Protein AF-A0A3Q7F5J8-F1 (afdb_monomer)

Sequence (667 aa):
MEEAEELNLKSFLKWAAELGISDSPSTCTTQSDSCLGKTLCVANFPKAGGRGLAAVRDIKKGELILRVPKGALMTSQNLMMNDVAFSIAVKNHPSLSSAQILAVGLLNEVNKGKSSRWWPYLKQFPRSYETLADFGKFEIQALQIDDAIWAAQKASRKAEQEWNEVTQLMHELKLKPQFLALKAWLWASGSISSRTMHIPWDEAGCLCPVGDFFNYAAPEEETSIYEDQGAGKPYFMQENSTLKSETELDSTTRLIDAGYEKDVSSYHFYARRNYRKGDQVLLSYGTYTNLELLQHYGFLLTENPNDKAFIPLEPDMYSLCSWDNESLYIHPDGKPSFALLSTLRFWAVPKTSRKSVVHLVYSGNRLSTESEVVAMRWLIMKCRTTLEVLQTTAPEDCRLLNILYKFQDIHKFPEVKEIPPPLASELCAFIEKNKNVASEGICSLSSVARRSTERWKLAILWSIGSLGCQFRRAYSLLSLNDLQDNKGARKQKTRKGRGIGSGKGKTAGRGHKGQKARGTYKFGFEGGQTPLRRRVPKRGFKNPFSLTFQDSGAIGKQIEDGARLMGRGAELIQWPIHLEVSRVTARAKAAVEAAGGSVRRVHYNKLGLRALLKPEWFEKKGRLLPRPARPPPKLKDKVDSIGRLPAPTKPLPFVVEEAESVSAAPA

InterPro domains:
  IPR001214 SET domain [PS50280] (38-286)
  IPR005749 Large ribosomal subunit protein uL15, bacteria [PTHR12934] (549-660)
  IPR005749 Large ribosomal subunit protein uL15, bacteria [TIGR01071] (480-546)
  IPR021131 Large ribosomal subunit protein uL15/eL18 [PF00828] (550-599)
  IPR030878 Large ribosomal subunit protein uL15 [MF_01341] (480-602)
  IPR036227 Large ribosomal subunit protein uL15/eL18 superfamily [SSF52080] (481-600)
  IPR046341 SET domain superfamily [SSF82199] (9-304)

Radius of gyration: 35.82 Å; Cα contacts (8 Å, |Δi|>4): 795; chains: 1; bounding box: 80×73×107 Å

Structure (mmCIF, N/CA/C/O backbone):
data_AF-A0A3Q7F5J8-F1
#
_entry.id   AF-A0A3Q7F5J8-F1
#
loop_
_atom_site.group_PDB
_atom_site.id
_atom_site.type_symbol
_atom_site.label_atom_id
_atom_site.label_alt_id
_atom_site.label_comp_id
_atom_site.label_asym_id
_atom_site.label_entity_id
_atom_site.label_seq_id
_atom_site.pdbx_PDB_ins_code
_atom_site.Cartn_x
_atom_site.Cartn_y
_atom_site.Cartn_z
_atom_site.occupancy
_atom_site.B_iso_or_equiv
_atom_site.auth_seq_id
_atom_site.auth_comp_id
_atom_site.auth_asym_id
_atom_site.auth_atom_id
_atom_site.pdbx_PDB_model_num
ATOM 1 N N . MET A 1 1 ? 1.951 -18.385 29.946 1.00 56.12 1 MET A N 1
ATOM 2 C CA . MET A 1 1 ? 1.741 -17.210 29.063 1.00 56.12 1 MET A CA 1
ATOM 3 C C . MET A 1 1 ? 0.693 -17.540 28.007 1.00 56.12 1 MET A C 1
ATOM 5 O O . MET A 1 1 ? -0.251 -16.775 27.880 1.00 56.12 1 MET A O 1
ATOM 9 N N . GLU A 1 2 ? 0.795 -18.706 27.360 1.00 59.97 2 GLU A N 1
ATOM 10 C CA . GLU A 1 2 ? -0.166 -19.203 26.357 1.00 59.97 2 GLU A CA 1
ATOM 11 C C . GLU A 1 2 ? -1.609 -19.335 26.875 1.00 59.97 2 GLU A C 1
ATOM 13 O O . GLU A 1 2 ? -2.517 -18.808 26.244 1.00 59.97 2 GLU A O 1
ATOM 18 N N . GLU A 1 3 ? -1.838 -19.904 28.066 1.00 66.56 3 GLU A N 1
ATOM 19 C CA . GLU A 1 3 ? -3.202 -20.025 28.628 1.00 66.56 3 GLU A CA 1
ATOM 20 C C . GLU A 1 3 ? -3.904 -18.667 28.810 1.00 66.56 3 GLU A C 1
ATOM 22 O O . GLU A 1 3 ? -5.096 -18.517 28.539 1.00 66.56 3 GLU A O 1
ATOM 27 N N . ALA A 1 4 ? -3.156 -17.640 29.228 1.00 74.38 4 ALA A N 1
ATOM 28 C CA . ALA A 1 4 ? -3.685 -16.289 29.389 1.00 74.38 4 ALA A CA 1
ATOM 29 C C . ALA A 1 4 ? -3.998 -15.631 28.033 1.00 74.38 4 ALA A C 1
ATOM 31 O O . ALA A 1 4 ? -4.960 -14.869 27.925 1.00 74.38 4 ALA A O 1
ATOM 32 N N . GLU A 1 5 ? -3.208 -15.911 26.994 1.00 77.19 5 GLU A N 1
ATOM 33 C CA . GLU A 1 5 ? -3.485 -15.454 25.628 1.00 77.19 5 GLU A CA 1
ATOM 34 C C . GLU A 1 5 ? -4.708 -16.155 25.033 1.00 77.19 5 GLU A C 1
ATOM 36 O O . GLU A 1 5 ? -5.541 -15.497 24.409 1.00 77.19 5 GLU A O 1
ATOM 41 N N . GLU A 1 6 ? -4.882 -17.447 25.301 1.00 80.12 6 GLU A N 1
ATOM 42 C CA . GLU A 1 6 ? -6.038 -18.213 24.841 1.00 80.12 6 GLU A CA 1
ATOM 43 C C . GLU A 1 6 ? -7.341 -17.743 25.512 1.00 80.12 6 GLU A C 1
ATOM 45 O O . GLU A 1 6 ? -8.350 -17.521 24.839 1.00 80.12 6 GLU A O 1
ATOM 50 N N . LEU A 1 7 ? -7.318 -17.485 26.825 1.00 83.56 7 LEU A N 1
ATOM 51 C CA . LEU A 1 7 ? -8.429 -16.859 27.558 1.00 83.56 7 LEU A CA 1
ATOM 52 C C . LEU A 1 7 ? -8.753 -15.452 27.020 1.00 83.56 7 LEU A C 1
ATOM 54 O O . LEU A 1 7 ? -9.921 -15.077 26.857 1.00 83.56 7 LEU A O 1
ATOM 58 N N . ASN A 1 8 ? -7.722 -14.666 26.700 1.00 88.06 8 ASN A N 1
ATOM 59 C CA . ASN A 1 8 ? -7.891 -13.349 26.087 1.00 88.06 8 ASN A CA 1
ATOM 60 C C . ASN A 1 8 ? -8.504 -13.431 24.683 1.00 88.06 8 ASN A C 1
ATOM 62 O O . ASN A 1 8 ? -9.304 -12.567 24.326 1.00 88.06 8 ASN A O 1
ATOM 66 N N . LEU A 1 9 ? -8.162 -14.451 23.898 1.00 90.44 9 LEU A N 1
ATOM 67 C CA . LEU A 1 9 ? -8.732 -14.660 22.573 1.00 90.44 9 LEU A CA 1
ATOM 68 C C . LEU A 1 9 ? -10.194 -15.113 22.655 1.00 90.44 9 LEU A C 1
ATOM 70 O O . LEU A 1 9 ? -11.043 -14.542 21.978 1.00 90.44 9 LEU A O 1
ATOM 74 N N . LYS A 1 10 ? -10.513 -16.072 23.533 1.00 91.31 10 LYS A N 1
ATOM 75 C CA . LYS A 1 10 ? -11.894 -16.543 23.750 1.00 91.31 10 LYS A CA 1
ATOM 76 C C . LYS A 1 10 ? -12.821 -15.400 24.167 1.00 91.31 10 LYS A C 1
ATOM 78 O O . LYS A 1 10 ? -13.893 -15.235 23.591 1.00 91.31 10 LYS A O 1
ATOM 83 N N . SER A 1 11 ? -12.386 -14.560 25.111 1.00 92.38 11 SER A N 1
ATOM 84 C CA . SER A 1 11 ? -13.163 -13.379 25.525 1.00 92.38 11 SER A CA 1
ATOM 85 C C . SER A 1 11 ? -13.356 -12.357 24.397 1.00 92.38 11 SER A C 1
ATOM 87 O O . SER A 1 11 ? -14.431 -11.772 24.287 1.00 92.38 11 SER A O 1
ATOM 89 N N . PHE A 1 12 ? -12.358 -12.171 23.528 1.00 95.19 12 PHE A N 1
ATOM 90 C CA . PHE A 1 12 ? -12.477 -11.318 22.344 1.00 95.19 12 PHE A CA 1
ATOM 91 C C . PHE A 1 12 ? -13.473 -11.866 21.312 1.00 95.19 12 PHE A C 1
ATOM 93 O O . PHE A 1 12 ? -14.309 -11.108 20.828 1.00 95.19 12 PHE A O 1
ATOM 100 N N . LEU A 1 13 ? -13.426 -13.165 20.998 1.00 95.12 13 LEU A N 1
ATOM 101 C CA . LEU A 1 13 ? -14.341 -13.780 20.027 1.00 95.12 13 LEU A CA 1
ATOM 102 C C . LEU A 1 13 ? -15.795 -13.766 20.513 1.00 95.12 13 LEU A C 1
ATOM 104 O O . LEU A 1 13 ? -16.704 -13.559 19.709 1.00 95.12 13 LEU A O 1
ATOM 108 N N . LYS A 1 14 ? -16.010 -13.915 21.825 1.00 94.56 14 LYS A N 1
ATOM 109 C CA . LYS A 1 14 ? -17.329 -13.747 22.442 1.00 94.56 14 LYS A CA 1
ATOM 110 C C . LYS A 1 14 ? -17.838 -12.308 22.313 1.00 94.56 14 LYS A C 1
ATOM 112 O O . LYS A 1 14 ? -18.939 -12.091 21.820 1.00 94.56 14 LYS A O 1
ATOM 117 N N . TRP A 1 15 ? -17.011 -11.320 22.666 1.00 95.62 15 TRP A N 1
ATOM 118 C CA . TRP A 1 15 ? -17.340 -9.898 22.492 1.00 95.62 15 TRP A CA 1
ATOM 119 C C . TRP A 1 15 ? -17.645 -9.544 21.026 1.00 95.62 15 TRP A C 1
ATOM 121 O O . TRP A 1 15 ? -18.583 -8.806 20.737 1.00 95.62 15 TRP A O 1
ATOM 131 N N . ALA A 1 16 ? -16.889 -10.102 20.078 1.00 95.56 16 ALA A N 1
ATOM 132 C CA . ALA A 1 16 ? -17.132 -9.905 18.653 1.00 95.56 16 ALA A CA 1
ATOM 133 C C . ALA A 1 16 ? -18.481 -10.507 18.209 1.00 95.56 16 ALA A C 1
ATOM 135 O O . ALA A 1 16 ? -19.195 -9.885 17.421 1.00 95.56 16 ALA A O 1
ATOM 136 N N . ALA A 1 17 ? -18.862 -11.674 18.742 1.00 94.25 17 ALA A N 1
ATOM 137 C CA . ALA A 1 17 ? -20.162 -12.295 18.481 1.00 94.25 17 ALA A CA 1
ATOM 138 C C . ALA A 1 17 ? -21.326 -11.446 19.017 1.00 94.25 17 ALA A C 1
ATOM 140 O O . ALA A 1 17 ? -22.322 -11.260 18.321 1.00 94.25 17 ALA A O 1
ATOM 141 N N . GLU A 1 18 ? -21.175 -10.863 20.212 1.00 94.25 18 GLU A N 1
ATOM 142 C CA . GLU A 1 18 ? -22.154 -9.943 20.817 1.00 94.25 18 GLU A CA 1
ATOM 143 C C . GLU A 1 18 ? -22.363 -8.672 19.973 1.00 94.25 18 GLU A C 1
ATOM 145 O O . GLU A 1 18 ? -23.456 -8.108 19.952 1.00 94.25 18 GLU A O 1
ATOM 150 N N . LEU A 1 19 ? -21.342 -8.243 19.221 1.00 93.12 19 LEU A N 1
ATOM 151 C CA . LEU A 1 19 ? -21.438 -7.151 18.245 1.00 93.12 19 LEU A CA 1
ATOM 152 C C . LEU A 1 19 ? -22.033 -7.569 16.888 1.00 93.12 19 LEU A C 1
ATOM 154 O O . LEU A 1 19 ? -22.167 -6.726 15.999 1.00 93.12 19 LEU A O 1
ATOM 158 N N . GLY A 1 20 ? -22.391 -8.844 16.719 1.00 92.50 20 GLY A N 1
ATOM 159 C CA . GLY A 1 20 ? -22.993 -9.389 15.502 1.00 92.50 20 GLY A CA 1
ATOM 160 C C . GLY A 1 20 ? -21.994 -9.784 14.411 1.00 92.50 20 GLY A C 1
ATOM 161 O O . GLY A 1 20 ? -22.399 -9.963 13.262 1.00 92.50 20 GLY A O 1
ATOM 162 N N . ILE A 1 21 ? -20.700 -9.904 14.732 1.00 95.19 21 ILE A N 1
ATOM 163 C CA . ILE A 1 21 ? -19.688 -10.426 13.800 1.00 95.19 21 ILE A CA 1
ATOM 164 C C . ILE A 1 21 ? -19.899 -11.933 13.632 1.00 95.19 21 ILE A C 1
ATOM 166 O O . ILE A 1 21 ? -20.097 -12.642 14.618 1.00 95.19 21 ILE A O 1
ATOM 170 N N . SER A 1 22 ? -19.844 -12.438 12.396 1.00 94.19 22 SER A N 1
ATOM 171 C CA . SER A 1 22 ? -20.038 -13.869 12.136 1.00 94.19 22 SER A CA 1
ATOM 172 C C . SER A 1 22 ? -19.332 -14.363 10.874 1.00 94.19 22 SER A C 1
ATOM 174 O O . SER A 1 22 ? -19.339 -13.683 9.849 1.00 94.19 22 SER A O 1
ATOM 176 N N . ASP A 1 23 ? -18.784 -15.579 10.940 1.00 93.50 23 ASP A N 1
ATOM 177 C CA . ASP A 1 23 ? -18.278 -16.367 9.804 1.00 93.50 23 ASP A CA 1
ATOM 178 C C . ASP A 1 23 ? -19.323 -17.342 9.218 1.00 93.50 23 ASP A C 1
ATOM 180 O O . ASP A 1 23 ? -19.005 -18.230 8.421 1.00 93.50 23 ASP A O 1
ATOM 184 N N . SER A 1 24 ? -20.584 -17.217 9.644 1.00 85.62 24 SER A N 1
ATOM 185 C CA . SER A 1 24 ? -21.681 -18.071 9.199 1.00 85.62 24 SER A CA 1
ATOM 186 C C . SER A 1 24 ? -22.076 -17.751 7.751 1.00 85.62 24 SER A C 1
ATOM 188 O O . SER A 1 24 ? -22.391 -16.597 7.461 1.00 85.62 24 SER A O 1
ATOM 190 N N . PRO A 1 25 ? -22.171 -18.752 6.853 1.00 70.75 25 PRO A N 1
ATOM 191 C CA . PRO A 1 25 ? -22.623 -18.531 5.475 1.00 70.75 25 PRO A CA 1
ATOM 192 C C . PRO A 1 25 ? -24.126 -18.202 5.394 1.00 70.75 25 PRO A C 1
ATOM 194 O O . PRO A 1 25 ? -24.595 -17.644 4.407 1.00 70.75 25 PRO A O 1
ATOM 197 N N . SER A 1 26 ? -24.899 -18.534 6.436 1.00 67.50 26 SER A N 1
ATOM 198 C CA . SER A 1 26 ? -26.320 -18.197 6.559 1.00 67.50 26 SER A CA 1
ATOM 199 C C . SER A 1 26 ? -26.531 -16.890 7.325 1.00 67.50 26 SER A C 1
ATOM 201 O O . SER A 1 26 ? -25.935 -16.693 8.383 1.00 67.50 26 SER A O 1
ATOM 203 N N . THR A 1 27 ? -27.476 -16.062 6.874 1.00 58.72 27 THR A N 1
ATOM 204 C CA . THR A 1 27 ? -27.884 -14.801 7.529 1.00 58.72 27 THR A CA 1
ATOM 205 C C . THR A 1 27 ? -28.616 -14.985 8.865 1.00 58.72 27 THR A C 1
ATOM 207 O O . THR A 1 27 ? -28.904 -14.000 9.539 1.00 58.72 27 THR A O 1
ATOM 210 N N . CYS A 1 28 ? -28.919 -16.225 9.261 1.00 50.88 28 CYS A N 1
ATOM 211 C CA . CYS A 1 28 ? -29.648 -1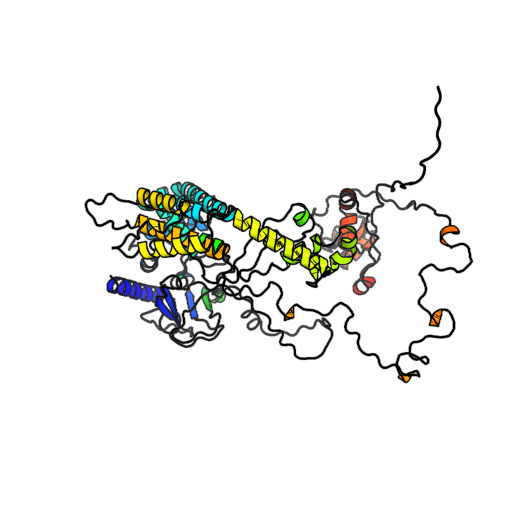6.530 10.487 1.00 50.88 28 CYS A CA 1
ATOM 212 C C . CYS A 1 28 ? -28.740 -16.376 11.721 1.00 50.88 28 CYS A C 1
ATOM 214 O O . CYS A 1 28 ? -27.828 -17.174 11.949 1.00 50.88 28 CYS A O 1
ATOM 216 N N . THR A 1 29 ? -29.000 -15.341 12.519 1.00 53.44 29 THR A N 1
ATOM 217 C CA . THR A 1 29 ? -28.308 -15.016 13.772 1.00 53.44 29 THR A CA 1
ATOM 218 C C . THR A 1 29 ? -28.809 -15.889 14.922 1.00 53.44 29 THR A C 1
ATOM 220 O O . THR A 1 29 ? -29.625 -15.469 15.736 1.00 53.44 29 THR A O 1
ATOM 223 N N . THR A 1 30 ? -28.318 -17.122 15.019 1.00 55.09 30 THR A N 1
ATOM 224 C CA . THR A 1 30 ? -28.337 -17.843 16.302 1.00 55.09 30 THR A CA 1
ATOM 225 C C . THR A 1 30 ? -27.236 -17.265 17.189 1.00 55.09 30 THR A C 1
ATOM 227 O O . THR A 1 30 ? -26.090 -17.215 16.740 1.00 55.09 30 THR A O 1
ATOM 230 N N . GLN A 1 31 ? -27.554 -16.846 18.419 1.00 58.28 31 GLN A N 1
ATOM 231 C CA . GLN A 1 31 ? -26.543 -16.449 19.407 1.00 58.28 31 GLN A CA 1
ATOM 232 C C . GLN A 1 31 ? -25.555 -17.607 19.608 1.00 58.28 31 GLN A C 1
ATOM 234 O O . GLN A 1 31 ? -25.939 -18.676 20.076 1.00 58.28 31 GLN A O 1
ATOM 239 N N . SER A 1 32 ? -24.301 -17.408 19.201 1.00 68.56 32 SER A N 1
ATOM 240 C CA . SER A 1 32 ? -23.200 -18.342 19.435 1.00 68.56 32 SER A CA 1
ATOM 241 C C . SER A 1 32 ? -22.194 -17.727 20.399 1.00 68.56 32 SER A C 1
ATOM 243 O O . SER A 1 32 ? -21.979 -16.517 20.397 1.00 68.56 32 SER A O 1
ATOM 245 N N . ASP A 1 33 ? -21.529 -18.570 21.188 1.00 81.38 33 ASP A N 1
ATOM 246 C CA . ASP A 1 33 ? -20.505 -18.136 22.150 1.00 81.38 33 ASP A CA 1
ATOM 247 C C . ASP A 1 33 ? -19.215 -17.600 21.488 1.00 81.38 33 ASP A C 1
ATOM 249 O O . ASP A 1 33 ? -18.338 -17.067 22.166 1.00 81.38 33 ASP A O 1
ATOM 253 N N . SER A 1 34 ? -19.084 -17.737 20.164 1.00 90.12 34 SER A N 1
ATOM 254 C CA . SER A 1 34 ? -17.943 -17.285 19.358 1.00 90.12 34 SER A CA 1
ATOM 255 C C . SER A 1 34 ? -18.408 -16.821 17.976 1.00 90.12 34 SER A C 1
ATOM 257 O O . SER A 1 34 ? -19.298 -17.437 17.384 1.00 90.12 34 SER A O 1
ATOM 259 N N . CYS A 1 35 ? -17.793 -15.756 17.448 1.00 90.94 35 CYS A N 1
ATOM 260 C CA . CYS A 1 35 ? -18.052 -15.237 16.099 1.00 90.94 35 CYS A CA 1
ATOM 261 C C . CYS A 1 35 ? -17.393 -16.067 14.985 1.00 90.94 35 CYS A C 1
ATOM 263 O O . CYS A 1 35 ? -17.748 -15.912 13.817 1.00 90.94 35 CYS A O 1
ATOM 265 N N . LEU A 1 36 ? -16.435 -16.920 15.361 1.00 93.00 36 LEU A N 1
ATOM 266 C CA . LEU A 1 36 ? -15.686 -17.827 14.496 1.00 93.00 36 LEU A CA 1
ATOM 267 C C . LEU A 1 36 ? -15.942 -19.288 14.884 1.00 93.00 36 LEU A C 1
ATOM 269 O O . LEU A 1 36 ? -16.237 -19.582 16.047 1.00 93.00 36 LEU A O 1
ATOM 273 N N . GLY A 1 37 ? -15.748 -20.201 13.933 1.00 89.94 37 GLY A N 1
ATOM 274 C CA . GLY A 1 37 ? -15.766 -21.652 14.140 1.00 89.94 37 GLY A CA 1
ATOM 275 C C . GLY A 1 37 ? -16.630 -22.420 13.140 1.00 89.94 37 GLY A C 1
ATOM 276 O O . GLY A 1 37 ? -16.578 -23.648 13.121 1.00 89.94 37 GLY A O 1
ATOM 277 N N . LYS A 1 38 ? -17.406 -21.727 12.296 1.00 90.88 38 LYS A N 1
ATOM 278 C CA . LYS A 1 38 ? -18.222 -22.351 11.240 1.00 90.88 38 LYS A CA 1
ATOM 279 C C . LYS A 1 38 ? -17.466 -22.453 9.916 1.00 90.88 38 LYS A C 1
ATOM 281 O O . LYS A 1 38 ? -17.567 -23.457 9.213 1.00 90.88 38 LYS A O 1
ATOM 286 N N . THR A 1 39 ? -16.715 -21.413 9.579 1.00 93.38 39 THR A N 1
ATOM 287 C CA . THR A 1 39 ? -15.956 -21.287 8.331 1.00 93.38 39 THR A CA 1
ATOM 288 C C . THR A 1 39 ? -14.482 -21.016 8.613 1.00 93.38 39 THR A C 1
ATOM 290 O O . THR A 1 39 ? -13.625 -21.603 7.954 1.00 93.38 39 THR A O 1
ATOM 293 N N . LEU A 1 40 ? -14.177 -20.187 9.614 1.00 96.12 40 LEU A N 1
ATOM 294 C CA . LEU A 1 40 ? -12.827 -19.725 9.927 1.00 96.12 40 LEU A CA 1
ATOM 295 C C . LEU A 1 40 ? -12.477 -19.991 11.395 1.00 96.12 40 LEU A C 1
ATOM 297 O O . LEU A 1 40 ? -13.345 -20.004 12.265 1.00 96.12 40 LEU A O 1
ATOM 301 N N . CYS A 1 41 ? -11.192 -20.164 11.691 1.00 95.19 41 CYS A N 1
ATOM 302 C CA . CYS A 1 41 ? -10.663 -20.163 13.052 1.00 95.19 41 CYS A CA 1
ATOM 303 C C . CYS A 1 41 ? -9.330 -19.413 13.116 1.00 95.19 41 CYS A C 1
ATOM 305 O O . CYS A 1 41 ? -8.641 -19.259 12.110 1.00 95.19 41 CYS A O 1
ATOM 307 N N . VAL A 1 42 ? -8.963 -18.928 14.302 1.00 94.81 42 VAL A N 1
ATOM 308 C CA . VAL A 1 42 ? -7.664 -18.275 14.511 1.00 94.81 42 VAL A CA 1
ATOM 309 C C . VAL A 1 42 ? -6.583 -19.343 14.648 1.00 94.81 42 VAL A C 1
ATOM 311 O O . VAL A 1 42 ? -6.723 -20.264 15.451 1.00 94.81 42 VAL A O 1
ATOM 314 N N . ALA A 1 43 ? -5.498 -19.199 13.893 1.00 93.62 43 ALA A N 1
ATOM 315 C CA . ALA A 1 43 ? -4.338 -20.085 13.926 1.00 93.62 43 ALA A CA 1
ATOM 316 C C . ALA A 1 43 ? -3.030 -19.279 13.869 1.00 93.62 43 ALA A C 1
ATOM 318 O O . ALA A 1 43 ? -3.042 -18.068 13.643 1.00 93.62 43 ALA A O 1
ATOM 319 N N . ASN A 1 44 ? -1.892 -19.941 14.094 1.00 91.31 44 ASN A N 1
ATOM 320 C CA . ASN A 1 44 ? -0.570 -19.321 14.014 1.00 91.31 44 ASN A CA 1
ATOM 321 C C . ASN A 1 44 ? 0.208 -19.846 12.797 1.00 91.31 44 ASN A C 1
ATOM 323 O O . ASN A 1 44 ? 0.393 -21.050 12.638 1.00 91.31 44 ASN A O 1
ATOM 327 N N . PHE A 1 45 ? 0.701 -18.926 11.975 1.00 89.38 45 PHE A N 1
ATOM 328 C CA . PHE A 1 45 ? 1.445 -19.145 10.740 1.00 89.38 45 PHE A CA 1
ATOM 329 C C . PHE A 1 45 ? 2.797 -18.414 10.807 1.00 89.38 45 PHE A C 1
ATOM 331 O O . PHE A 1 45 ? 2.935 -17.300 10.299 1.00 89.38 45 PHE A O 1
ATOM 338 N N . PRO A 1 46 ? 3.841 -19.033 11.390 1.00 81.19 46 PRO A N 1
ATOM 339 C CA . PRO A 1 46 ? 5.135 -18.377 11.611 1.00 81.19 46 PRO A CA 1
ATOM 340 C C . PRO A 1 46 ? 5.775 -17.810 10.338 1.00 81.19 46 PRO A C 1
ATOM 342 O O . PRO A 1 46 ? 6.427 -16.774 10.374 1.00 81.19 46 PRO A O 1
ATOM 345 N N . LYS A 1 47 ? 5.556 -18.469 9.193 1.00 73.06 47 LYS A N 1
ATOM 346 C CA . LYS A 1 47 ? 6.087 -18.050 7.887 1.00 73.06 47 LYS A CA 1
ATOM 347 C C . LYS A 1 47 ? 5.307 -16.903 7.227 1.00 73.06 47 LYS A C 1
ATOM 349 O O . LYS A 1 47 ? 5.760 -16.395 6.213 1.00 73.06 47 LYS A O 1
ATOM 354 N N . ALA A 1 48 ? 4.145 -16.530 7.765 1.00 73.81 48 ALA A N 1
ATOM 355 C CA . ALA A 1 48 ? 3.229 -15.543 7.186 1.00 73.81 48 ALA A CA 1
ATOM 356 C C . ALA A 1 48 ? 2.902 -14.396 8.163 1.00 73.81 48 ALA A C 1
ATOM 358 O O . ALA A 1 48 ? 1.827 -13.816 8.085 1.00 73.81 48 ALA A O 1
ATOM 359 N N . GLY A 1 49 ? 3.805 -14.089 9.101 1.00 69.88 49 GLY A N 1
ATOM 360 C CA . GLY A 1 49 ? 3.621 -12.985 10.055 1.00 69.88 49 GLY A CA 1
ATOM 361 C C . GLY A 1 49 ? 2.981 -13.377 11.393 1.00 69.88 49 GLY A C 1
ATOM 362 O O . GLY A 1 49 ? 2.661 -12.507 12.198 1.00 69.88 49 GLY A O 1
ATOM 363 N N . GLY A 1 50 ? 2.829 -14.676 11.675 1.00 84.31 50 GLY A N 1
ATOM 364 C CA . GLY A 1 50 ? 2.301 -15.171 12.946 1.00 84.31 50 GLY A CA 1
ATOM 365 C C . GLY A 1 50 ? 0.798 -15.421 12.884 1.00 84.31 50 GLY A C 1
ATOM 366 O O . GLY A 1 50 ? 0.341 -16.248 12.101 1.00 84.31 50 GLY A O 1
ATOM 367 N N . ARG A 1 51 ? 0.012 -14.762 13.738 1.00 90.25 51 ARG A N 1
ATOM 368 C CA . ARG A 1 51 ? -1.436 -15.010 13.845 1.00 90.25 51 ARG A CA 1
ATOM 369 C C . ARG A 1 51 ? -2.148 -14.767 12.507 1.00 90.25 51 ARG A C 1
ATOM 371 O O . ARG A 1 51 ? -1.886 -13.771 11.849 1.00 90.25 51 ARG A O 1
ATOM 378 N N . GLY A 1 52 ? -3.074 -15.650 12.145 1.00 93.69 52 GLY A N 1
ATOM 379 C CA . GLY A 1 52 ? -3.915 -15.527 10.956 1.00 93.69 52 GLY A CA 1
ATOM 380 C C . GLY A 1 52 ? -5.225 -16.304 11.083 1.00 93.69 52 GLY A C 1
ATOM 381 O O . GLY A 1 52 ? -5.546 -16.830 12.154 1.00 93.69 52 GLY A O 1
ATOM 382 N N . LEU A 1 53 ? -5.972 -16.409 9.981 1.00 95.19 53 LEU A N 1
ATOM 383 C CA . LEU A 1 53 ? -7.218 -17.176 9.904 1.00 95.19 53 LEU A CA 1
ATOM 384 C C . LEU A 1 53 ? -7.043 -18.431 9.040 1.00 95.19 53 LEU A C 1
ATOM 386 O O . LEU A 1 53 ? -6.502 -18.368 7.937 1.00 95.19 53 LEU A O 1
ATOM 390 N N . ALA A 1 54 ? -7.501 -19.574 9.547 1.00 96.12 54 ALA A N 1
ATOM 391 C CA . ALA A 1 54 ? -7.491 -20.864 8.863 1.00 96.12 54 ALA A CA 1
ATOM 392 C C . ALA A 1 54 ? -8.913 -21.310 8.506 1.00 96.12 54 ALA A C 1
ATOM 394 O O . ALA A 1 54 ? -9.863 -21.029 9.239 1.00 96.12 54 ALA A O 1
ATOM 395 N N . ALA A 1 55 ? -9.056 -22.044 7.407 1.00 96.44 55 ALA A N 1
ATOM 396 C CA . ALA A 1 55 ? -10.324 -22.622 6.988 1.00 96.44 55 ALA A CA 1
ATOM 397 C C . ALA A 1 55 ? -10.697 -23.835 7.864 1.00 96.44 55 ALA A C 1
ATOM 399 O O . ALA A 1 55 ? -9.935 -24.794 7.986 1.00 96.44 55 ALA A O 1
ATOM 400 N N . VAL A 1 56 ? -11.891 -23.833 8.459 1.00 95.31 56 VAL A N 1
ATOM 401 C CA . VAL A 1 56 ? -12.404 -24.949 9.289 1.00 95.31 56 VAL A CA 1
ATOM 402 C C . VAL A 1 56 ? -13.019 -26.063 8.431 1.00 95.31 56 VAL A C 1
ATOM 404 O O . VAL A 1 56 ? -13.104 -27.223 8.845 1.00 95.31 56 VAL A O 1
ATOM 407 N N . ARG A 1 57 ? -13.411 -25.711 7.210 1.00 95.06 57 ARG A N 1
ATOM 408 C CA . ARG A 1 57 ? -14.011 -26.565 6.184 1.00 95.06 57 ARG A CA 1
ATOM 409 C C . ARG A 1 57 ? -13.484 -26.149 4.817 1.00 95.06 57 ARG A C 1
ATOM 411 O O . ARG A 1 57 ? -12.819 -25.124 4.708 1.00 95.06 57 ARG A O 1
ATOM 418 N N . ASP A 1 58 ? -13.832 -26.899 3.785 1.00 95.69 58 ASP A N 1
ATOM 419 C CA . ASP A 1 58 ? -13.558 -26.468 2.419 1.00 95.69 58 ASP A CA 1
ATOM 420 C C . ASP A 1 58 ? -14.410 -25.232 2.074 1.00 95.69 58 ASP A C 1
ATOM 422 O O . ASP A 1 58 ? -15.604 -25.163 2.398 1.00 95.69 58 ASP A O 1
ATOM 426 N N . ILE A 1 59 ? -13.776 -24.246 1.442 1.00 94.81 59 ILE A N 1
ATOM 427 C CA . ILE A 1 59 ? -14.360 -22.952 1.071 1.00 94.81 59 ILE A CA 1
ATOM 428 C C . ILE A 1 59 ? -14.209 -22.782 -0.436 1.00 94.81 59 ILE A C 1
ATOM 430 O O . ILE A 1 59 ? -13.126 -23.006 -0.984 1.00 94.81 59 ILE A O 1
ATOM 434 N N . LYS A 1 60 ? -15.283 -22.379 -1.118 1.00 92.38 60 LYS A N 1
ATOM 435 C CA . LYS A 1 60 ? -15.265 -22.156 -2.571 1.00 92.38 60 LYS A CA 1
ATOM 436 C C . LYS A 1 60 ? -14.894 -20.711 -2.907 1.00 92.38 60 LYS A C 1
ATOM 438 O O . LYS A 1 60 ? -15.258 -19.793 -2.179 1.00 92.38 60 LYS A O 1
ATOM 443 N N . LYS A 1 61 ? -14.226 -20.493 -4.047 1.00 91.38 61 LYS A N 1
ATOM 444 C CA . LYS A 1 61 ? -13.996 -19.145 -4.605 1.00 91.38 61 LYS A CA 1
ATOM 445 C C . LYS A 1 61 ? -15.329 -18.384 -4.705 1.00 91.38 61 LYS A C 1
ATOM 447 O O . LYS A 1 61 ? -16.308 -18.926 -5.210 1.00 91.38 61 LYS A O 1
ATOM 452 N N . GLY A 1 62 ? -15.342 -17.136 -4.243 1.00 88.56 62 GLY A N 1
ATOM 453 C CA . GLY A 1 62 ? -16.494 -16.233 -4.218 1.00 88.56 62 GLY A CA 1
ATOM 454 C C . GLY A 1 62 ? -17.417 -16.388 -3.005 1.00 88.56 62 GLY A C 1
ATOM 455 O O . GLY A 1 62 ? -18.372 -15.629 -2.875 1.00 88.56 62 GLY A O 1
ATOM 456 N N . GLU A 1 63 ? -17.165 -17.343 -2.110 1.00 91.19 63 GLU A N 1
ATOM 457 C CA . GLU A 1 63 ? -18.014 -17.574 -0.940 1.00 91.19 63 GLU A CA 1
ATOM 458 C C . GLU A 1 63 ? -17.850 -16.473 0.122 1.00 91.19 63 GLU A C 1
ATOM 460 O O . GLU A 1 63 ? -16.733 -16.030 0.386 1.00 91.19 63 GLU A O 1
ATOM 465 N N . LEU A 1 64 ? -18.949 -16.051 0.760 1.00 92.19 64 LEU A N 1
ATOM 466 C CA . LEU A 1 64 ? -18.917 -15.150 1.916 1.00 92.19 64 LEU A CA 1
ATOM 467 C C . LEU A 1 64 ? -18.358 -15.888 3.140 1.00 92.19 64 LEU A C 1
ATOM 469 O O . LEU A 1 64 ? -18.954 -16.858 3.605 1.00 92.19 64 LEU A O 1
ATOM 473 N N . ILE A 1 65 ? -17.240 -15.402 3.678 1.00 94.00 65 ILE A N 1
ATOM 474 C CA . ILE A 1 65 ? -16.509 -16.065 4.770 1.00 94.00 65 ILE A CA 1
ATOM 475 C C . ILE A 1 65 ? -16.517 -15.296 6.093 1.00 94.00 65 ILE A C 1
ATOM 477 O O . ILE A 1 65 ? -16.305 -15.904 7.138 1.00 94.00 65 ILE A O 1
ATOM 481 N N . LEU A 1 66 ? -16.756 -13.981 6.075 1.00 95.06 66 LEU A N 1
ATOM 482 C CA . LEU A 1 66 ? -16.871 -13.161 7.284 1.00 95.06 66 LEU A CA 1
ATOM 483 C C . LEU A 1 66 ? -17.750 -11.934 7.023 1.00 95.06 66 LEU A C 1
ATOM 485 O O . LEU A 1 66 ? -17.610 -11.267 5.996 1.00 95.06 66 LEU A O 1
ATOM 489 N N . ARG A 1 67 ? -18.620 -11.609 7.983 1.00 94.81 67 ARG A N 1
ATOM 490 C CA . ARG A 1 67 ? -19.432 -10.389 8.012 1.00 94.81 67 ARG A CA 1
ATOM 491 C C . ARG A 1 67 ? -19.175 -9.604 9.296 1.00 94.81 67 ARG A C 1
ATOM 493 O O . ARG A 1 67 ? -19.247 -10.161 10.390 1.00 94.81 67 ARG A O 1
ATOM 500 N N . VAL A 1 68 ? -18.960 -8.297 9.160 1.00 95.81 68 VAL A N 1
ATOM 501 C CA . VAL A 1 68 ? -18.747 -7.361 10.274 1.00 95.81 68 VAL A CA 1
ATOM 502 C C . VAL A 1 68 ? -19.746 -6.198 10.180 1.00 95.81 68 VAL A C 1
ATOM 504 O O . VAL A 1 68 ? -19.665 -5.396 9.250 1.00 95.81 68 VAL A O 1
ATOM 507 N N . PRO A 1 69 ? -20.710 -6.065 11.108 1.00 95.19 69 PRO A N 1
ATOM 508 C CA . PRO A 1 69 ? -21.685 -4.971 11.087 1.00 95.19 69 PRO A CA 1
ATOM 509 C C . PRO A 1 69 ? -21.047 -3.580 11.200 1.00 95.19 69 PRO A C 1
ATOM 511 O O . PRO A 1 69 ? -20.064 -3.401 11.918 1.00 95.19 69 PRO A O 1
ATOM 514 N N . LYS A 1 70 ? -21.655 -2.555 10.581 1.00 94.31 70 LYS A N 1
ATOM 515 C CA . LYS A 1 70 ? -21.175 -1.155 10.640 1.00 94.31 70 LYS A CA 1
ATOM 516 C C . LYS A 1 70 ? -20.920 -0.662 12.070 1.00 94.31 70 LYS A C 1
ATOM 518 O O . LYS A 1 70 ? -19.952 0.052 12.313 1.00 94.31 70 LYS A O 1
ATOM 523 N N . GLY A 1 71 ? -21.781 -1.045 13.015 1.00 92.75 71 GLY A N 1
ATOM 524 C CA . GLY A 1 71 ? -21.670 -0.651 14.423 1.00 92.75 71 GLY A CA 1
ATOM 525 C C . GLY A 1 71 ? -20.498 -1.292 15.179 1.00 92.75 71 GLY A C 1
ATOM 526 O O . GLY A 1 71 ? -20.155 -0.813 16.258 1.00 92.75 71 GLY A O 1
ATOM 527 N N . ALA A 1 72 ? -19.892 -2.351 14.633 1.00 94.81 72 ALA A N 1
ATOM 528 C CA . ALA A 1 72 ? -18.719 -3.012 15.204 1.00 94.81 72 ALA A CA 1
ATOM 529 C C . ALA A 1 72 ? -17.394 -2.393 14.718 1.00 94.81 72 ALA A C 1
ATOM 531 O O . ALA A 1 72 ? -16.376 -2.511 15.400 1.00 94.81 72 ALA A O 1
ATOM 532 N N . LEU A 1 73 ? -17.405 -1.718 13.563 1.00 95.94 73 LEU A N 1
ATOM 533 C CA . LEU A 1 73 ? -16.230 -1.061 12.990 1.00 95.94 73 LEU A CA 1
ATOM 534 C C . LEU A 1 73 ? -15.774 0.107 13.873 1.00 95.94 73 LEU A C 1
ATOM 536 O O . LEU A 1 73 ? -16.588 0.880 14.383 1.00 95.94 73 LEU A O 1
ATOM 540 N N . MET A 1 74 ? -14.464 0.281 14.020 1.00 96.62 74 MET A N 1
ATOM 541 C CA . MET A 1 74 ? -13.888 1.459 14.663 1.00 96.62 74 MET A CA 1
ATOM 542 C C . MET A 1 74 ? -13.504 2.471 13.580 1.00 96.62 74 MET A C 1
ATOM 544 O O . MET A 1 74 ? -12.599 2.244 12.779 1.00 96.62 74 MET A O 1
ATOM 548 N N . THR A 1 75 ? -14.247 3.576 13.542 1.00 95.88 75 THR A N 1
ATOM 549 C CA . THR A 1 75 ? -14.120 4.679 12.576 1.00 95.88 75 THR A CA 1
ATOM 550 C C . THR A 1 75 ? -13.983 5.999 13.319 1.00 95.88 75 THR A C 1
ATOM 552 O O . THR A 1 75 ? -14.407 6.101 14.475 1.00 95.88 75 THR A O 1
ATOM 555 N N . SER A 1 76 ? -13.459 7.029 12.652 1.00 93.12 76 SER A N 1
ATOM 556 C CA . SER A 1 76 ? -13.395 8.382 13.220 1.00 93.12 76 SER A CA 1
ATOM 557 C C . SER A 1 76 ? -14.790 8.858 13.664 1.00 93.12 76 SER A C 1
ATOM 559 O O . SER A 1 76 ? -14.970 9.323 14.789 1.00 93.12 76 SER A O 1
ATOM 561 N N . GLN A 1 77 ? -15.809 8.604 12.837 1.00 91.81 77 GLN A N 1
ATOM 562 C CA . GLN A 1 77 ? -17.208 8.915 13.121 1.00 91.81 77 GLN A CA 1
ATOM 563 C C . GLN A 1 77 ? -17.734 8.204 14.378 1.00 91.81 77 GLN A C 1
ATOM 565 O O . GLN A 1 77 ? -18.318 8.856 15.244 1.00 91.81 77 GLN A O 1
ATOM 570 N N . ASN A 1 78 ? -17.515 6.890 14.512 1.00 92.44 78 ASN A N 1
ATOM 571 C CA . ASN A 1 78 ? -17.984 6.131 15.677 1.00 92.44 78 ASN A CA 1
ATOM 572 C C . ASN A 1 78 ? -17.289 6.593 16.968 1.00 92.44 78 ASN A C 1
ATOM 574 O O . ASN A 1 78 ? -17.917 6.625 18.026 1.00 92.44 78 ASN A O 1
ATOM 578 N N . LEU A 1 79 ? -16.015 6.987 16.888 1.00 94.31 79 LEU A N 1
ATOM 579 C CA . LEU A 1 79 ? -15.273 7.532 18.026 1.00 94.31 79 LEU A CA 1
ATOM 580 C C . LEU A 1 79 ? -15.821 8.898 18.454 1.00 94.31 79 LEU A C 1
ATOM 582 O O . LEU A 1 79 ? -16.079 9.108 19.635 1.00 94.31 79 LEU A O 1
ATOM 586 N N . MET A 1 80 ? -16.087 9.794 17.501 1.00 92.56 80 MET A N 1
ATOM 587 C CA . MET A 1 80 ? -16.678 11.109 17.780 1.00 92.56 80 MET A CA 1
ATOM 588 C C . MET A 1 80 ? -18.125 11.029 18.288 1.00 92.56 80 MET A C 1
ATOM 590 O O . MET A 1 80 ? -18.550 11.892 19.051 1.00 92.56 80 MET A O 1
ATOM 594 N N . MET A 1 81 ? -18.899 10.022 17.873 1.00 91.38 81 MET A N 1
ATOM 595 C CA . MET A 1 81 ? -20.267 9.815 18.367 1.00 91.38 81 MET A CA 1
ATOM 596 C C . MET A 1 81 ? -20.296 9.300 19.809 1.00 91.38 81 MET A C 1
ATOM 598 O O . MET A 1 81 ? -21.168 9.698 20.578 1.00 91.38 81 MET A O 1
ATOM 602 N N . ASN A 1 82 ? -19.354 8.428 20.177 1.00 89.38 82 ASN A N 1
ATOM 603 C CA . ASN A 1 82 ? -19.325 7.799 21.499 1.00 89.38 82 ASN A CA 1
ATOM 604 C C . ASN A 1 82 ? -18.603 8.646 22.561 1.00 89.38 82 ASN A C 1
ATOM 606 O O . ASN A 1 82 ? -18.798 8.414 23.752 1.00 89.38 82 ASN A O 1
ATOM 610 N N . ASP A 1 83 ? -17.767 9.605 22.154 1.00 93.94 83 ASP A N 1
ATOM 611 C CA . ASP A 1 83 ? -16.987 10.453 23.056 1.00 93.94 83 ASP A CA 1
ATOM 612 C C . ASP A 1 83 ? -17.130 11.937 22.685 1.00 93.94 83 ASP A C 1
ATOM 614 O O . ASP A 1 83 ? -16.531 12.443 21.731 1.00 93.94 83 ASP A O 1
ATOM 618 N N . VAL A 1 84 ? -17.932 12.650 23.480 1.00 93.94 84 VAL A N 1
ATOM 619 C CA . VAL A 1 84 ? -18.212 14.080 23.292 1.00 93.94 84 VAL A CA 1
ATOM 620 C C . VAL A 1 84 ? -16.948 14.926 23.460 1.00 93.94 84 VAL A C 1
ATOM 622 O O . VAL A 1 84 ? -16.756 15.878 22.704 1.00 93.94 84 VAL A O 1
ATOM 625 N N . ALA A 1 85 ? -16.068 14.577 24.404 1.00 93.88 85 ALA A N 1
ATOM 626 C CA . ALA A 1 85 ? -14.823 15.311 24.620 1.00 93.88 85 ALA A CA 1
ATOM 627 C C . ALA A 1 85 ? -13.891 15.158 23.413 1.00 93.88 85 ALA A C 1
ATOM 629 O O . ALA A 1 85 ? -13.338 16.148 22.935 1.00 93.88 85 ALA A O 1
ATOM 630 N N . PHE A 1 86 ? -13.800 13.943 22.863 1.00 95.50 86 PHE A N 1
ATOM 631 C CA . PHE A 1 86 ? -13.069 13.687 21.624 1.00 95.50 86 PHE A CA 1
ATOM 632 C C . PHE A 1 86 ? -13.637 14.477 20.440 1.00 95.50 86 PHE A C 1
ATOM 634 O O . PHE A 1 86 ? -12.891 15.128 19.713 1.00 95.50 86 PHE A O 1
ATOM 641 N N . SER A 1 87 ? -14.963 14.490 20.284 1.00 95.69 87 SER A N 1
ATOM 642 C CA . SER A 1 87 ? -15.650 15.238 19.224 1.00 95.69 87 SER A CA 1
ATOM 643 C C . SER A 1 87 ? -15.377 16.744 19.276 1.00 95.69 87 SER A C 1
ATOM 645 O O . SER A 1 87 ? -15.139 17.364 18.240 1.00 95.69 87 SER A O 1
ATOM 647 N N . ILE A 1 88 ? -15.396 17.340 20.472 1.00 94.81 88 ILE A N 1
ATOM 648 C CA . ILE A 1 88 ? -15.108 18.769 20.662 1.00 94.81 88 ILE A CA 1
ATOM 649 C C . ILE A 1 88 ? -13.637 19.061 20.366 1.00 94.81 88 ILE A C 1
ATOM 651 O O . ILE A 1 88 ? -13.353 19.994 19.620 1.00 94.81 88 ILE A O 1
ATOM 655 N N . ALA A 1 89 ? -12.718 18.252 20.896 1.00 95.25 89 ALA A N 1
ATOM 656 C CA . ALA A 1 89 ? -11.289 18.456 20.693 1.00 95.25 89 ALA A CA 1
ATOM 657 C C . ALA A 1 89 ? -10.921 18.375 19.202 1.00 95.25 89 ALA A C 1
ATOM 659 O O . ALA A 1 89 ? -10.303 19.288 18.673 1.00 95.25 89 ALA A O 1
ATOM 660 N N . VAL A 1 90 ? -11.392 17.355 18.474 1.00 94.75 90 VAL A N 1
ATOM 661 C CA . VAL A 1 90 ? -11.122 17.214 17.030 1.00 94.75 90 VAL A CA 1
ATOM 662 C C . VAL A 1 90 ? -11.638 18.413 16.221 1.00 94.75 90 VAL A C 1
ATOM 664 O O . VAL A 1 90 ? -10.968 18.853 15.291 1.00 94.75 90 VAL A O 1
ATOM 667 N N . LYS A 1 91 ? -12.788 19.001 16.587 1.00 94.62 91 LYS A N 1
ATOM 668 C CA . LYS A 1 91 ? -13.330 20.193 15.903 1.00 94.62 91 LYS A CA 1
ATOM 669 C C . LYS A 1 91 ? -12.436 21.431 16.027 1.00 94.62 91 LYS A C 1
ATOM 671 O O . LYS A 1 91 ? -12.511 22.296 15.158 1.00 94.62 91 LYS A O 1
ATOM 676 N N . ASN A 1 92 ? -11.593 21.509 17.056 1.00 94.62 92 ASN A N 1
ATOM 677 C CA . ASN A 1 92 ? -10.626 22.597 17.219 1.00 94.62 92 ASN A CA 1
ATOM 678 C C . ASN A 1 92 ? -9.411 22.458 16.285 1.00 94.62 92 ASN A C 1
ATOM 680 O O . ASN A 1 92 ? -8.659 23.416 16.125 1.00 94.62 92 ASN A O 1
ATOM 684 N N . HIS A 1 93 ? -9.234 21.296 15.644 1.00 95.12 93 HIS A N 1
ATOM 685 C CA . HIS A 1 93 ? -8.069 20.957 14.822 1.00 95.12 93 HIS A CA 1
ATOM 686 C C . HIS A 1 93 ? -8.469 20.560 13.385 1.00 95.12 93 HIS A C 1
ATOM 688 O O . HIS A 1 93 ? -8.227 19.427 12.965 1.00 95.12 93 HIS A O 1
ATOM 694 N N . PRO A 1 94 ? -9.072 21.471 12.590 1.00 93.50 94 PRO A N 1
ATOM 695 C CA . PRO A 1 94 ? -9.595 21.154 11.255 1.00 93.50 94 PRO A CA 1
ATOM 696 C C . PRO A 1 94 ? -8.515 20.847 10.205 1.00 93.50 94 PRO A C 1
ATOM 698 O O . PRO A 1 94 ? -8.841 20.373 9.121 1.00 93.50 94 PRO A O 1
ATOM 701 N N . SER A 1 95 ? -7.244 21.141 10.491 1.00 94.88 95 SER A N 1
ATOM 702 C CA . SER A 1 95 ? -6.118 20.867 9.591 1.00 94.88 95 SER A CA 1
ATOM 703 C C . SER A 1 95 ? -5.640 19.414 9.625 1.00 94.88 95 SER A C 1
ATOM 705 O O . SER A 1 95 ? -4.853 19.030 8.763 1.00 94.88 95 SER A O 1
ATOM 707 N N . LEU A 1 96 ? -6.068 18.618 10.612 1.00 95.81 96 LEU A N 1
ATOM 708 C CA . LEU A 1 96 ? -5.631 17.231 10.754 1.00 95.81 96 LEU A CA 1
ATOM 709 C C . LEU A 1 96 ? -6.314 16.325 9.728 1.00 95.81 96 LEU A C 1
ATOM 711 O O . LEU A 1 96 ? -7.517 16.416 9.483 1.00 95.81 96 LEU A O 1
ATOM 715 N N . SER A 1 97 ? -5.541 15.401 9.165 1.00 95.75 97 SER A N 1
ATOM 716 C CA . SER A 1 97 ? -6.054 14.371 8.264 1.00 95.75 97 SER A CA 1
ATOM 717 C C . SER A 1 97 ? -6.921 13.346 9.000 1.00 95.75 97 SER A C 1
ATOM 719 O O . SER A 1 97 ? -6.740 13.081 10.193 1.00 95.75 97 SER A O 1
ATOM 721 N N . SER A 1 98 ? -7.818 12.680 8.269 1.00 94.81 98 SER A N 1
ATOM 722 C CA . SER A 1 98 ? -8.662 11.614 8.823 1.00 94.81 98 SER A CA 1
ATOM 723 C C . SER A 1 98 ? -7.835 10.488 9.457 1.00 94.81 98 SER A C 1
ATOM 725 O O . SER A 1 98 ? -8.203 9.965 10.509 1.00 94.81 98 SER A O 1
ATOM 727 N N . ALA A 1 99 ? -6.687 10.138 8.861 1.00 95.50 99 ALA A N 1
ATOM 728 C CA . ALA A 1 99 ? -5.784 9.117 9.395 1.00 95.50 99 ALA A CA 1
ATOM 729 C C . ALA A 1 99 ? -5.149 9.549 10.726 1.00 95.50 99 ALA A C 1
ATOM 731 O O . ALA A 1 99 ? -5.097 8.749 11.663 1.00 95.50 99 ALA A O 1
ATOM 732 N N . GLN A 1 100 ? -4.736 10.818 10.845 1.00 97.12 100 GLN A N 1
ATOM 733 C CA . GLN A 1 100 ? -4.236 11.374 12.105 1.00 97.12 100 GLN A CA 1
ATOM 734 C C . GLN A 1 100 ? -5.317 11.342 13.192 1.00 97.12 100 GLN A C 1
ATOM 736 O O . GLN A 1 100 ? -5.054 10.895 14.309 1.00 97.12 100 GLN A O 1
ATOM 741 N N . ILE A 1 101 ? -6.546 11.746 12.860 1.00 97.06 101 ILE A N 1
ATOM 742 C CA . ILE A 1 101 ? -7.684 11.728 13.791 1.00 97.06 101 ILE A CA 1
ATOM 743 C C . ILE A 1 101 ? -7.973 10.300 14.265 1.00 97.06 101 ILE A C 1
ATOM 745 O O . ILE A 1 101 ? -8.138 10.074 15.465 1.00 97.06 101 ILE A O 1
ATOM 749 N N . LEU A 1 102 ? -8.000 9.322 13.355 1.00 97.44 102 LEU A N 1
ATOM 750 C CA . LEU A 1 102 ? -8.234 7.922 13.707 1.00 97.44 102 LEU A CA 1
ATOM 751 C C . LEU A 1 102 ? -7.101 7.352 14.581 1.00 97.44 102 LEU A C 1
ATOM 753 O O . LEU A 1 102 ? -7.385 6.635 15.540 1.00 97.44 102 LEU A O 1
ATOM 757 N N . ALA A 1 103 ? -5.840 7.709 14.313 1.00 97.75 103 ALA A N 1
ATOM 758 C CA . ALA A 1 103 ? -4.690 7.297 15.122 1.00 97.75 103 ALA A CA 1
ATOM 759 C C . ALA A 1 103 ? -4.724 7.893 16.542 1.00 97.75 103 ALA A C 1
ATOM 761 O O . ALA A 1 103 ? -4.505 7.176 17.521 1.00 97.75 103 ALA A O 1
ATOM 762 N N . VAL A 1 104 ? -5.061 9.179 16.688 1.00 97.88 104 VAL A N 1
ATOM 763 C CA . VAL A 1 104 ? -5.258 9.798 18.012 1.00 97.88 104 VAL A CA 1
ATOM 764 C C . VAL A 1 104 ? -6.462 9.183 18.726 1.00 97.88 104 VAL A C 1
ATOM 766 O O . VAL A 1 104 ? -6.396 8.903 19.922 1.00 97.88 104 VAL A O 1
ATOM 769 N N . GLY A 1 105 ? -7.545 8.912 17.997 1.00 97.25 105 GLY A N 1
ATOM 770 C CA . GLY A 1 105 ? -8.714 8.209 18.518 1.00 97.25 105 GLY A CA 1
ATOM 771 C C . GLY A 1 105 ? -8.373 6.811 19.041 1.00 97.25 105 GLY A C 1
ATOM 772 O O . GLY A 1 105 ? -8.821 6.432 20.122 1.00 97.25 105 GLY A O 1
ATOM 773 N N . LEU A 1 106 ? -7.502 6.079 18.339 1.00 97.69 106 LEU A N 1
ATOM 774 C CA . LEU A 1 106 ? -6.959 4.801 18.798 1.00 97.69 106 LEU A CA 1
ATOM 775 C C . LEU A 1 106 ? -6.176 4.951 20.108 1.00 97.69 106 LEU A C 1
ATOM 777 O O . LEU A 1 106 ? -6.434 4.211 21.058 1.00 97.69 106 LEU A O 1
ATOM 781 N N . LEU A 1 107 ? -5.272 5.930 20.201 1.00 97.69 107 LEU A N 1
ATOM 782 C CA . LEU A 1 107 ? -4.536 6.209 21.440 1.00 97.69 107 LEU A CA 1
ATOM 783 C C . LEU A 1 107 ? -5.466 6.596 22.596 1.00 97.69 107 LEU A C 1
ATOM 785 O O . LEU A 1 107 ? -5.244 6.161 23.726 1.00 97.69 107 LEU A O 1
ATOM 789 N N . ASN A 1 108 ? -6.523 7.363 22.324 1.00 97.12 108 ASN A N 1
ATOM 790 C CA . ASN A 1 108 ? -7.522 7.735 23.322 1.00 97.12 108 ASN A CA 1
ATOM 791 C C . ASN A 1 108 ? -8.267 6.504 23.867 1.00 97.12 108 ASN A C 1
ATOM 793 O O . ASN A 1 108 ? -8.397 6.345 25.081 1.00 97.12 108 ASN A O 1
ATOM 797 N N . GLU A 1 109 ? -8.690 5.581 23.000 1.00 97.12 109 GLU A N 1
ATOM 798 C CA . GLU A 1 109 ? -9.332 4.333 23.433 1.00 97.12 109 GLU A CA 1
ATOM 799 C C . GLU A 1 109 ? -8.381 3.423 24.225 1.00 97.12 109 GLU A C 1
ATOM 801 O O . GLU A 1 109 ? -8.770 2.847 25.243 1.00 97.12 109 GLU A O 1
ATOM 806 N N . VAL A 1 110 ? -7.105 3.353 23.838 1.00 96.06 110 VAL A N 1
ATOM 807 C CA . VAL A 1 110 ? -6.083 2.637 24.620 1.00 96.06 110 VAL A CA 1
ATOM 808 C C . VAL A 1 110 ? -5.855 3.305 25.982 1.00 96.06 110 VAL A C 1
ATOM 810 O O . VAL A 1 110 ? -5.697 2.612 26.990 1.00 96.06 110 VAL A O 1
ATOM 813 N N . ASN A 1 111 ? -5.885 4.639 26.048 1.00 95.94 111 ASN A N 1
ATOM 814 C CA . ASN A 1 111 ? -5.713 5.405 27.283 1.00 95.94 111 ASN A CA 1
ATOM 815 C C . ASN A 1 111 ? -6.836 5.151 28.304 1.00 95.94 111 ASN A C 1
ATOM 817 O O . ASN A 1 111 ? -6.557 5.063 29.506 1.00 95.94 111 ASN A O 1
ATOM 821 N N . LYS A 1 112 ? -8.076 4.966 27.823 1.00 95.12 112 LYS A N 1
ATOM 822 C CA . LYS A 1 112 ? -9.248 4.574 28.628 1.00 95.12 112 LYS A CA 1
ATOM 823 C C . LYS A 1 112 ? -9.077 3.189 29.268 1.00 95.12 112 LYS A C 1
ATOM 825 O O . LYS A 1 112 ? -9.513 2.956 30.395 1.00 95.12 112 LYS A O 1
ATOM 830 N N . GLY A 1 113 ? -8.378 2.269 28.605 1.00 94.19 113 GLY A N 1
ATOM 831 C CA . GLY A 1 113 ? -8.137 0.931 29.138 1.00 94.19 113 GLY A CA 1
ATOM 832 C C . GLY A 1 113 ? -9.421 0.098 29.180 1.00 94.19 113 GLY A C 1
ATOM 833 O O . GLY A 1 113 ? -10.187 0.082 28.223 1.00 94.19 113 GLY A O 1
ATOM 834 N N . LYS A 1 114 ? -9.693 -0.577 30.308 1.00 94.00 114 LYS A N 1
ATOM 835 C CA . LYS A 1 114 ? -10.865 -1.464 30.473 1.00 94.00 114 LYS A CA 1
ATOM 836 C C . LYS A 1 114 ? -12.224 -0.765 30.323 1.00 94.00 114 LYS A C 1
ATOM 838 O O . LYS A 1 114 ? -13.215 -1.460 30.135 1.00 94.00 114 LYS A O 1
ATOM 843 N N . SER A 1 115 ? -12.285 0.563 30.431 1.00 94.06 115 SER A N 1
ATOM 844 C CA . SER A 1 115 ? -13.519 1.326 30.202 1.00 94.06 115 SER A CA 1
ATOM 845 C C . SER A 1 115 ? -13.823 1.546 28.717 1.00 94.06 115 SER A C 1
ATOM 847 O O . SER A 1 115 ? -14.941 1.930 28.382 1.00 94.06 115 SER A O 1
ATOM 849 N N . SER A 1 116 ? -12.864 1.290 27.820 1.00 94.94 116 SER A N 1
ATOM 850 C CA . SER A 1 116 ? -13.106 1.330 26.380 1.00 94.94 116 SER A CA 1
ATOM 851 C C . SER A 1 116 ? -13.986 0.161 25.948 1.00 94.94 116 SER A C 1
ATOM 853 O O . SER A 1 116 ? -13.701 -1.001 26.250 1.00 94.94 116 SER A O 1
ATOM 855 N N . ARG A 1 117 ? -14.999 0.457 25.128 1.00 93.56 117 ARG A N 1
ATOM 856 C CA . ARG A 1 117 ? -15.815 -0.557 24.445 1.00 93.56 117 ARG A CA 1
ATOM 857 C C . ARG A 1 117 ? -14.967 -1.502 23.590 1.00 93.56 117 ARG A C 1
ATOM 859 O O . ARG A 1 117 ? -15.319 -2.671 23.450 1.00 93.56 117 ARG A O 1
ATOM 866 N N . TRP A 1 118 ? -13.869 -1.004 23.024 1.00 95.44 118 TRP A N 1
ATOM 867 C CA . TRP A 1 118 ? -12.983 -1.757 22.137 1.00 95.44 118 TRP A CA 1
ATOM 868 C C . TRP A 1 118 ? -11.836 -2.442 22.880 1.00 95.44 118 TRP A C 1
ATOM 870 O O . TRP A 1 118 ? -11.006 -3.083 22.243 1.00 95.44 118 TRP A O 1
ATOM 880 N N . TRP A 1 119 ? -11.780 -2.380 24.214 1.00 95.56 119 TRP A N 1
ATOM 881 C CA . TRP A 1 119 ? -10.694 -2.987 24.987 1.00 95.56 119 TRP A CA 1
ATOM 882 C C . TRP A 1 119 ? -10.413 -4.468 24.650 1.00 95.56 119 TRP A C 1
ATOM 884 O O . TRP A 1 119 ? -9.237 -4.822 24.518 1.00 95.56 119 TRP A O 1
ATOM 894 N N . PRO A 1 120 ? -11.420 -5.350 24.446 1.00 95.50 120 PRO A N 1
ATOM 895 C CA . PRO A 1 120 ? -11.166 -6.731 24.026 1.00 95.50 120 PRO A CA 1
ATOM 896 C C . PRO A 1 120 ? -10.435 -6.840 22.684 1.00 95.50 120 PRO A C 1
ATOM 898 O O . PRO A 1 120 ? -9.597 -7.730 22.530 1.00 95.50 120 PRO A O 1
ATOM 901 N N . TYR A 1 121 ? -10.722 -5.926 21.752 1.00 95.94 121 TYR A N 1
ATOM 902 C CA . TYR A 1 121 ? -10.079 -5.830 20.443 1.00 95.94 121 TYR A CA 1
ATOM 903 C C . TYR A 1 121 ? -8.677 -5.221 20.535 1.00 95.94 121 TYR A C 1
ATOM 905 O O . TYR A 1 121 ? -7.729 -5.801 20.016 1.00 95.94 121 TYR A O 1
ATOM 913 N N . LEU A 1 122 ? -8.505 -4.125 21.280 1.00 95.56 122 LEU A N 1
ATOM 914 C CA . LEU A 1 122 ? -7.211 -3.451 21.453 1.00 95.56 122 LEU A CA 1
ATOM 915 C C . LEU A 1 122 ? -6.145 -4.367 22.070 1.00 95.56 122 LEU A C 1
ATOM 917 O O . LEU A 1 122 ? -4.975 -4.289 21.706 1.00 95.56 122 LEU A O 1
ATOM 921 N N . LYS A 1 123 ? -6.543 -5.294 22.952 1.00 93.62 123 LYS A N 1
ATOM 922 C CA . LYS A 1 123 ? -5.640 -6.323 23.499 1.00 93.62 123 LYS A CA 1
ATOM 923 C C . LYS A 1 123 ? -5.066 -7.278 22.444 1.00 93.62 123 LYS A C 1
ATOM 925 O O . LYS A 1 123 ? -4.090 -7.960 22.741 1.00 93.62 123 LYS A O 1
ATOM 930 N N . GLN A 1 124 ? -5.668 -7.362 21.258 1.00 93.31 124 GLN A N 1
ATOM 931 C CA . GLN A 1 124 ? -5.211 -8.232 20.172 1.00 93.31 124 GLN A CA 1
ATOM 932 C C . GLN A 1 124 ? -4.150 -7.575 19.281 1.00 93.31 124 GLN A C 1
ATOM 934 O O . GLN A 1 124 ? -3.583 -8.255 18.428 1.00 93.31 124 GLN A O 1
ATOM 939 N N . PHE A 1 125 ? -3.880 -6.277 19.455 1.00 93.31 125 PHE A N 1
ATOM 940 C CA . PHE A 1 125 ? -2.940 -5.552 18.605 1.00 93.31 125 PHE A CA 1
ATOM 941 C C . PHE A 1 125 ? -1.492 -6.000 18.863 1.00 93.31 125 PHE A C 1
ATOM 943 O O . PHE A 1 125 ? -1.123 -6.297 20.006 1.00 93.31 125 PHE A O 1
ATOM 950 N N . PRO A 1 126 ? -0.636 -5.996 17.824 1.00 90.25 126 PRO A N 1
ATOM 951 C CA . PRO A 1 126 ? 0.802 -6.154 17.978 1.00 90.25 126 PRO A CA 1
ATOM 952 C C . PRO A 1 126 ? 1.391 -5.130 18.952 1.00 90.25 126 PRO A C 1
ATOM 954 O O . PRO A 1 126 ? 0.948 -3.984 19.040 1.00 90.25 126 PRO A O 1
ATOM 957 N N . ARG A 1 127 ? 2.443 -5.529 19.675 1.00 88.00 127 ARG A N 1
ATOM 958 C CA . ARG A 1 127 ? 3.154 -4.642 20.618 1.00 88.00 127 ARG A CA 1
ATOM 959 C C . ARG A 1 127 ? 4.091 -3.645 19.927 1.00 88.00 127 ARG A C 1
ATOM 961 O O . ARG A 1 127 ? 4.552 -2.697 20.565 1.00 88.00 127 ARG A O 1
ATOM 968 N N . SER A 1 128 ? 4.445 -3.908 18.677 1.00 88.19 128 SER A N 1
ATOM 969 C CA . SER A 1 128 ? 5.281 -3.077 17.812 1.00 88.19 128 SER A CA 1
ATOM 970 C C . SER A 1 128 ? 4.996 -3.418 16.356 1.00 88.19 128 SER A C 1
ATOM 972 O O . SER A 1 128 ? 4.396 -4.455 16.082 1.00 88.19 128 SER A O 1
ATOM 974 N N . TYR A 1 129 ? 5.434 -2.530 15.472 1.00 90.25 129 TYR A N 1
ATOM 975 C CA . TYR A 1 129 ? 5.443 -2.729 14.032 1.00 90.25 129 TYR A CA 1
ATOM 976 C C . TYR A 1 129 ? 6.843 -2.421 13.522 1.00 90.25 129 TYR A C 1
ATOM 978 O O . TYR A 1 129 ? 7.489 -1.493 14.009 1.00 90.25 129 TYR A O 1
ATOM 986 N N . GLU A 1 130 ? 7.287 -3.166 12.524 1.00 90.88 130 GLU A N 1
ATOM 987 C CA . GLU A 1 130 ? 8.600 -3.019 11.909 1.00 90.88 130 GLU A CA 1
ATOM 988 C C . GLU A 1 130 ? 8.515 -2.201 10.604 1.00 90.88 130 GLU A C 1
ATOM 990 O O . GLU A 1 130 ? 9.100 -2.554 9.584 1.00 90.88 130 GLU A O 1
ATOM 995 N N . THR A 1 131 ? 7.757 -1.098 10.619 1.00 93.00 131 THR A N 1
ATOM 996 C CA . THR A 1 131 ? 7.593 -0.195 9.462 1.00 93.00 131 THR A CA 1
ATOM 997 C C . THR A 1 131 ? 8.815 0.693 9.239 1.00 93.00 131 THR A C 1
ATOM 999 O O . THR A 1 131 ? 9.470 1.082 10.209 1.00 93.00 131 THR A O 1
ATOM 1002 N N . LEU A 1 132 ? 9.045 1.138 7.995 1.00 94.50 132 LEU A N 1
ATOM 1003 C CA . LEU A 1 132 ? 10.159 2.038 7.642 1.00 94.50 132 LEU A CA 1
ATOM 1004 C C . LEU A 1 132 ? 10.268 3.300 8.514 1.00 94.50 132 LEU A C 1
ATOM 1006 O O . LEU A 1 132 ? 11.373 3.760 8.775 1.00 94.50 132 LEU A O 1
ATOM 1010 N N . ALA A 1 133 ? 9.150 3.853 8.996 1.00 93.88 133 ALA A N 1
ATOM 1011 C CA . ALA A 1 133 ? 9.165 5.042 9.853 1.00 93.88 133 ALA A CA 1
ATOM 1012 C C . ALA A 1 133 ? 9.938 4.840 11.173 1.00 93.88 133 ALA A C 1
ATOM 1014 O O . ALA A 1 133 ? 10.474 5.803 11.717 1.00 93.88 133 ALA A O 1
ATOM 1015 N N . ASP A 1 134 ? 10.020 3.599 11.662 1.00 92.62 134 ASP A N 1
ATOM 1016 C CA . ASP A 1 134 ? 10.715 3.230 12.900 1.00 92.62 134 ASP A CA 1
ATOM 1017 C C . ASP A 1 134 ? 12.190 2.838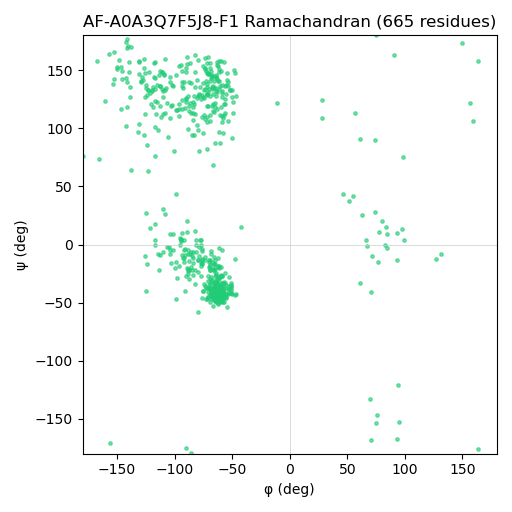 12.659 1.00 92.62 134 ASP A C 1
ATOM 1019 O O . ASP A 1 134 ? 12.926 2.557 13.606 1.00 92.62 134 ASP A O 1
ATOM 1023 N N . PHE A 1 135 ? 12.655 2.795 11.404 1.00 93.75 135 PHE A N 1
ATOM 1024 C CA . PHE A 1 135 ? 14.022 2.374 11.087 1.00 93.75 135 PHE A CA 1
ATOM 1025 C C . PHE A 1 135 ? 15.044 3.391 11.610 1.00 93.75 135 PHE A C 1
ATOM 1027 O O . PHE A 1 135 ? 14.910 4.601 11.433 1.00 93.75 135 PHE A O 1
ATOM 1034 N N . GLY A 1 136 ? 16.093 2.896 12.267 1.00 90.12 136 GLY A N 1
ATOM 1035 C CA . GLY A 1 136 ? 17.217 3.708 12.706 1.00 90.12 136 GLY A CA 1
ATOM 1036 C C . GLY A 1 136 ? 18.319 3.780 11.650 1.00 90.12 136 GLY A C 1
ATOM 1037 O O . GLY A 1 136 ? 18.203 3.281 10.534 1.00 90.12 136 GLY A O 1
ATOM 1038 N N . LYS A 1 137 ? 19.436 4.416 12.019 1.00 88.81 137 LYS A N 1
ATOM 1039 C CA . LYS A 1 137 ? 20.555 4.676 11.097 1.00 88.81 137 LYS A CA 1
ATOM 1040 C C . LYS A 1 137 ? 21.112 3.404 10.438 1.00 88.81 137 LYS A C 1
ATOM 1042 O O . LYS A 1 137 ? 21.319 3.417 9.233 1.00 88.81 137 LYS A O 1
ATOM 1047 N N . PHE A 1 138 ? 21.311 2.333 11.211 1.00 86.31 138 PHE A N 1
ATOM 1048 C CA . PHE A 1 138 ? 21.851 1.066 10.700 1.00 86.31 138 PHE A CA 1
ATOM 1049 C C . PHE A 1 138 ? 20.870 0.381 9.752 1.00 86.31 138 PHE A C 1
ATOM 1051 O O . PHE A 1 138 ? 21.256 -0.075 8.683 1.00 86.31 138 PHE A O 1
ATOM 1058 N N . GLU A 1 139 ? 19.588 0.348 10.124 1.00 91.38 139 GLU A N 1
ATOM 1059 C CA . GLU A 1 139 ? 18.563 -0.291 9.304 1.00 91.38 139 GLU A CA 1
ATOM 1060 C C . GLU A 1 139 ? 18.355 0.453 7.978 1.00 91.38 139 GLU A C 1
ATOM 1062 O O . GLU A 1 139 ? 18.187 -0.182 6.944 1.00 91.38 139 GLU A O 1
ATOM 1067 N N . ILE A 1 140 ? 18.432 1.788 7.987 1.00 92.56 140 ILE A N 1
ATOM 1068 C CA . ILE A 1 140 ? 18.364 2.603 6.768 1.00 92.56 140 ILE A CA 1
ATOM 1069 C C . ILE A 1 140 ? 19.591 2.365 5.879 1.00 92.56 140 ILE A C 1
ATOM 1071 O O . ILE A 1 140 ? 19.433 2.187 4.677 1.00 92.56 140 ILE A O 1
ATOM 1075 N N . GLN A 1 141 ? 20.803 2.342 6.443 1.00 89.06 141 GLN A N 1
ATOM 1076 C CA . GLN A 1 141 ? 22.034 2.107 5.673 1.00 89.06 141 GLN A CA 1
ATOM 1077 C C . GLN A 1 141 ? 22.038 0.733 4.992 1.00 89.06 141 GLN A C 1
ATOM 1079 O O . GLN A 1 141 ? 22.430 0.629 3.833 1.00 89.06 141 GLN A O 1
ATOM 1084 N N . ALA A 1 142 ? 21.501 -0.288 5.663 1.00 89.25 142 ALA A N 1
ATOM 1085 C CA . ALA A 1 142 ? 21.403 -1.644 5.130 1.00 89.25 142 ALA A CA 1
ATOM 1086 C C . ALA A 1 142 ? 20.481 -1.787 3.902 1.00 89.25 142 ALA A C 1
ATOM 1088 O O . ALA A 1 142 ? 20.541 -2.812 3.226 1.00 89.25 142 ALA A O 1
ATOM 1089 N N . LEU A 1 143 ? 19.652 -0.781 3.586 1.00 90.56 143 LEU A N 1
ATOM 1090 C CA . LEU A 1 143 ? 18.879 -0.755 2.338 1.00 90.56 143 LEU A CA 1
ATOM 1091 C C . LEU A 1 143 ? 19.773 -0.518 1.111 1.00 90.56 143 LEU A C 1
ATOM 1093 O O . LEU A 1 143 ? 19.412 -0.960 0.028 1.00 90.56 143 LEU A O 1
ATOM 1097 N N . GLN A 1 144 ? 20.923 0.154 1.271 1.00 88.25 144 GLN A N 1
ATOM 1098 C CA . GLN A 1 144 ? 21.961 0.439 0.259 1.00 88.25 144 GLN A CA 1
ATOM 1099 C C . GLN A 1 144 ? 21.553 1.271 -0.971 1.00 88.25 144 GLN A C 1
ATOM 1101 O O . GLN A 1 144 ? 22.369 2.026 -1.490 1.00 88.25 144 GLN A O 1
ATOM 1106 N N . ILE A 1 145 ? 20.315 1.152 -1.446 1.00 87.19 145 ILE A N 1
ATOM 1107 C CA . ILE A 1 145 ? 19.791 1.825 -2.634 1.00 87.19 145 ILE A CA 1
ATOM 1108 C C . ILE A 1 145 ? 19.231 3.194 -2.236 1.00 87.19 145 ILE A C 1
ATOM 1110 O O . ILE A 1 145 ? 18.367 3.281 -1.361 1.00 87.19 145 ILE A O 1
ATOM 1114 N N . ASP A 1 146 ? 19.672 4.253 -2.921 1.00 88.31 146 ASP A N 1
ATOM 1115 C CA . ASP A 1 146 ? 19.321 5.647 -2.609 1.00 88.31 146 ASP A CA 1
ATOM 1116 C C . ASP A 1 146 ? 17.807 5.897 -2.530 1.00 88.31 146 ASP A C 1
ATOM 1118 O O . ASP A 1 146 ? 17.342 6.548 -1.594 1.00 88.31 146 ASP A O 1
ATOM 1122 N N . ASP A 1 147 ? 17.020 5.337 -3.454 1.00 87.69 147 ASP A N 1
ATOM 1123 C CA . ASP A 1 147 ? 15.559 5.497 -3.463 1.00 87.69 147 ASP A CA 1
ATOM 1124 C C . ASP A 1 147 ? 14.901 4.886 -2.214 1.00 87.69 147 ASP A C 1
ATOM 1126 O O . ASP A 1 147 ? 13.985 5.472 -1.631 1.00 87.69 147 ASP A O 1
ATOM 1130 N N . ALA A 1 148 ? 15.394 3.731 -1.756 1.00 91.44 148 ALA A N 1
ATOM 1131 C CA . ALA A 1 148 ? 14.884 3.063 -0.561 1.00 91.44 148 ALA A CA 1
ATOM 1132 C C . ALA A 1 148 ? 15.341 3.759 0.726 1.00 91.44 148 ALA A C 1
ATOM 1134 O O . ALA A 1 148 ? 14.542 3.948 1.646 1.00 91.44 148 ALA A O 1
ATOM 1135 N N . ILE A 1 149 ? 16.596 4.217 0.767 1.00 93.88 149 ILE A N 1
ATOM 1136 C CA . ILE A 1 149 ? 17.124 5.059 1.848 1.00 93.88 149 ILE A CA 1
ATOM 1137 C C . ILE A 1 149 ? 16.283 6.333 1.971 1.00 93.88 149 ILE A C 1
ATOM 1139 O O . ILE A 1 149 ? 15.849 6.698 3.068 1.00 93.88 149 ILE A O 1
ATOM 1143 N N . TRP A 1 150 ? 16.005 6.994 0.846 1.00 94.06 150 TRP A N 1
ATOM 1144 C CA . TRP A 1 150 ? 15.173 8.188 0.803 1.00 94.06 150 TRP A CA 1
ATOM 1145 C C . TRP A 1 150 ? 13.744 7.901 1.262 1.00 94.06 150 TRP A C 1
ATOM 1147 O O . TRP A 1 150 ? 13.200 8.680 2.048 1.00 94.06 150 TRP A O 1
ATOM 1157 N N . ALA A 1 151 ? 13.145 6.784 0.834 1.00 94.44 151 ALA A N 1
ATOM 1158 C CA . ALA A 1 151 ? 11.808 6.376 1.261 1.00 94.44 151 ALA A CA 1
ATOM 1159 C C . ALA A 1 151 ? 11.731 6.199 2.786 1.00 94.44 151 ALA A C 1
ATOM 1161 O O . ALA A 1 151 ? 10.822 6.740 3.421 1.00 94.44 151 ALA A O 1
ATOM 1162 N N . ALA A 1 152 ? 12.724 5.539 3.392 1.00 95.81 152 ALA A N 1
ATOM 1163 C CA . ALA A 1 152 ? 12.796 5.363 4.840 1.00 95.81 152 ALA A CA 1
ATOM 1164 C C . ALA A 1 152 ? 12.979 6.701 5.580 1.00 95.81 152 ALA A C 1
ATOM 1166 O O . ALA A 1 152 ? 12.203 7.030 6.476 1.00 95.81 152 ALA A O 1
ATOM 1167 N N . GLN A 1 153 ? 13.926 7.540 5.146 1.00 96.44 153 GLN A N 1
ATOM 1168 C CA . GLN A 1 153 ? 14.148 8.867 5.737 1.00 96.44 153 GLN A CA 1
ATOM 1169 C C . GLN A 1 153 ? 12.936 9.796 5.590 1.00 96.44 153 GLN A C 1
ATOM 1171 O O . GLN A 1 153 ? 12.663 10.631 6.458 1.00 96.44 153 GLN A O 1
ATOM 1176 N N . LYS A 1 154 ? 12.213 9.700 4.471 1.00 96.19 154 LYS A N 1
ATOM 1177 C CA . LYS A 1 154 ? 10.964 10.429 4.247 1.00 96.19 154 LYS A CA 1
ATOM 1178 C C . LYS A 1 154 ? 9.872 9.933 5.193 1.00 96.19 154 LYS A C 1
ATOM 1180 O O . LYS A 1 154 ? 9.179 10.769 5.767 1.00 96.19 154 LYS A O 1
ATOM 1185 N N . ALA A 1 155 ? 9.740 8.620 5.382 1.00 96.00 155 ALA A N 1
ATOM 1186 C CA . ALA A 1 155 ? 8.768 8.034 6.301 1.00 96.00 155 ALA A CA 1
ATOM 1187 C C . ALA A 1 155 ? 9.021 8.464 7.757 1.00 96.00 155 ALA A C 1
ATOM 1189 O O . ALA A 1 155 ? 8.084 8.909 8.418 1.00 96.00 155 ALA A O 1
ATOM 1190 N N . SER A 1 156 ? 10.272 8.426 8.232 1.00 95.38 156 SER A N 1
ATOM 1191 C CA . SER A 1 156 ? 10.619 8.866 9.593 1.00 95.38 156 SER A CA 1
ATOM 1192 C C . SER A 1 156 ? 10.340 10.355 9.813 1.00 95.38 156 SER A C 1
ATOM 1194 O O . SER A 1 156 ? 9.656 10.714 10.769 1.00 95.38 156 SER A O 1
ATOM 1196 N N . ARG A 1 157 ? 10.775 11.231 8.891 1.00 96.50 157 ARG A N 1
ATOM 1197 C CA . ARG A 1 157 ? 10.499 12.679 8.988 1.00 96.50 157 ARG A CA 1
ATOM 1198 C C . ARG A 1 157 ? 9.007 12.993 8.956 1.00 96.50 157 ARG A C 1
ATOM 1200 O O . ARG A 1 157 ? 8.547 13.850 9.703 1.00 96.50 157 ARG A O 1
ATOM 1207 N N . LYS A 1 158 ? 8.248 12.293 8.106 1.00 96.44 158 LYS A N 1
ATOM 1208 C CA . LYS A 1 158 ? 6.791 12.432 8.044 1.00 96.44 158 LYS A CA 1
ATOM 1209 C C . LYS A 1 158 ? 6.152 12.051 9.382 1.00 96.44 158 LYS A C 1
ATOM 1211 O O . LYS A 1 158 ? 5.334 12.809 9.886 1.00 96.44 158 LYS A O 1
ATOM 1216 N N . ALA A 1 159 ? 6.553 10.927 9.979 1.00 96.12 159 ALA A N 1
ATOM 1217 C CA . ALA A 1 159 ? 6.016 10.492 11.265 1.00 96.12 159 ALA A CA 1
ATOM 1218 C C . ALA A 1 159 ? 6.321 11.485 12.401 1.00 96.12 159 ALA A C 1
ATOM 1220 O O . ALA A 1 159 ? 5.445 11.749 13.221 1.00 96.12 159 ALA A O 1
ATOM 1221 N N . GLU A 1 160 ? 7.527 12.063 12.435 1.00 97.06 160 GLU A N 1
ATOM 1222 C CA . GLU A 1 160 ? 7.896 13.113 13.396 1.00 97.06 160 GLU A CA 1
ATOM 1223 C C . GLU A 1 160 ? 7.074 14.392 13.204 1.00 97.06 160 GLU A C 1
ATOM 1225 O O . GLU A 1 160 ? 6.600 14.977 14.177 1.00 97.06 160 GLU A O 1
ATOM 1230 N N . GLN A 1 161 ? 6.872 14.819 11.955 1.00 97.12 161 GLN A N 1
ATOM 1231 C CA . GLN A 1 161 ? 6.051 15.985 11.647 1.00 97.12 161 GLN A CA 1
ATOM 1232 C C . GLN A 1 161 ? 4.596 15.772 12.083 1.00 97.12 161 GLN A C 1
ATOM 1234 O O . GLN A 1 161 ? 4.051 16.601 12.809 1.00 97.12 161 GLN A O 1
ATOM 1239 N N . GLU A 1 162 ? 3.984 14.652 11.694 1.00 97.31 162 GLU A N 1
ATOM 1240 C CA . GLU A 1 162 ? 2.600 14.343 12.062 1.00 97.31 162 GLU A CA 1
ATOM 1241 C C . GLU A 1 162 ? 2.433 14.229 13.582 1.00 97.31 162 GLU A C 1
ATOM 1243 O O . GLU A 1 162 ? 1.434 14.699 14.122 1.00 97.31 162 GLU A O 1
ATOM 1248 N N . TRP A 1 163 ? 3.416 13.651 14.283 1.00 97.94 163 TRP A N 1
ATOM 1249 C CA . TRP A 1 163 ? 3.430 13.593 15.744 1.00 97.94 163 TRP A CA 1
ATOM 1250 C C . TRP A 1 163 ? 3.409 14.991 16.370 1.00 97.94 163 TRP A C 1
ATOM 1252 O O . TRP A 1 163 ? 2.613 15.243 17.277 1.00 97.94 163 TRP A O 1
ATOM 1262 N N . ASN A 1 164 ? 4.228 15.918 15.869 1.00 97.06 164 ASN A N 1
ATOM 1263 C CA . ASN A 1 164 ? 4.237 17.302 16.347 1.00 97.06 164 ASN A CA 1
ATOM 1264 C C . ASN A 1 164 ? 2.884 17.992 16.105 1.00 97.06 164 ASN A C 1
ATOM 1266 O O . ASN A 1 164 ? 2.381 18.675 16.996 1.00 97.06 164 ASN A O 1
ATOM 1270 N N . GLU A 1 165 ? 2.264 17.770 14.942 1.00 96.81 165 GLU A N 1
ATOM 1271 C CA . GLU A 1 165 ? 0.949 18.328 14.593 1.00 96.81 165 GLU A CA 1
ATOM 1272 C C . GLU A 1 165 ? -0.165 17.820 15.523 1.00 96.81 165 GLU A C 1
ATOM 1274 O O . GLU A 1 165 ? -1.000 18.602 15.978 1.00 96.81 165 GLU A O 1
ATOM 1279 N N . VAL A 1 166 ? -0.171 16.525 15.860 1.00 97.19 166 VAL A N 1
ATOM 1280 C CA . VAL A 1 166 ? -1.220 15.937 16.712 1.00 97.19 166 VAL A CA 1
ATOM 1281 C C . VAL A 1 166 ? -0.982 16.112 18.214 1.00 97.19 166 VAL A C 1
ATOM 1283 O O . VAL A 1 166 ? -1.884 15.854 19.013 1.00 97.19 166 VAL A O 1
ATOM 1286 N N . THR A 1 167 ? 0.212 16.546 18.628 1.00 96.19 167 THR A N 1
ATOM 1287 C CA . THR A 1 167 ? 0.590 16.646 20.049 1.00 96.19 167 THR A CA 1
ATOM 1288 C C . THR A 1 167 ? -0.352 17.558 20.832 1.00 96.19 167 THR A C 1
ATOM 1290 O O . THR A 1 167 ? -0.772 17.202 21.934 1.00 96.19 167 THR A O 1
ATOM 1293 N N . GLN A 1 168 ? -0.776 18.677 20.240 1.00 95.25 168 GLN A N 1
ATOM 1294 C CA . GLN A 1 168 ? -1.729 19.591 20.869 1.00 95.25 168 GLN A CA 1
ATOM 1295 C C . GLN A 1 168 ? -3.083 18.913 21.148 1.00 95.25 168 GLN A C 1
ATOM 1297 O O . GLN A 1 168 ? -3.588 18.978 22.270 1.00 95.25 168 GLN A O 1
ATOM 1302 N N . LEU A 1 169 ? -3.630 18.183 20.168 1.00 96.69 169 LEU A N 1
ATOM 1303 C CA . LEU A 1 169 ? -4.870 17.419 20.333 1.00 96.69 169 LEU A CA 1
ATOM 1304 C C . LEU A 1 169 ? -4.725 16.335 21.416 1.00 96.69 169 LEU A C 1
ATOM 1306 O O . LEU A 1 169 ? -5.614 16.155 22.248 1.00 96.69 169 LEU A O 1
ATOM 1310 N N . MET A 1 170 ? -3.593 15.627 21.452 1.00 97.00 170 MET A N 1
ATOM 1311 C CA . MET A 1 170 ? -3.333 14.604 22.471 1.00 97.00 170 MET A CA 1
ATOM 1312 C C . MET A 1 170 ? -3.270 15.184 23.897 1.00 97.00 170 MET A C 1
ATOM 1314 O O . MET A 1 170 ? -3.737 14.545 24.846 1.00 97.00 170 MET A O 1
ATOM 1318 N N . HIS A 1 171 ? -2.738 16.399 24.060 1.00 95.75 171 HIS A N 1
ATOM 1319 C CA . HIS A 1 171 ? -2.749 17.109 25.340 1.00 95.75 171 HIS A CA 1
ATOM 1320 C C . HIS A 1 171 ? -4.161 17.532 25.765 1.00 95.75 171 HIS A C 1
ATOM 1322 O O . HIS A 1 171 ? -4.522 17.337 26.928 1.00 95.75 171 HIS A O 1
ATOM 1328 N N . GLU A 1 172 ? -4.982 18.044 24.842 1.00 95.62 172 GLU A N 1
ATOM 1329 C CA . GLU A 1 172 ? -6.385 18.409 25.110 1.00 95.62 172 GLU A CA 1
ATOM 1330 C C . GLU A 1 172 ? -7.217 17.207 25.586 1.00 95.62 172 GLU A C 1
ATOM 1332 O O . GLU A 1 172 ? -8.033 17.331 26.503 1.00 95.62 172 GLU A O 1
ATOM 1337 N N . LEU A 1 173 ? -6.946 16.021 25.033 1.00 95.50 173 LEU A N 1
ATOM 1338 C CA . LEU A 1 173 ? -7.569 14.752 25.431 1.00 95.50 173 LEU A CA 1
ATOM 1339 C C . LEU A 1 173 ? -7.014 14.163 26.737 1.00 95.50 173 LEU A C 1
ATOM 1341 O O . LEU A 1 173 ? -7.475 13.110 27.179 1.00 95.50 173 LEU A O 1
ATOM 1345 N N . LYS A 1 174 ? -6.038 14.825 27.373 1.00 96.06 174 LYS A N 1
ATOM 1346 C CA . LYS A 1 174 ? -5.412 14.401 28.637 1.00 96.06 174 LYS A CA 1
ATOM 1347 C C . LYS A 1 174 ? -4.856 12.973 28.568 1.00 96.06 174 LYS A C 1
ATOM 1349 O O . LYS A 1 174 ? -5.014 12.181 29.504 1.00 96.06 174 LYS A O 1
ATOM 1354 N N . LEU A 1 175 ? -4.208 12.624 27.454 1.00 96.44 175 LEU A N 1
ATOM 1355 C CA . LEU A 1 175 ? -3.543 11.328 27.333 1.00 96.44 175 LEU A CA 1
ATOM 1356 C C . LEU A 1 175 ? -2.393 11.211 28.347 1.00 96.44 175 LEU A C 1
ATOM 1358 O O . LEU A 1 175 ? -1.691 12.182 28.633 1.00 96.44 175 LEU A O 1
ATOM 1362 N N . LYS A 1 176 ? -2.182 10.008 28.902 1.00 96.12 176 LYS A N 1
ATOM 1363 C CA . LYS A 1 176 ? -1.052 9.748 29.815 1.00 96.12 176 LYS A CA 1
ATOM 1364 C C . LYS A 1 176 ? 0.288 10.028 29.112 1.00 96.12 176 LYS A C 1
ATOM 1366 O O . LYS A 1 176 ? 0.396 9.736 27.922 1.00 96.12 176 LYS A O 1
ATOM 1371 N N . PRO A 1 177 ? 1.347 10.451 29.835 1.00 94.75 177 PRO A N 1
ATOM 1372 C CA . PRO A 1 177 ? 2.635 10.828 29.235 1.00 94.75 177 PRO A CA 1
ATOM 1373 C C . PRO A 1 177 ? 3.247 9.773 28.304 1.00 94.75 177 PRO A C 1
ATOM 1375 O O . PRO A 1 177 ? 3.816 10.100 27.268 1.00 94.75 177 PRO A O 1
ATOM 1378 N N . GLN A 1 178 ? 3.067 8.490 28.624 1.00 94.56 178 GLN A N 1
ATOM 1379 C CA . GLN A 1 178 ? 3.526 7.375 27.791 1.00 94.56 178 GLN A CA 1
ATOM 1380 C C . GLN A 1 178 ? 2.900 7.339 26.383 1.00 94.56 178 GLN A C 1
ATOM 1382 O O . GLN A 1 178 ? 3.530 6.829 25.462 1.00 94.56 178 GLN A O 1
ATOM 1387 N N . PHE A 1 179 ? 1.684 7.869 26.215 1.00 95.31 179 PHE A N 1
ATOM 1388 C CA . PHE A 1 179 ? 0.971 7.934 24.936 1.00 95.31 179 PHE A CA 1
ATOM 1389 C C . PHE A 1 179 ? 1.245 9.228 24.162 1.00 95.31 179 PHE A C 1
ATOM 1391 O O . PHE A 1 179 ? 0.885 9.312 22.995 1.00 95.31 179 PHE A O 1
ATOM 1398 N N . LEU A 1 180 ? 1.912 10.205 24.786 1.00 96.06 180 LEU A N 1
ATOM 1399 C CA . LEU A 1 180 ? 2.366 11.435 24.132 1.00 96.06 180 LEU A CA 1
ATOM 1400 C C . LEU A 1 180 ? 3.712 11.258 23.420 1.00 96.06 180 LEU A C 1
ATOM 1402 O O . LEU A 1 180 ? 4.091 12.089 22.604 1.00 96.06 180 LEU A O 1
ATOM 1406 N N . ALA A 1 181 ? 4.455 10.193 23.726 1.00 96.44 181 ALA A N 1
ATOM 1407 C CA . ALA A 1 181 ? 5.764 9.940 23.137 1.00 96.44 181 ALA A CA 1
ATOM 1408 C C . ALA A 1 181 ? 5.669 9.545 21.652 1.00 96.44 181 ALA A C 1
ATOM 1410 O O . ALA A 1 181 ? 4.774 8.793 21.263 1.00 96.44 181 ALA A O 1
ATOM 1411 N N . LEU A 1 182 ? 6.678 9.919 20.854 1.00 95.81 182 LEU A N 1
ATOM 1412 C CA . LEU A 1 182 ? 6.796 9.532 19.439 1.00 95.81 182 LEU A CA 1
ATOM 1413 C C . LEU A 1 182 ? 6.648 8.016 19.221 1.00 95.81 182 LEU A C 1
ATOM 1415 O O . LEU A 1 182 ? 6.033 7.574 18.260 1.00 95.81 182 LEU A O 1
ATOM 1419 N N . LYS A 1 183 ? 7.141 7.191 20.151 1.00 93.88 183 LYS A N 1
ATOM 1420 C CA . LYS A 1 183 ? 6.991 5.729 20.083 1.00 93.88 183 LYS A CA 1
ATOM 1421 C C . LYS A 1 183 ? 5.528 5.267 20.115 1.00 93.88 183 LYS A C 1
ATOM 1423 O O . LYS A 1 183 ? 5.184 4.289 19.456 1.00 93.88 183 LYS A O 1
ATOM 1428 N N . ALA A 1 184 ? 4.676 5.937 20.891 1.00 96.25 184 ALA A N 1
ATOM 1429 C CA . ALA A 1 184 ? 3.246 5.639 20.922 1.00 96.25 184 ALA A CA 1
ATOM 1430 C C . ALA A 1 184 ? 2.564 6.093 19.627 1.00 96.25 184 ALA A C 1
ATOM 1432 O O . ALA A 1 184 ? 1.719 5.369 19.104 1.00 96.25 184 ALA A O 1
ATOM 1433 N N . TRP A 1 185 ? 2.992 7.231 19.074 1.00 97.38 185 TRP A N 1
ATOM 1434 C CA . TRP A 1 185 ? 2.546 7.688 17.761 1.00 97.38 185 TRP A CA 1
ATOM 1435 C C . TRP A 1 185 ? 2.910 6.705 16.646 1.00 97.38 185 TRP A C 1
ATOM 1437 O O . TRP A 1 185 ? 2.034 6.305 15.888 1.00 97.38 185 TRP A O 1
ATOM 1447 N N . LEU A 1 186 ? 4.163 6.240 16.588 1.00 96.00 186 LEU A N 1
ATOM 1448 C CA . LEU A 1 186 ? 4.607 5.232 15.619 1.00 96.00 186 LEU A CA 1
ATOM 1449 C C . LEU A 1 186 ? 3.788 3.939 15.729 1.00 96.00 186 LEU A C 1
ATOM 1451 O O . LEU A 1 186 ? 3.394 3.371 14.716 1.00 96.00 186 LEU A O 1
ATOM 1455 N N . TRP A 1 187 ? 3.468 3.500 16.952 1.00 96.62 187 TRP A N 1
ATOM 1456 C CA . TRP A 1 187 ? 2.591 2.347 17.163 1.00 96.62 187 TRP A CA 1
ATOM 1457 C C . TRP A 1 187 ? 1.162 2.591 16.652 1.00 96.62 187 TRP A C 1
ATOM 1459 O O . TRP A 1 187 ? 0.588 1.716 16.002 1.00 96.62 187 TRP A O 1
ATOM 1469 N N . ALA A 1 188 ? 0.582 3.763 16.920 1.00 97.44 188 ALA A N 1
ATOM 1470 C CA . ALA A 1 188 ? -0.773 4.091 16.485 1.00 97.44 188 ALA A CA 1
ATOM 1471 C C . ALA A 1 188 ? -0.853 4.267 14.964 1.00 97.44 188 ALA A C 1
ATOM 1473 O O . ALA A 1 188 ? -1.682 3.631 14.323 1.00 97.44 188 ALA A O 1
ATOM 1474 N N . SER A 1 189 ? 0.047 5.059 14.380 1.00 95.94 189 SER A N 1
ATOM 1475 C CA . SER A 1 189 ? 0.143 5.277 12.935 1.00 95.94 189 SER A CA 1
ATOM 1476 C C . SER A 1 189 ? 0.431 3.970 12.187 1.00 95.94 189 SER A C 1
ATOM 1478 O O . SER A 1 189 ? -0.267 3.650 11.227 1.00 95.94 189 SER A O 1
ATOM 1480 N N . GLY A 1 190 ? 1.355 3.140 12.690 1.00 95.12 190 GLY A N 1
ATOM 1481 C CA . GLY A 1 190 ? 1.611 1.800 12.153 1.00 95.12 190 GLY A CA 1
ATOM 1482 C C . GLY A 1 190 ? 0.390 0.882 12.242 1.00 95.12 190 GLY A C 1
ATOM 1483 O O . GLY A 1 190 ? 0.098 0.155 11.295 1.00 95.12 190 GLY A O 1
ATOM 1484 N N . SER A 1 191 ? -0.388 0.966 13.327 1.00 95.94 191 SER A N 1
ATOM 1485 C CA . SER A 1 191 ? -1.652 0.229 13.454 1.00 95.94 191 SER A CA 1
ATOM 1486 C C . SER A 1 191 ? -2.691 0.668 12.428 1.00 95.94 191 SER A C 1
ATOM 1488 O O . SER A 1 191 ? -3.357 -0.181 11.846 1.00 95.94 191 SER A O 1
ATOM 1490 N N . ILE A 1 192 ? -2.827 1.975 12.192 1.00 95.88 192 ILE A N 1
ATOM 1491 C CA . ILE A 1 192 ? -3.753 2.502 11.187 1.00 95.88 192 ILE A CA 1
ATOM 1492 C C . ILE A 1 192 ? -3.292 2.087 9.786 1.00 95.88 192 ILE A C 1
ATOM 1494 O O . ILE A 1 192 ? -4.045 1.435 9.076 1.00 95.88 192 ILE A O 1
ATOM 1498 N N . SER A 1 193 ? -2.038 2.360 9.418 1.00 93.00 193 SER A N 1
ATOM 1499 C CA . SER A 1 193 ? -1.495 2.039 8.089 1.00 93.00 193 SER A CA 1
ATOM 1500 C C . SER A 1 193 ? -1.576 0.548 7.741 1.00 93.00 193 SER A C 1
ATOM 1502 O O . SER A 1 193 ? -1.826 0.206 6.590 1.00 93.00 193 SER A O 1
ATOM 1504 N N . SER A 1 194 ? -1.364 -0.343 8.715 1.00 92.38 194 SER A N 1
ATOM 1505 C CA . SER A 1 194 ? -1.289 -1.787 8.455 1.00 92.38 194 SER A CA 1
ATOM 1506 C C . SER A 1 194 ? -2.626 -2.527 8.532 1.00 92.38 194 SER A C 1
ATOM 1508 O O . SER A 1 194 ? -2.723 -3.637 8.010 1.00 92.38 194 SER A O 1
ATOM 1510 N N . ARG A 1 195 ? -3.646 -1.964 9.200 1.00 93.75 195 ARG A N 1
ATOM 1511 C CA . ARG A 1 195 ? -4.892 -2.688 9.534 1.00 93.75 195 ARG A CA 1
ATOM 1512 C C . ARG A 1 195 ? -6.172 -2.008 9.074 1.00 93.75 195 ARG A C 1
ATOM 1514 O O . ARG A 1 195 ? -7.235 -2.624 9.194 1.00 93.75 195 ARG A O 1
ATOM 1521 N N . THR A 1 196 ? -6.134 -0.759 8.606 1.00 94.31 196 THR A N 1
ATOM 1522 C CA . THR A 1 196 ? -7.372 -0.130 8.149 1.00 94.31 196 THR A CA 1
ATOM 1523 C C . THR A 1 196 ? -7.855 -0.717 6.835 1.00 94.31 196 THR A C 1
ATOM 1525 O O . THR A 1 196 ? -7.106 -0.978 5.898 1.00 94.31 196 THR A O 1
ATOM 1528 N N . MET A 1 197 ? -9.165 -0.914 6.785 1.00 91.88 197 MET A N 1
ATOM 1529 C CA . MET A 1 197 ? -9.897 -1.383 5.623 1.00 91.88 197 MET A CA 1
ATOM 1530 C C . MET A 1 197 ? -10.624 -0.207 4.983 1.00 91.88 197 MET A C 1
ATOM 1532 O O . MET A 1 197 ? -11.193 0.635 5.683 1.00 91.88 197 MET A O 1
ATOM 1536 N N . HIS A 1 198 ? -10.632 -0.148 3.653 1.00 91.88 198 HIS A N 1
ATOM 1537 C CA . HIS A 1 198 ? -11.273 0.947 2.931 1.00 91.88 198 HIS A CA 1
ATOM 1538 C C . HIS A 1 198 ? -12.790 0.969 3.170 1.00 91.88 198 HIS A C 1
ATOM 1540 O O . HIS A 1 198 ? -13.461 -0.053 3.010 1.00 91.88 198 HIS A O 1
ATOM 1546 N N . ILE A 1 199 ? -13.329 2.151 3.481 1.00 91.62 199 ILE A N 1
ATOM 1547 C CA . ILE A 1 199 ? -14.766 2.440 3.541 1.00 91.62 199 ILE A CA 1
ATOM 1548 C C . ILE A 1 199 ? -15.078 3.719 2.748 1.00 91.62 199 ILE A C 1
ATOM 1550 O O . ILE A 1 199 ? -14.278 4.649 2.742 1.00 91.62 199 ILE A O 1
ATOM 1554 N N . PRO A 1 200 ? -16.254 3.818 2.102 1.00 88.19 200 PRO A N 1
ATOM 1555 C CA . PRO A 1 200 ? -16.505 4.866 1.111 1.00 88.19 200 PRO A CA 1
ATOM 1556 C C . PRO A 1 200 ? -16.774 6.268 1.681 1.00 88.19 200 PRO A C 1
ATOM 1558 O O . PRO A 1 200 ? -16.949 7.200 0.903 1.00 88.19 200 PRO A O 1
ATOM 1561 N N . TRP A 1 201 ? -16.880 6.434 3.003 1.00 90.56 201 TRP A N 1
ATOM 1562 C CA . TRP A 1 201 ? -17.175 7.728 3.643 1.00 90.56 201 TRP A CA 1
ATOM 1563 C C . TRP A 1 201 ? -16.054 8.248 4.550 1.00 90.56 201 TRP A C 1
ATOM 1565 O O . TRP A 1 201 ? -16.224 9.307 5.145 1.00 90.56 201 TRP A O 1
ATOM 1575 N N . ASP A 1 202 ? -14.944 7.520 4.691 1.00 90.25 202 ASP A N 1
ATOM 1576 C CA . ASP A 1 202 ? -13.805 7.941 5.509 1.00 90.25 202 ASP A CA 1
ATOM 1577 C C . ASP A 1 202 ? -12.502 7.549 4.806 1.00 90.25 202 ASP A C 1
ATOM 1579 O O . ASP A 1 202 ? -12.239 6.366 4.582 1.00 90.25 202 ASP A O 1
ATOM 1583 N N . GLU A 1 203 ? -11.686 8.545 4.457 1.00 89.56 203 GLU A N 1
ATOM 1584 C CA . GLU A 1 203 ? -10.393 8.340 3.797 1.00 89.56 203 GLU A CA 1
ATOM 1585 C C . GLU A 1 203 ? -9.410 7.538 4.657 1.00 89.56 203 GLU A C 1
ATOM 1587 O O . GLU A 1 203 ? -8.574 6.820 4.113 1.00 89.56 203 GLU A O 1
ATOM 1592 N N . ALA A 1 204 ? -9.525 7.606 5.989 1.00 90.88 204 ALA A N 1
ATOM 1593 C CA . ALA A 1 204 ? -8.699 6.800 6.888 1.00 90.88 204 ALA A CA 1
ATOM 1594 C C . ALA A 1 204 ? -9.046 5.306 6.833 1.00 90.88 204 ALA A C 1
ATOM 1596 O O . ALA A 1 204 ? -8.273 4.467 7.302 1.00 90.88 204 ALA A O 1
ATOM 1597 N N . GLY A 1 205 ? -10.221 4.970 6.296 1.00 94.00 205 GLY A N 1
ATOM 1598 C CA . GLY A 1 205 ? -10.793 3.642 6.389 1.00 94.00 205 GLY A CA 1
ATOM 1599 C C . GLY A 1 205 ? -11.360 3.353 7.782 1.00 94.00 205 GLY A C 1
ATOM 1600 O O . GLY A 1 205 ? -11.783 4.241 8.523 1.00 94.00 205 GLY A O 1
ATOM 1601 N N . CYS A 1 206 ? -11.399 2.075 8.141 1.00 95.56 206 CYS A N 1
ATOM 1602 C CA . CYS A 1 206 ? -11.861 1.616 9.445 1.00 95.56 206 CYS A CA 1
ATOM 1603 C C . CYS A 1 206 ? -10.994 0.482 9.981 1.00 95.56 206 CYS A C 1
ATOM 1605 O O . CYS A 1 206 ? -10.533 -0.362 9.215 1.00 95.56 206 CYS A O 1
ATOM 1607 N N . LEU A 1 207 ? -10.848 0.401 11.300 1.00 97.44 207 LEU A N 1
ATOM 1608 C CA . LEU A 1 207 ? -10.363 -0.815 11.944 1.00 97.44 207 LEU A CA 1
ATOM 1609 C C . LEU A 1 207 ? -11.534 -1.797 12.069 1.00 97.44 207 LEU A C 1
ATOM 1611 O O . LEU A 1 207 ? -12.605 -1.451 12.581 1.00 97.44 207 LEU A O 1
ATOM 1615 N N . CYS A 1 208 ? -11.334 -3.008 11.558 1.00 96.06 208 CYS A N 1
ATOM 1616 C CA . CYS A 1 208 ? -12.369 -4.023 11.403 1.00 96.06 208 CYS A CA 1
ATOM 1617 C C . CYS A 1 208 ? -12.047 -5.220 12.310 1.00 96.06 208 CYS A C 1
ATOM 1619 O O . CYS A 1 208 ? -11.223 -6.051 11.923 1.00 96.06 208 CYS A O 1
ATOM 1621 N N . PRO A 1 209 ? -12.656 -5.329 13.511 1.00 96.25 209 PRO A N 1
ATOM 1622 C CA . PRO A 1 209 ? -12.362 -6.431 14.420 1.00 96.25 209 PRO A CA 1
ATOM 1623 C C . PRO A 1 209 ? -12.587 -7.786 13.748 1.00 96.25 209 PRO A C 1
ATOM 1625 O O . PRO A 1 209 ? -13.598 -7.974 13.072 1.00 96.25 209 PRO A O 1
ATOM 1628 N N . VAL A 1 210 ? -11.659 -8.727 13.949 1.00 94.81 210 VAL A N 1
ATOM 1629 C CA . VAL A 1 210 ? -11.600 -10.049 13.285 1.00 94.81 210 VAL A CA 1
ATOM 1630 C C . VAL A 1 210 ? -11.218 -9.961 11.803 1.00 94.81 210 VAL A C 1
ATOM 1632 O O . VAL A 1 210 ? -10.411 -10.762 11.340 1.00 94.81 210 VAL A O 1
ATOM 1635 N N . GLY A 1 211 ? -11.744 -8.983 11.064 1.00 93.38 211 GLY A N 1
ATOM 1636 C CA . GLY A 1 211 ? -11.412 -8.756 9.655 1.00 93.38 211 GLY A CA 1
ATOM 1637 C C . GLY A 1 211 ? -9.959 -8.334 9.411 1.00 93.38 211 GLY A C 1
ATOM 1638 O O . GLY A 1 211 ? -9.429 -8.556 8.331 1.00 93.38 211 GLY A O 1
ATOM 1639 N N . ASP A 1 212 ? -9.282 -7.776 10.410 1.00 92.75 212 ASP A N 1
ATOM 1640 C CA . ASP A 1 212 ? -7.863 -7.408 10.358 1.00 92.75 212 ASP A CA 1
ATOM 1641 C C . ASP A 1 212 ? -6.908 -8.540 10.799 1.00 92.75 212 ASP A C 1
ATOM 1643 O O . ASP A 1 212 ? -5.722 -8.299 11.040 1.00 92.75 212 ASP A O 1
ATOM 1647 N N . PHE A 1 213 ? -7.413 -9.772 10.956 1.00 93.69 213 PHE A N 1
ATOM 1648 C CA . PHE A 1 213 ? -6.595 -10.964 11.237 1.00 93.69 213 PHE A CA 1
ATOM 1649 C C . PHE A 1 213 ? -6.197 -11.725 9.970 1.00 93.69 213 PHE A C 1
ATOM 1651 O O . PHE A 1 213 ? -5.409 -12.665 10.049 1.00 93.69 213 PHE A O 1
ATOM 1658 N N . PHE A 1 214 ? -6.745 -11.374 8.809 1.00 93.12 214 PHE A N 1
ATOM 1659 C CA . PHE A 1 214 ? -6.299 -11.974 7.560 1.00 93.12 214 PHE A CA 1
ATOM 1660 C C . PHE A 1 214 ? -4.904 -11.465 7.190 1.00 93.12 214 PHE A C 1
ATOM 1662 O O . PHE A 1 214 ? -4.664 -10.260 7.151 1.00 93.12 214 PHE A O 1
ATOM 1669 N N . ASN A 1 215 ? -4.008 -12.393 6.860 1.00 92.31 215 ASN A N 1
ATOM 1670 C CA . ASN A 1 215 ? -2.695 -12.059 6.321 1.00 92.31 215 ASN A CA 1
ATOM 1671 C C . ASN A 1 215 ? -2.776 -11.796 4.811 1.00 92.31 215 ASN A C 1
ATOM 1673 O O . ASN A 1 215 ? -3.741 -12.170 4.137 1.00 92.31 215 ASN A O 1
ATOM 1677 N N . TYR A 1 216 ? -1.742 -11.149 4.282 1.00 90.62 216 TYR A N 1
ATOM 1678 C CA . TYR A 1 216 ? -1.683 -10.724 2.890 1.00 90.62 216 TYR A CA 1
ATOM 1679 C C . TYR A 1 216 ? -1.295 -11.849 1.931 1.00 90.62 216 TYR A C 1
ATOM 1681 O O . TYR A 1 216 ? -0.381 -12.630 2.201 1.00 90.62 216 TYR A O 1
ATOM 1689 N N . ALA A 1 217 ? -1.932 -11.863 0.764 1.00 88.31 217 ALA A N 1
ATOM 1690 C CA . A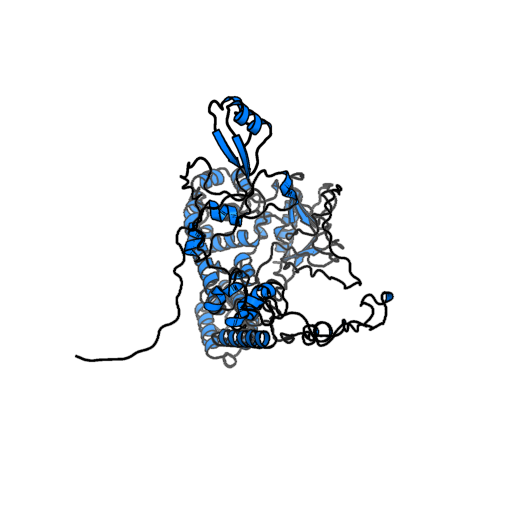LA A 1 217 ? -1.428 -12.530 -0.427 1.00 88.31 217 ALA A CA 1
ATOM 1691 C C . ALA A 1 217 ? -1.344 -11.528 -1.576 1.00 88.31 217 ALA A C 1
ATOM 1693 O O . ALA A 1 217 ? -2.342 -10.888 -1.917 1.00 88.31 217 ALA A O 1
ATOM 1694 N N . ALA A 1 218 ? -0.176 -11.456 -2.217 1.00 85.38 218 ALA A N 1
ATOM 1695 C CA . ALA A 1 218 ? -0.011 -10.672 -3.430 1.00 85.38 218 ALA A CA 1
ATOM 1696 C C . ALA A 1 218 ? -1.033 -11.110 -4.490 1.00 85.38 218 ALA A C 1
ATOM 1698 O O . ALA A 1 218 ? -1.281 -12.312 -4.665 1.00 85.38 218 ALA A O 1
ATOM 1699 N N . PRO A 1 219 ? -1.667 -10.170 -5.203 1.00 82.75 219 PRO A N 1
ATOM 1700 C CA . PRO A 1 219 ? -2.513 -10.547 -6.304 1.00 82.75 219 PRO A CA 1
ATOM 1701 C C . PRO A 1 219 ? -1.692 -11.136 -7.450 1.00 82.75 219 PRO A C 1
ATOM 1703 O O . PRO A 1 219 ? -0.809 -10.468 -7.975 1.00 82.75 219 PRO A O 1
ATOM 1706 N N . GLU A 1 220 ? -1.966 -12.395 -7.808 1.00 69.75 220 GLU A N 1
ATOM 1707 C CA . GLU A 1 220 ? -1.479 -12.992 -9.056 1.00 69.75 220 GLU A CA 1
ATOM 1708 C C . GLU A 1 220 ? -2.133 -12.283 -10.253 1.00 69.75 220 GLU A C 1
ATOM 1710 O O . GLU A 1 220 ? -3.347 -12.060 -10.249 1.00 69.75 220 GLU A O 1
ATOM 1715 N N . GLU A 1 221 ? -1.344 -11.938 -11.274 1.00 57.00 221 GLU A N 1
ATOM 1716 C CA . GLU A 1 221 ? -1.891 -11.593 -12.586 1.00 57.00 221 GLU A CA 1
ATOM 1717 C C . GLU A 1 221 ? -2.591 -12.845 -13.127 1.00 57.00 221 GLU A C 1
ATOM 1719 O O . GLU A 1 221 ? -1.944 -13.876 -13.335 1.00 57.00 221 GLU A O 1
ATOM 1724 N N . GLU A 1 222 ? -3.912 -12.789 -13.338 1.00 44.38 222 GLU A N 1
ATOM 1725 C CA . GLU A 1 222 ? -4.606 -13.836 -14.085 1.00 44.38 222 GLU A CA 1
ATOM 1726 C C . GLU A 1 222 ? -4.004 -13.844 -15.494 1.00 44.38 222 GLU A C 1
ATOM 1728 O O . GLU A 1 222 ? -4.349 -13.038 -16.360 1.00 44.38 222 GLU A O 1
ATOM 1733 N N . THR A 1 223 ? -3.046 -14.745 -15.715 1.00 29.98 223 THR A N 1
ATOM 1734 C CA . THR A 1 223 ? -2.568 -15.081 -17.047 1.00 29.98 223 THR A CA 1
ATOM 1735 C C . THR A 1 223 ? -3.796 -15.574 -17.781 1.00 29.98 223 THR A C 1
ATOM 1737 O O . THR A 1 223 ? -4.296 -16.665 -17.519 1.00 29.98 223 THR A O 1
ATOM 1740 N N . SER A 1 224 ? -4.332 -14.748 -18.675 1.00 27.98 224 SER A N 1
ATOM 1741 C CA . SER A 1 224 ? -5.318 -15.194 -19.641 1.00 27.98 224 SER A CA 1
ATOM 1742 C C . SER A 1 224 ? -4.659 -16.316 -20.435 1.00 27.98 224 SER A C 1
ATOM 1744 O O . SER A 1 224 ? -3.874 -16.063 -21.355 1.00 27.98 224 SER A O 1
ATOM 1746 N N . ILE A 1 225 ? -4.914 -17.555 -20.022 1.00 26.94 225 ILE A N 1
ATOM 1747 C CA . ILE A 1 225 ? -4.568 -18.757 -20.757 1.00 26.94 225 ILE A CA 1
ATOM 1748 C C . ILE A 1 225 ? -5.422 -18.686 -22.022 1.00 26.94 225 ILE A C 1
ATOM 1750 O O . ILE A 1 225 ? -6.553 -19.160 -22.074 1.00 26.94 225 ILE A O 1
ATOM 1754 N N . TYR A 1 226 ? -4.899 -18.019 -23.047 1.00 28.38 226 TYR A N 1
ATOM 1755 C CA . TYR A 1 226 ? -5.327 -18.255 -24.410 1.00 28.38 226 TYR A CA 1
ATOM 1756 C C . TYR A 1 226 ? -4.758 -19.619 -24.777 1.00 28.38 226 TYR A C 1
ATOM 1758 O O . TYR A 1 226 ? -3.676 -19.729 -25.351 1.00 28.38 226 TYR A O 1
ATOM 1766 N N . GLU A 1 227 ? -5.468 -20.670 -24.373 1.00 27.44 227 GLU A N 1
ATOM 1767 C CA . GLU A 1 227 ? -5.333 -21.953 -25.034 1.00 27.44 227 GLU A CA 1
ATOM 1768 C C . GLU A 1 227 ? -5.657 -21.727 -26.511 1.00 27.44 227 GLU A C 1
ATOM 1770 O O . GLU A 1 227 ? -6.775 -21.382 -26.899 1.00 27.44 227 GLU A O 1
ATOM 1775 N N . ASP A 1 228 ? -4.608 -21.854 -27.317 1.00 33.00 228 ASP A N 1
ATOM 1776 C CA . ASP A 1 228 ? -4.634 -21.896 -28.766 1.00 33.00 228 ASP A CA 1
ATOM 1777 C C . ASP A 1 228 ? -5.480 -23.095 -29.211 1.00 33.00 228 ASP A C 1
ATOM 1779 O O . ASP A 1 228 ? -4.991 -24.203 -29.423 1.00 33.00 228 ASP A O 1
ATOM 1783 N N . GLN A 1 229 ? -6.785 -22.870 -29.335 1.00 27.66 229 GLN A N 1
ATOM 1784 C CA . GLN A 1 229 ? -7.643 -23.674 -30.185 1.00 27.66 229 GLN A CA 1
ATOM 1785 C C . GLN A 1 229 ? -7.986 -22.858 -31.428 1.00 27.66 229 GLN A C 1
ATOM 1787 O O . GLN A 1 229 ? -8.943 -22.094 -31.466 1.00 27.66 229 GLN A O 1
ATOM 1792 N N . GLY A 1 230 ? -7.161 -23.044 -32.456 1.00 27.64 230 GLY A N 1
ATOM 1793 C CA . GLY A 1 230 ? -7.626 -23.338 -33.807 1.00 27.64 230 GLY A CA 1
ATOM 1794 C C . GLY A 1 230 ? -8.602 -22.356 -34.466 1.00 27.64 230 GLY A C 1
ATOM 1795 O O . GLY A 1 230 ? -9.798 -22.349 -34.211 1.00 27.64 230 GLY A O 1
ATOM 1796 N N . ALA A 1 231 ? -8.092 -21.712 -35.516 1.00 29.72 231 ALA A N 1
ATOM 1797 C CA . ALA A 1 231 ? -8.848 -21.240 -36.679 1.00 29.72 231 ALA A CA 1
ATOM 1798 C C . ALA A 1 231 ? -9.741 -19.991 -36.498 1.00 29.72 231 ALA A C 1
ATOM 1800 O O . ALA A 1 231 ? -10.948 -20.041 -36.296 1.00 29.72 231 ALA A O 1
ATOM 1801 N N . GLY A 1 232 ? -9.102 -18.849 -36.760 1.00 29.27 232 GLY A N 1
ATOM 1802 C CA . GLY A 1 232 ? -9.604 -17.694 -37.512 1.00 29.27 232 GLY A CA 1
ATOM 1803 C C . GLY A 1 232 ? -11.107 -17.401 -37.552 1.00 29.27 232 GLY A C 1
ATOM 1804 O O . GLY A 1 232 ? -11.824 -17.961 -38.377 1.00 29.27 232 GLY A O 1
ATOM 1805 N N . LYS A 1 233 ? -11.509 -16.325 -36.865 1.00 24.33 233 LYS A N 1
ATOM 1806 C CA . LYS A 1 233 ? -12.530 -15.381 -37.352 1.00 24.33 233 LYS A CA 1
ATOM 1807 C C . LYS A 1 233 ? -12.144 -13.937 -36.991 1.00 24.33 233 LYS A C 1
ATOM 1809 O O . LYS A 1 233 ? -11.628 -13.704 -35.902 1.00 24.33 233 LYS A O 1
ATOM 1814 N N . PRO A 1 234 ? -12.354 -12.963 -37.896 1.00 26.20 234 PRO A N 1
ATOM 1815 C CA . PRO A 1 234 ? -12.060 -11.560 -37.633 1.00 26.20 234 PRO A CA 1
ATOM 1816 C C . PRO A 1 234 ? -13.099 -10.959 -36.678 1.00 26.20 234 PRO A C 1
ATOM 1818 O O . PRO A 1 234 ? -14.301 -11.125 -36.878 1.00 26.20 234 PRO A O 1
ATOM 1821 N N . TYR A 1 235 ? -12.623 -10.228 -35.669 1.00 23.52 235 TYR A N 1
ATOM 1822 C CA . TYR A 1 235 ? -13.450 -9.444 -34.754 1.00 23.52 235 TYR A CA 1
ATOM 1823 C C . TYR A 1 235 ? -14.272 -8.398 -35.523 1.00 23.52 235 TYR A C 1
ATOM 1825 O O . TYR A 1 235 ? -13.740 -7.411 -36.033 1.00 23.52 235 TYR A O 1
ATOM 1833 N N . PHE A 1 236 ? -15.586 -8.609 -35.568 1.00 23.64 236 PHE A N 1
ATOM 1834 C CA . PHE A 1 236 ? -16.583 -7.564 -35.768 1.00 23.64 236 PHE A CA 1
ATOM 1835 C C . PHE A 1 236 ? -17.083 -7.141 -34.384 1.00 23.64 236 PHE A C 1
ATOM 1837 O O . PHE A 1 236 ? -17.618 -7.963 -33.646 1.00 23.64 236 PHE A O 1
ATOM 1844 N N . MET A 1 237 ? -16.930 -5.861 -34.032 1.00 25.81 237 MET A N 1
ATOM 1845 C CA . MET A 1 237 ? -17.719 -5.276 -32.949 1.00 25.81 237 MET A CA 1
ATOM 1846 C C . MET A 1 237 ? -19.142 -5.075 -33.463 1.00 25.81 237 MET A C 1
ATOM 1848 O O . MET A 1 237 ? -19.387 -4.206 -34.302 1.00 25.81 237 MET A O 1
ATOM 1852 N N . GLN A 1 238 ? -20.060 -5.903 -32.980 1.00 24.55 238 GLN A N 1
ATOM 1853 C CA . GLN A 1 238 ? -21.491 -5.728 -33.158 1.00 24.55 238 GLN A CA 1
ATOM 1854 C C . GLN A 1 238 ? -22.072 -5.403 -31.781 1.00 24.55 238 GLN A C 1
ATOM 1856 O O . GLN A 1 238 ? -22.069 -6.235 -30.878 1.00 24.55 238 GLN A O 1
ATOM 1861 N N . GLU A 1 239 ? -22.495 -4.151 -31.617 1.00 25.62 239 GLU A N 1
ATOM 1862 C CA . GLU A 1 239 ? -23.400 -3.735 -30.551 1.00 25.62 239 GLU A CA 1
ATOM 1863 C C . GLU A 1 239 ? -24.668 -4.585 -30.662 1.00 25.62 239 GLU A C 1
ATOM 1865 O O . GLU A 1 239 ? -25.271 -4.623 -31.732 1.00 25.62 239 GLU A O 1
ATOM 1870 N N . ASN A 1 240 ? -25.060 -5.263 -29.583 1.00 23.86 240 ASN A N 1
ATOM 1871 C CA . ASN A 1 240 ? -26.466 -5.468 -29.256 1.00 23.86 240 ASN A CA 1
ATOM 1872 C C . ASN A 1 240 ? -26.626 -5.824 -27.779 1.00 23.86 240 ASN A C 1
ATOM 1874 O O . ASN A 1 240 ? -26.048 -6.778 -27.263 1.00 23.86 240 ASN A O 1
ATOM 1878 N N . SER A 1 241 ? -27.443 -5.005 -27.127 1.00 31.75 241 SER A N 1
ATOM 1879 C CA . SER A 1 241 ? -27.938 -5.148 -25.771 1.00 31.75 241 SER A CA 1
ATOM 1880 C C . SER A 1 241 ? -28.700 -6.458 -25.594 1.00 31.75 241 SER A C 1
ATOM 1882 O O . SER A 1 241 ? -29.652 -6.737 -26.327 1.00 31.75 241 SER A O 1
ATOM 1884 N N . THR A 1 242 ? -28.368 -7.218 -24.561 1.00 23.83 242 THR A N 1
ATOM 1885 C CA . THR A 1 242 ? -29.343 -8.093 -23.907 1.00 23.83 242 THR A CA 1
ATOM 1886 C C . THR A 1 242 ? -29.000 -8.145 -22.428 1.00 23.83 242 THR A C 1
ATOM 1888 O O . THR A 1 242 ? -27.904 -8.548 -22.049 1.00 23.83 242 THR A O 1
ATOM 1891 N N . LEU A 1 243 ? -29.938 -7.642 -21.627 1.00 33.75 243 LEU A N 1
ATOM 1892 C CA . LEU A 1 243 ? -29.924 -7.601 -20.171 1.00 33.75 243 LEU A CA 1
ATOM 1893 C C . LEU A 1 243 ? -29.572 -8.997 -19.624 1.00 33.75 243 LEU A C 1
ATOM 1895 O O . LEU A 1 243 ? -30.347 -9.940 -19.781 1.00 33.75 243 LEU A O 1
ATOM 1899 N N . LYS A 1 244 ? -28.404 -9.129 -18.997 1.00 23.61 244 LYS A N 1
ATOM 1900 C CA . LYS A 1 244 ? -28.082 -10.227 -18.083 1.00 23.61 244 LYS A CA 1
ATOM 1901 C C . LYS A 1 244 ? -27.791 -9.596 -16.726 1.00 23.61 244 LYS A C 1
ATOM 1903 O O . LYS A 1 244 ? -27.163 -8.544 -16.670 1.00 23.61 244 LYS A O 1
ATOM 1908 N N . SER A 1 245 ? -28.346 -10.195 -15.679 1.00 23.75 245 SER A N 1
ATOM 1909 C CA . SER A 1 245 ? -28.374 -9.691 -14.305 1.00 23.75 245 SER A CA 1
ATOM 1910 C C . SER A 1 245 ? -26.997 -9.255 -13.800 1.00 23.75 245 SER A C 1
ATOM 1912 O O . SER A 1 245 ? -26.023 -9.997 -13.910 1.00 23.75 245 SER A O 1
ATOM 1914 N N . GLU A 1 246 ? -26.955 -8.066 -13.194 1.00 26.47 246 GLU A N 1
ATOM 1915 C CA . GLU A 1 246 ? -25.768 -7.365 -12.674 1.00 26.47 246 GLU A CA 1
ATOM 1916 C C . GLU A 1 246 ? -25.008 -8.119 -11.563 1.00 26.47 246 GLU A C 1
ATOM 1918 O O . GLU A 1 246 ? -23.958 -7.673 -11.116 1.00 26.47 246 GLU A O 1
ATOM 1923 N N . THR A 1 247 ? -25.497 -9.277 -11.117 1.00 30.02 247 THR A N 1
ATOM 1924 C CA . THR A 1 247 ? -24.958 -10.009 -9.963 1.00 30.02 247 THR A CA 1
ATOM 1925 C C . THR A 1 247 ? -23.813 -10.971 -10.302 1.00 30.02 247 THR A C 1
ATOM 1927 O O . THR A 1 247 ? -23.029 -11.297 -9.417 1.00 30.02 247 THR A O 1
ATOM 1930 N N . GLU A 1 248 ? -23.672 -11.424 -11.554 1.00 28.86 248 GLU A N 1
ATOM 1931 C CA . GLU A 1 248 ? -22.674 -12.456 -11.909 1.00 28.86 248 GLU A CA 1
ATOM 1932 C C . GLU A 1 248 ? -21.382 -11.906 -12.531 1.00 28.86 248 GLU A C 1
ATOM 1934 O O . GLU A 1 248 ? -20.353 -12.576 -12.482 1.00 28.86 248 GLU A O 1
ATOM 1939 N N . LEU A 1 249 ? -21.392 -10.685 -13.076 1.00 27.44 249 LEU A N 1
ATOM 1940 C CA . LEU A 1 249 ? -20.240 -10.129 -13.803 1.00 27.44 249 LEU A CA 1
ATOM 1941 C C . LEU A 1 249 ? -19.231 -9.387 -12.905 1.00 27.44 249 LEU A C 1
ATOM 1943 O O . LEU A 1 249 ? -18.162 -9.009 -13.372 1.00 27.44 249 LEU A O 1
ATOM 1947 N N . ASP A 1 250 ? -19.557 -9.179 -11.627 1.00 32.59 250 ASP A N 1
ATOM 1948 C CA . ASP A 1 250 ? -18.808 -8.281 -10.736 1.00 32.59 250 ASP A CA 1
ATOM 1949 C C . ASP A 1 250 ? -17.903 -9.016 -9.724 1.00 32.59 250 ASP A C 1
ATOM 1951 O O . ASP A 1 250 ? -17.146 -8.390 -8.985 1.00 32.59 250 ASP A O 1
ATOM 1955 N N . SER A 1 251 ? -17.950 -10.353 -9.678 1.00 34.03 251 SER A N 1
ATOM 1956 C CA . SER A 1 251 ? -17.150 -11.164 -8.742 1.00 34.03 251 SER A CA 1
ATOM 1957 C C . SER A 1 251 ? -15.764 -11.541 -9.279 1.00 34.03 251 SER A C 1
ATOM 1959 O O . SER A 1 251 ? -14.858 -11.824 -8.499 1.00 34.03 251 SER A O 1
ATOM 1961 N N . THR A 1 252 ? -15.564 -11.518 -10.599 1.00 34.72 252 THR A N 1
ATOM 1962 C CA . THR A 1 252 ? -14.311 -11.954 -11.240 1.00 34.72 252 THR A CA 1
ATOM 1963 C C . THR A 1 252 ? -13.257 -10.853 -11.365 1.00 34.72 252 THR A C 1
ATOM 1965 O O . THR A 1 252 ? -12.101 -11.160 -11.616 1.00 34.72 252 THR A O 1
ATOM 1968 N N . THR A 1 253 ? -13.623 -9.583 -11.174 1.00 38.44 253 THR A N 1
ATOM 1969 C CA . THR A 1 253 ? -12.741 -8.417 -11.407 1.00 38.44 253 THR A CA 1
ATOM 1970 C C . THR A 1 253 ? -12.433 -7.588 -10.160 1.00 38.44 253 THR A C 1
ATOM 1972 O O . THR A 1 253 ? -11.763 -6.559 -10.260 1.00 38.44 253 THR A O 1
ATOM 1975 N N . ARG A 1 254 ? -12.887 -8.002 -8.971 1.00 46.03 254 ARG A N 1
ATOM 1976 C CA . ARG A 1 254 ? -12.544 -7.299 -7.728 1.00 46.03 254 ARG A CA 1
ATOM 1977 C C . ARG A 1 254 ? -11.093 -7.604 -7.353 1.00 46.03 254 ARG A C 1
ATOM 1979 O O . ARG A 1 254 ? -10.764 -8.719 -6.975 1.00 46.03 254 ARG A O 1
ATOM 1986 N N . LEU A 1 255 ? -10.233 -6.587 -7.437 1.00 49.28 255 LEU A N 1
ATOM 1987 C CA . LEU A 1 255 ? -8.849 -6.624 -6.932 1.00 49.28 255 LEU A CA 1
ATOM 1988 C C . LEU A 1 255 ? -8.778 -6.756 -5.395 1.00 49.28 255 LEU A C 1
ATOM 1990 O O . LEU A 1 255 ? -7.715 -7.076 -4.859 1.00 49.28 255 LEU A O 1
ATOM 1994 N N . ILE A 1 256 ? -9.894 -6.476 -4.707 1.00 57.78 256 ILE A N 1
ATOM 1995 C CA . ILE A 1 256 ? -10.022 -6.458 -3.249 1.00 57.78 256 ILE A CA 1
ATOM 1996 C C . ILE A 1 256 ? -11.088 -7.478 -2.838 1.00 57.78 256 ILE A C 1
ATOM 1998 O O . ILE A 1 256 ? -12.250 -7.373 -3.233 1.00 57.78 256 ILE A O 1
ATOM 2002 N N . ASP A 1 257 ? -10.687 -8.445 -2.015 1.00 77.00 257 ASP A N 1
ATOM 2003 C CA . ASP A 1 257 ? -11.515 -9.582 -1.575 1.00 77.00 257 ASP A CA 1
ATOM 2004 C C . ASP A 1 257 ? -12.542 -9.207 -0.487 1.00 77.00 257 ASP A C 1
ATOM 2006 O O . ASP A 1 257 ? -13.240 -10.063 0.060 1.00 77.00 257 ASP A O 1
ATOM 2010 N N . ALA A 1 258 ? -12.626 -7.926 -0.131 1.00 87.00 258 ALA A N 1
ATOM 2011 C CA . ALA A 1 258 ? -13.471 -7.428 0.940 1.00 87.00 258 ALA A CA 1
ATOM 2012 C C . ALA A 1 258 ? -14.023 -6.034 0.619 1.00 87.00 258 ALA A C 1
ATOM 2014 O O . ALA A 1 258 ? -13.392 -5.239 -0.077 1.00 87.00 258 ALA A O 1
ATOM 2015 N N . GLY A 1 259 ? -15.217 -5.730 1.120 1.00 90.12 259 GLY A N 1
ATOM 2016 C CA . GLY A 1 259 ? -15.863 -4.453 0.843 1.00 90.12 259 GLY A CA 1
ATOM 2017 C C . GLY A 1 259 ? -17.063 -4.177 1.732 1.00 90.12 259 GLY A C 1
ATOM 2018 O O . GLY A 1 259 ? -17.679 -5.082 2.298 1.00 90.12 259 GLY A O 1
ATOM 2019 N N . TYR A 1 260 ? -17.401 -2.894 1.855 1.00 91.50 260 TYR A N 1
ATOM 2020 C CA . TYR A 1 260 ? -18.571 -2.468 2.609 1.00 91.50 260 TYR A CA 1
ATOM 2021 C C . TYR A 1 260 ? -19.833 -2.481 1.744 1.00 91.50 260 TYR A C 1
ATOM 2023 O O . TYR A 1 260 ? -19.926 -1.752 0.754 1.00 91.50 260 TYR A O 1
ATOM 2031 N N . GLU A 1 261 ? -20.839 -3.240 2.171 1.00 90.44 261 GLU A N 1
ATOM 2032 C CA . GLU A 1 261 ? -22.142 -3.305 1.515 1.00 90.44 261 GLU A CA 1
ATOM 2033 C C . GLU A 1 261 ? -23.135 -2.388 2.225 1.00 90.44 261 GLU A C 1
ATOM 2035 O O . GLU A 1 261 ? -23.474 -2.578 3.398 1.00 90.44 261 GLU A O 1
ATOM 2040 N N . LYS A 1 262 ? -23.605 -1.364 1.502 1.00 88.75 262 LYS A N 1
ATOM 2041 C CA . LYS A 1 262 ? -24.517 -0.348 2.045 1.00 88.75 262 LYS A CA 1
ATOM 2042 C C . LYS A 1 262 ? -25.883 -0.928 2.403 1.00 88.75 262 LYS A C 1
ATOM 2044 O O . LYS A 1 262 ? -26.400 -0.579 3.460 1.00 88.75 262 LYS A O 1
ATOM 2049 N N . ASP A 1 263 ? -26.404 -1.839 1.586 1.00 88.06 263 ASP A N 1
ATOM 2050 C CA . ASP A 1 263 ? -27.756 -2.393 1.741 1.00 88.06 263 ASP A CA 1
ATOM 2051 C C . ASP A 1 263 ? -27.892 -3.247 3.006 1.00 88.06 263 ASP A C 1
ATOM 2053 O O . ASP A 1 263 ? -28.891 -3.180 3.716 1.00 88.06 263 ASP A O 1
ATOM 2057 N N . VAL A 1 264 ? -26.842 -4.003 3.333 1.00 87.06 264 VAL A N 1
ATOM 2058 C CA . VAL A 1 264 ? -26.786 -4.877 4.516 1.00 87.06 264 VAL A CA 1
ATOM 2059 C C . VAL A 1 264 ? -26.098 -4.177 5.700 1.00 87.06 264 VAL A C 1
ATOM 2061 O O . VAL A 1 264 ? -25.929 -4.760 6.769 1.00 87.06 264 VAL A O 1
ATOM 2064 N N . SER A 1 265 ? -25.656 -2.927 5.522 1.00 92.31 265 SER A N 1
ATOM 2065 C CA . SER A 1 265 ? -24.924 -2.130 6.514 1.00 92.31 265 SER A CA 1
ATOM 2066 C C . SER A 1 265 ? -23.787 -2.904 7.212 1.00 92.31 265 SER A C 1
ATOM 2068 O O . SER A 1 265 ? -23.627 -2.849 8.440 1.00 92.31 265 SER A O 1
ATOM 2070 N N . SER A 1 266 ? -23.004 -3.659 6.441 1.00 93.50 266 SER A N 1
ATOM 2071 C CA . SER A 1 266 ? -21.928 -4.508 6.963 1.00 93.50 266 SER A CA 1
ATOM 2072 C C . SER A 1 266 ? -20.772 -4.674 5.977 1.00 93.50 266 SER A C 1
ATOM 2074 O O . SER A 1 266 ? -20.931 -4.596 4.759 1.00 93.50 266 SER A O 1
ATOM 2076 N N . TYR A 1 267 ? -19.583 -4.881 6.535 1.00 94.56 267 TYR A N 1
ATOM 2077 C CA . TYR A 1 267 ? -18.363 -5.216 5.817 1.00 94.56 267 TYR A CA 1
ATOM 2078 C C . TYR A 1 267 ? -18.325 -6.720 5.549 1.00 94.56 267 TYR A C 1
ATOM 2080 O O . TYR A 1 267 ? -18.499 -7.510 6.479 1.00 94.56 267 TYR A O 1
ATOM 2088 N N . HIS A 1 268 ? -18.105 -7.108 4.299 1.00 93.56 268 HIS A N 1
ATOM 2089 C CA . HIS A 1 268 ? -18.101 -8.499 3.857 1.00 93.56 268 HIS A CA 1
ATOM 2090 C C . HIS A 1 268 ? -16.723 -8.896 3.339 1.00 93.56 268 HIS A C 1
ATOM 2092 O O . HIS A 1 268 ? -16.049 -8.096 2.691 1.00 93.56 268 HIS A O 1
ATOM 2098 N N . PHE A 1 269 ? -16.336 -10.139 3.610 1.00 93.81 269 PHE A N 1
ATOM 2099 C CA . PHE A 1 269 ? -15.112 -10.764 3.118 1.00 93.81 269 PHE A CA 1
ATOM 2100 C C . PHE A 1 269 ? -15.464 -11.992 2.290 1.00 93.81 269 PHE A C 1
ATOM 2102 O O . PHE A 1 269 ? -16.249 -12.835 2.731 1.00 93.81 269 PHE A O 1
ATOM 2109 N N . TYR A 1 270 ? -14.848 -12.113 1.122 1.00 92.12 270 TYR A N 1
ATOM 2110 C CA . TYR A 1 270 ? -15.112 -13.164 0.154 1.00 92.12 270 TYR A CA 1
ATOM 2111 C C . TYR A 1 270 ? -13.866 -14.017 -0.079 1.00 92.12 270 TYR A C 1
ATOM 2113 O O . TYR A 1 270 ? -12.738 -13.531 -0.081 1.00 92.12 270 TYR A O 1
ATOM 2121 N N . ALA A 1 271 ? -14.058 -15.318 -0.279 1.00 91.00 271 ALA A N 1
ATOM 2122 C CA . ALA A 1 271 ? -12.961 -16.230 -0.555 1.00 91.00 271 ALA A CA 1
ATOM 2123 C C . ALA A 1 271 ? -12.400 -16.007 -1.964 1.00 91.00 271 ALA A C 1
ATOM 2125 O O . ALA A 1 271 ? -13.081 -16.221 -2.965 1.00 91.00 271 ALA A O 1
ATOM 2126 N N . ARG A 1 272 ? -11.122 -15.644 -2.062 1.00 84.88 272 ARG A N 1
ATOM 2127 C CA . ARG A 1 272 ? -10.472 -15.363 -3.349 1.00 84.88 272 ARG A CA 1
ATOM 2128 C C . ARG A 1 272 ? -10.262 -16.591 -4.237 1.00 84.88 272 ARG A C 1
ATOM 2130 O O . ARG A 1 272 ? -10.291 -16.515 -5.466 1.00 84.88 272 ARG A O 1
ATOM 2137 N N . ARG A 1 273 ? -10.014 -17.737 -3.610 1.00 89.50 273 ARG A N 1
ATOM 2138 C CA . ARG A 1 273 ? -9.770 -19.028 -4.261 1.00 89.50 273 ARG A CA 1
ATOM 2139 C C . ARG A 1 273 ? -10.433 -20.144 -3.466 1.00 89.50 273 ARG A C 1
ATOM 2141 O O . ARG A 1 273 ? -11.012 -19.902 -2.412 1.00 89.50 273 ARG A O 1
ATOM 2148 N N . ASN A 1 274 ? -10.341 -21.366 -3.975 1.00 92.38 274 ASN A N 1
ATOM 2149 C CA . ASN A 1 274 ? -10.749 -22.530 -3.202 1.00 92.38 274 ASN A CA 1
ATOM 2150 C C . ASN A 1 274 ? -9.726 -22.771 -2.083 1.00 92.38 274 ASN A C 1
ATOM 2152 O O . ASN A 1 274 ? -8.527 -22.827 -2.363 1.00 92.38 274 ASN A O 1
ATOM 2156 N N . TYR A 1 275 ? -10.199 -22.931 -0.851 1.00 94.44 275 TYR A N 1
ATOM 2157 C CA . TYR A 1 275 ? -9.379 -23.298 0.304 1.00 94.44 275 TYR A CA 1
ATOM 2158 C C . TYR A 1 275 ? -9.824 -24.662 0.812 1.00 94.44 275 TYR A C 1
ATOM 2160 O O . TYR A 1 275 ? -11.023 -24.935 0.890 1.00 94.44 275 TYR A O 1
ATOM 2168 N N . ARG A 1 276 ? -8.864 -25.517 1.155 1.00 96.81 276 ARG A N 1
ATOM 2169 C CA . ARG A 1 276 ? -9.126 -26.776 1.851 1.00 96.81 276 ARG A CA 1
ATOM 2170 C C . ARG A 1 276 ? -9.165 -26.532 3.350 1.00 96.81 276 ARG A C 1
ATOM 2172 O O . ARG A 1 276 ? -8.540 -25.600 3.856 1.00 96.81 276 ARG A O 1
ATOM 2179 N N . LYS A 1 277 ? -9.850 -27.404 4.083 1.00 96.12 277 LYS A N 1
ATOM 2180 C CA . LYS A 1 277 ? -9.775 -27.420 5.547 1.00 96.12 277 LYS A CA 1
ATOM 2181 C C . LYS A 1 277 ? -8.314 -27.418 6.027 1.00 96.12 277 LYS A C 1
ATOM 2183 O O . LYS A 1 277 ? -7.532 -28.288 5.656 1.00 96.12 277 LYS A O 1
ATOM 2188 N N . GLY A 1 278 ? -7.984 -26.473 6.903 1.00 93.69 278 GLY A N 1
ATOM 2189 C CA . GLY A 1 278 ? -6.647 -26.255 7.456 1.00 93.69 278 GLY A CA 1
ATOM 2190 C C . GLY A 1 278 ? -5.799 -25.238 6.688 1.00 93.69 278 GLY A C 1
ATOM 2191 O O . GLY A 1 278 ? -4.801 -24.769 7.235 1.00 93.69 278 GLY A O 1
ATOM 2192 N N . ASP A 1 279 ? -6.193 -24.850 5.472 1.00 94.62 279 ASP A N 1
ATOM 2193 C CA . ASP A 1 279 ? -5.468 -23.835 4.707 1.00 94.62 279 ASP A CA 1
ATOM 2194 C C . ASP A 1 279 ? -5.590 -22.460 5.370 1.00 94.62 279 ASP A C 1
ATOM 2196 O O . ASP A 1 279 ? -6.643 -22.084 5.892 1.00 94.62 279 ASP A O 1
ATOM 2200 N N . GLN A 1 280 ? -4.517 -21.671 5.296 1.00 94.75 280 GLN A N 1
ATOM 2201 C CA . GLN A 1 280 ? -4.570 -20.258 5.653 1.00 94.75 280 GLN A CA 1
ATOM 2202 C C . GLN A 1 280 ? -5.393 -19.491 4.619 1.00 94.75 280 GLN A C 1
ATOM 2204 O O . GLN A 1 280 ? -5.107 -19.546 3.418 1.00 94.75 280 GLN A O 1
ATOM 2209 N N . VAL A 1 281 ? -6.372 -18.733 5.099 1.00 93.62 281 VAL A N 1
ATOM 2210 C CA . VAL A 1 281 ? -7.161 -17.821 4.277 1.00 93.62 281 VAL A CA 1
ATOM 2211 C C . VAL A 1 281 ? -6.471 -16.460 4.279 1.00 93.62 281 VAL A C 1
ATOM 2213 O O . VAL A 1 281 ? -6.144 -15.917 5.333 1.00 93.62 281 VAL A O 1
ATOM 2216 N N . LEU A 1 282 ? -6.207 -15.935 3.085 1.00 91.50 282 LEU A N 1
ATOM 2217 C CA . LEU A 1 282 ? -5.419 -14.722 2.853 1.00 91.50 282 LEU A CA 1
ATOM 2218 C C . LEU A 1 282 ? -6.264 -13.708 2.083 1.00 91.50 282 LEU A C 1
ATOM 2220 O O . LEU A 1 282 ? -7.079 -14.119 1.256 1.00 91.50 282 LEU A O 1
ATOM 2224 N N . LEU A 1 283 ? -6.030 -12.416 2.316 1.00 88.44 283 LEU A N 1
ATOM 2225 C CA . LEU A 1 283 ? -6.651 -11.326 1.560 1.00 88.44 283 LEU A CA 1
ATOM 2226 C C . LEU A 1 283 ? -5.634 -10.627 0.659 1.00 88.44 283 LEU A C 1
ATOM 2228 O O . LEU A 1 283 ? -4.474 -10.441 1.028 1.00 88.44 283 LEU A O 1
ATOM 2232 N N . SER A 1 284 ? -6.101 -10.167 -0.496 1.00 85.69 284 SER A N 1
ATOM 2233 C CA . SER A 1 284 ? -5.437 -9.137 -1.288 1.00 85.69 284 SER A CA 1
ATOM 2234 C C . SER A 1 284 ? -6.099 -7.790 -1.022 1.00 85.69 284 SER A C 1
ATOM 2236 O O . SER A 1 284 ? -7.266 -7.583 -1.350 1.00 85.69 284 SER A O 1
ATOM 2238 N N . TYR A 1 285 ? -5.344 -6.859 -0.447 1.00 77.25 285 TYR A N 1
ATOM 2239 C CA . TYR A 1 285 ? -5.768 -5.468 -0.265 1.00 77.25 285 TYR A CA 1
ATOM 2240 C C . TYR A 1 285 ? -5.101 -4.505 -1.268 1.00 77.25 285 TYR A C 1
ATOM 2242 O O . TYR A 1 285 ? -5.257 -3.295 -1.153 1.00 77.25 285 TYR A O 1
ATOM 2250 N N . GLY A 1 286 ? -4.386 -5.028 -2.276 1.00 83.00 286 GLY A N 1
ATOM 2251 C CA . GLY A 1 286 ? -3.792 -4.244 -3.364 1.00 83.00 286 GLY A CA 1
ATOM 2252 C C . GLY A 1 286 ? -2.508 -4.851 -3.936 1.00 83.00 286 GLY A C 1
ATOM 2253 O O . GLY A 1 286 ? -1.983 -5.840 -3.420 1.00 83.00 286 GLY A O 1
ATOM 2254 N N . THR A 1 287 ? -2.000 -4.256 -5.014 1.00 87.94 287 THR A N 1
ATOM 2255 C CA . THR A 1 287 ? -0.691 -4.568 -5.608 1.00 87.94 287 THR A CA 1
ATOM 2256 C C . THR A 1 287 ? 0.387 -3.721 -4.938 1.00 87.94 287 THR A C 1
ATOM 2258 O O . THR A 1 287 ? 0.380 -2.503 -5.113 1.00 87.94 287 THR A O 1
ATOM 2261 N N . TYR A 1 288 ? 1.313 -4.351 -4.218 1.00 90.50 288 TYR A N 1
ATOM 2262 C CA . TYR A 1 288 ? 2.400 -3.656 -3.526 1.00 90.50 288 TYR A CA 1
ATOM 2263 C C . TYR A 1 288 ? 3.753 -4.274 -3.866 1.00 90.50 288 TYR A C 1
ATOM 2265 O O . TYR A 1 288 ? 3.889 -5.498 -3.923 1.00 90.50 288 TYR A O 1
ATOM 2273 N N . THR A 1 289 ? 4.758 -3.422 -4.036 1.00 91.69 289 THR A N 1
ATOM 2274 C CA . THR A 1 289 ? 6.174 -3.806 -4.022 1.00 91.69 289 THR A CA 1
ATOM 2275 C C . THR A 1 289 ? 6.607 -4.175 -2.607 1.00 91.69 289 THR A C 1
ATOM 2277 O O . THR A 1 289 ? 5.972 -3.794 -1.621 1.00 91.69 289 THR A O 1
ATOM 2280 N N . ASN A 1 290 ? 7.721 -4.890 -2.466 1.00 92.62 290 ASN A N 1
ATOM 2281 C CA . ASN A 1 290 ? 8.240 -5.220 -1.141 1.00 92.62 290 ASN A CA 1
ATOM 2282 C C . ASN A 1 290 ? 8.659 -3.973 -0.345 1.00 92.62 290 ASN A C 1
ATOM 2284 O O . ASN A 1 290 ? 8.525 -3.961 0.877 1.00 92.62 290 ASN A O 1
ATOM 2288 N N . LEU A 1 291 ? 9.110 -2.907 -1.017 1.00 92.94 291 LEU A N 1
ATOM 2289 C CA . LEU A 1 291 ? 9.425 -1.643 -0.346 1.00 92.94 291 LEU A CA 1
ATOM 2290 C C . LEU A 1 291 ? 8.163 -0.989 0.239 1.00 92.94 291 LEU A C 1
ATOM 2292 O O . LEU A 1 291 ? 8.178 -0.531 1.379 1.00 92.94 291 LEU A O 1
ATOM 2296 N N . GLU A 1 292 ? 7.056 -0.988 -0.507 1.00 93.06 292 GLU A N 1
ATOM 2297 C CA . GLU A 1 292 ? 5.770 -0.461 -0.034 1.00 93.06 292 GLU A CA 1
ATOM 2298 C C . GLU A 1 292 ? 5.170 -1.328 1.079 1.00 93.06 292 GLU A C 1
ATOM 2300 O O . GLU A 1 292 ? 4.640 -0.791 2.054 1.00 93.06 292 GLU A O 1
ATOM 2305 N N . LEU A 1 293 ? 5.293 -2.659 0.983 1.00 93.31 293 LEU A N 1
ATOM 2306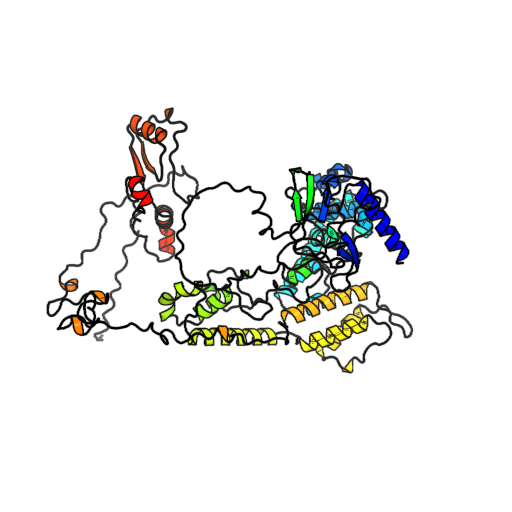 C CA . LEU A 1 293 ? 4.885 -3.570 2.056 1.00 93.31 293 LEU A CA 1
ATOM 2307 C C . LEU A 1 293 ? 5.656 -3.285 3.347 1.00 93.31 293 LEU A C 1
ATOM 2309 O O . LEU A 1 293 ? 5.060 -3.182 4.421 1.00 93.31 293 LEU A O 1
ATOM 2313 N N . LEU A 1 294 ? 6.965 -3.067 3.241 1.00 93.25 294 LEU A N 1
ATOM 2314 C CA . LEU A 1 294 ? 7.801 -2.705 4.378 1.00 93.25 294 LEU A CA 1
ATOM 2315 C C . LEU A 1 294 ? 7.446 -1.317 4.933 1.00 93.25 294 LEU A C 1
ATOM 2317 O O . LEU A 1 294 ? 7.433 -1.114 6.147 1.00 93.25 294 LEU A O 1
ATOM 2321 N N . GLN A 1 295 ? 7.111 -0.365 4.061 1.00 93.31 295 GLN A N 1
ATOM 2322 C CA . GLN A 1 295 ? 6.700 0.980 4.456 1.00 93.31 295 GLN A CA 1
ATOM 2323 C C . GLN A 1 295 ? 5.382 0.981 5.234 1.00 93.31 295 GLN A C 1
ATOM 2325 O O . GLN A 1 295 ? 5.293 1.634 6.273 1.00 93.31 295 GLN A O 1
ATOM 2330 N N . HIS A 1 296 ? 4.368 0.275 4.731 1.00 90.88 296 HIS A N 1
ATOM 2331 C CA . HIS A 1 296 ? 2.996 0.383 5.226 1.00 90.88 296 HIS A CA 1
ATOM 2332 C C . HIS A 1 296 ? 2.599 -0.701 6.228 1.00 90.88 296 HIS A C 1
ATOM 2334 O O . HIS A 1 296 ? 1.756 -0.439 7.088 1.00 90.88 296 HIS A O 1
ATOM 2340 N N . TYR A 1 297 ? 3.202 -1.888 6.136 1.00 92.19 297 TYR A N 1
ATOM 2341 C CA . TYR A 1 297 ? 2.811 -3.068 6.912 1.00 92.19 297 TYR A CA 1
ATOM 2342 C C . TYR A 1 297 ? 3.954 -3.677 7.732 1.00 92.19 297 TYR A C 1
ATOM 2344 O O . TYR A 1 297 ? 3.688 -4.438 8.659 1.00 92.19 297 TYR A O 1
ATOM 2352 N N . GLY A 1 298 ? 5.212 -3.336 7.434 1.00 91.62 298 GLY A N 1
ATOM 2353 C CA . GLY A 1 298 ? 6.369 -3.792 8.207 1.00 91.62 298 GLY A CA 1
ATOM 2354 C C . GLY A 1 298 ? 6.744 -5.259 7.978 1.00 91.62 298 GLY A C 1
ATOM 2355 O O . GLY A 1 298 ? 7.285 -5.900 8.873 1.00 91.62 298 GLY A O 1
ATOM 2356 N N . PHE A 1 299 ? 6.454 -5.809 6.797 1.00 91.25 299 PHE A N 1
ATOM 2357 C CA . PHE A 1 299 ? 6.875 -7.158 6.414 1.00 91.25 299 PHE A CA 1
ATOM 2358 C C . PHE A 1 299 ? 7.284 -7.222 4.939 1.00 91.25 299 PHE A C 1
ATOM 2360 O O . PHE A 1 299 ? 7.042 -6.297 4.167 1.00 91.25 299 PHE A O 1
ATOM 2367 N N . LEU A 1 300 ? 7.895 -8.343 4.554 1.00 90.56 300 LEU A N 1
ATOM 2368 C CA . LEU A 1 300 ? 8.306 -8.646 3.185 1.00 90.56 300 LEU A CA 1
ATOM 2369 C C . LEU A 1 300 ? 7.717 -9.983 2.751 1.00 90.56 300 LEU A C 1
ATOM 2371 O O . LEU A 1 300 ? 7.582 -10.901 3.564 1.00 90.56 300 LEU A O 1
ATOM 2375 N N . LEU A 1 301 ? 7.417 -10.114 1.463 1.00 88.00 301 LEU A N 1
ATOM 2376 C CA . LEU A 1 301 ? 7.114 -11.407 0.865 1.00 88.00 301 LEU A CA 1
ATOM 2377 C C . LEU A 1 301 ? 8.394 -12.008 0.288 1.00 88.00 301 LEU A C 1
ATOM 2379 O O . LEU A 1 301 ? 9.149 -11.334 -0.411 1.00 88.00 301 LEU A O 1
ATOM 2383 N N . THR A 1 302 ? 8.618 -13.297 0.548 1.00 82.38 302 THR A N 1
ATOM 2384 C CA . THR A 1 302 ? 9.776 -14.025 0.006 1.00 82.38 302 THR A CA 1
ATOM 2385 C C . THR A 1 302 ? 9.744 -14.103 -1.517 1.00 82.38 302 THR A C 1
ATOM 2387 O O . THR A 1 302 ? 10.784 -14.032 -2.159 1.00 82.38 302 THR A O 1
ATOM 2390 N N . GLU A 1 303 ? 8.546 -14.240 -2.085 1.00 83.06 303 GLU A N 1
ATOM 2391 C CA . GLU A 1 303 ? 8.294 -14.238 -3.523 1.00 83.06 303 GLU A CA 1
ATOM 2392 C C . GLU A 1 303 ? 7.127 -13.283 -3.787 1.00 83.06 303 GLU A C 1
ATOM 2394 O O . GLU A 1 303 ? 5.963 -13.635 -3.593 1.00 83.06 303 GLU A O 1
ATOM 2399 N N . ASN A 1 304 ? 7.440 -12.044 -4.169 1.00 87.88 304 ASN A N 1
ATOM 2400 C CA . ASN A 1 304 ? 6.433 -11.051 -4.524 1.00 87.88 304 ASN A CA 1
ATOM 2401 C C . ASN A 1 304 ? 6.377 -10.890 -6.050 1.00 87.88 304 ASN A C 1
ATOM 2403 O O . ASN A 1 304 ? 7.301 -10.301 -6.606 1.00 87.88 304 ASN A O 1
ATOM 2407 N N . PRO A 1 305 ? 5.319 -11.353 -6.743 1.00 85.44 305 PRO A N 1
ATOM 2408 C CA . PRO A 1 305 ? 5.207 -11.192 -8.195 1.00 85.44 305 PRO A CA 1
ATOM 2409 C C . PRO A 1 305 ? 5.090 -9.723 -8.630 1.00 85.44 305 PRO A C 1
ATOM 2411 O O . PRO A 1 305 ? 5.398 -9.399 -9.773 1.00 85.44 305 PRO A O 1
ATOM 2414 N N . ASN A 1 306 ? 4.672 -8.839 -7.719 1.00 88.12 306 ASN A N 1
ATOM 2415 C CA . ASN A 1 306 ? 4.448 -7.419 -7.978 1.00 88.12 306 ASN A CA 1
ATOM 2416 C C . ASN A 1 306 ? 5.652 -6.539 -7.604 1.00 88.12 306 ASN A C 1
ATOM 2418 O O . ASN A 1 306 ? 5.535 -5.312 -7.649 1.00 88.12 306 ASN A O 1
ATOM 2422 N N . ASP A 1 307 ? 6.787 -7.134 -7.213 1.00 88.31 307 ASP A N 1
ATOM 2423 C CA . ASP A 1 307 ? 7.994 -6.364 -6.913 1.00 88.31 307 ASP A CA 1
ATOM 2424 C C . ASP A 1 307 ? 8.600 -5.752 -8.177 1.00 88.31 307 ASP A C 1
ATOM 2426 O O . ASP A 1 307 ? 8.431 -6.263 -9.288 1.00 88.31 307 ASP A O 1
ATOM 2430 N N . LYS A 1 308 ? 9.296 -4.629 -8.010 1.00 87.25 308 LYS A N 1
ATOM 2431 C CA . LYS A 1 308 ? 9.812 -3.839 -9.131 1.00 87.25 308 LYS A CA 1
ATOM 2432 C C . LYS A 1 308 ? 11.218 -3.356 -8.823 1.00 87.25 308 LYS A C 1
ATOM 2434 O O . LYS A 1 308 ? 11.433 -2.683 -7.820 1.00 87.25 308 LYS A O 1
ATOM 2439 N N . ALA A 1 309 ? 12.148 -3.635 -9.729 1.00 86.56 309 ALA A N 1
ATOM 2440 C CA . ALA A 1 309 ? 13.488 -3.063 -9.696 1.00 86.56 309 ALA A CA 1
ATOM 2441 C C . ALA A 1 309 ? 13.599 -1.938 -10.733 1.00 86.56 309 ALA A C 1
ATOM 2443 O O . ALA A 1 309 ? 13.412 -2.162 -11.932 1.00 86.56 309 ALA A O 1
ATOM 2444 N N . PHE A 1 310 ? 13.902 -0.723 -10.283 1.00 86.06 310 PHE A N 1
ATOM 2445 C CA . PHE A 1 310 ? 14.087 0.432 -11.161 1.00 86.06 310 PHE A CA 1
ATOM 2446 C C . PHE A 1 310 ? 15.556 0.572 -11.563 1.00 86.06 310 PHE A C 1
ATOM 2448 O O . PHE A 1 310 ? 16.455 0.378 -10.748 1.00 86.06 310 PHE A O 1
ATOM 2455 N N . ILE A 1 311 ? 15.802 0.919 -12.830 1.00 82.31 311 ILE A N 1
ATOM 2456 C CA . ILE A 1 311 ? 17.149 1.189 -13.347 1.00 82.31 311 ILE A CA 1
ATOM 2457 C C . ILE A 1 311 ? 17.195 2.609 -13.908 1.00 82.31 311 ILE A C 1
ATOM 2459 O O . ILE A 1 311 ? 16.358 2.951 -14.748 1.00 82.31 311 ILE A O 1
ATOM 2463 N N . PRO A 1 312 ? 18.192 3.424 -13.521 1.00 82.50 312 PRO A N 1
ATOM 2464 C CA . PRO A 1 312 ? 18.339 4.767 -14.057 1.00 82.50 312 PRO A CA 1
ATOM 2465 C C . PRO A 1 312 ? 18.652 4.713 -15.556 1.00 82.50 312 PRO A C 1
ATOM 2467 O O . PRO A 1 312 ? 19.646 4.117 -15.976 1.00 82.50 312 PRO A O 1
ATOM 2470 N N . LEU A 1 313 ? 17.808 5.344 -16.372 1.00 87.25 313 LEU A N 1
ATOM 2471 C CA . LEU A 1 313 ? 18.028 5.468 -17.815 1.00 87.25 313 LEU A CA 1
ATOM 2472 C C . LEU A 1 313 ? 18.835 6.725 -18.158 1.00 87.25 313 LEU A C 1
ATOM 2474 O O . LEU A 1 313 ? 18.909 7.673 -17.376 1.00 87.25 313 LEU A O 1
ATOM 2478 N N . GLU A 1 314 ? 19.418 6.748 -19.355 1.00 87.56 314 GLU A N 1
ATOM 2479 C CA . GLU A 1 314 ? 20.112 7.933 -19.862 1.00 87.56 314 GLU A CA 1
ATOM 2480 C C . GLU A 1 314 ? 19.103 9.032 -20.283 1.00 87.56 314 GLU A C 1
ATOM 2482 O O . GLU A 1 314 ? 17.984 8.720 -20.713 1.00 87.56 314 GLU A O 1
ATOM 2487 N N . PRO A 1 315 ? 19.458 10.332 -20.207 1.00 86.69 315 PRO A N 1
ATOM 2488 C CA . PRO A 1 315 ? 18.537 11.439 -20.506 1.00 86.69 315 PRO A CA 1
ATOM 2489 C C . PRO A 1 315 ? 17.891 11.377 -21.899 1.00 86.69 315 PRO A C 1
ATOM 2491 O O . PRO A 1 315 ? 16.733 11.759 -22.089 1.00 86.69 315 PRO A O 1
ATOM 2494 N N . ASP A 1 316 ? 18.627 10.880 -22.893 1.00 85.00 316 ASP A N 1
ATOM 2495 C CA . ASP A 1 316 ? 18.127 10.721 -24.255 1.00 85.00 316 ASP A CA 1
ATOM 2496 C C . ASP A 1 316 ? 17.067 9.614 -24.357 1.00 85.00 316 ASP A C 1
ATOM 2498 O O . ASP A 1 316 ? 16.146 9.736 -25.164 1.00 85.00 316 ASP A O 1
ATOM 2502 N N . MET A 1 317 ? 17.131 8.583 -23.515 1.00 87.31 317 MET A N 1
ATOM 2503 C CA . MET A 1 317 ? 16.146 7.501 -23.462 1.00 87.31 317 MET A CA 1
ATOM 2504 C C . MET A 1 317 ? 14.808 7.996 -22.914 1.00 87.31 317 MET A C 1
ATOM 2506 O O . MET A 1 317 ? 13.770 7.707 -23.512 1.00 87.31 317 MET A O 1
ATOM 2510 N N . TYR A 1 318 ? 14.825 8.825 -21.865 1.00 83.44 318 TYR A N 1
ATOM 2511 C CA . TYR A 1 318 ? 13.608 9.463 -21.349 1.00 83.44 318 TYR A CA 1
ATOM 2512 C C . TYR A 1 318 ? 12.929 10.333 -22.412 1.00 83.44 318 TYR A C 1
ATOM 2514 O O . TYR A 1 318 ? 11.710 10.313 -22.545 1.00 83.44 318 TYR A O 1
ATOM 2522 N N . SER A 1 319 ? 13.706 11.034 -23.246 1.00 82.50 319 SER A N 1
ATOM 2523 C CA . SER A 1 319 ? 13.154 11.870 -24.325 1.00 82.50 319 SER A CA 1
ATOM 2524 C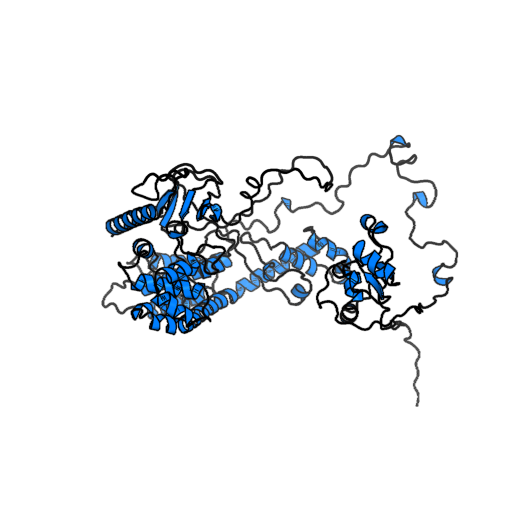 C . SER A 1 319 ? 12.452 11.079 -25.442 1.00 82.50 319 SER A C 1
ATOM 2526 O O . SER A 1 319 ? 11.647 11.634 -26.194 1.00 82.50 319 SER A O 1
ATOM 2528 N N . LEU A 1 320 ? 12.765 9.785 -25.569 1.00 79.06 320 LEU A N 1
ATOM 2529 C CA . LEU A 1 320 ? 12.169 8.870 -26.545 1.00 79.06 320 LEU A CA 1
ATOM 2530 C C . LEU A 1 320 ? 10.938 8.141 -25.989 1.00 79.06 320 LEU A C 1
ATOM 2532 O O . LEU A 1 320 ? 10.211 7.509 -26.760 1.00 79.06 320 LEU A O 1
ATOM 2536 N N . CYS A 1 321 ? 10.723 8.227 -24.678 1.00 70.94 321 CYS A N 1
ATOM 2537 C CA . CYS A 1 321 ? 9.681 7.538 -23.944 1.00 70.94 321 CYS A CA 1
ATOM 2538 C C . CYS A 1 321 ? 8.381 8.358 -23.924 1.00 70.94 321 CYS A C 1
ATOM 2540 O O . CYS A 1 321 ? 8.394 9.579 -23.781 1.00 70.94 321 CYS A O 1
ATOM 2542 N N . SER A 1 322 ? 7.244 7.681 -24.069 1.00 78.38 322 SER A N 1
ATOM 2543 C CA . SER A 1 322 ? 5.911 8.243 -23.795 1.00 78.38 322 SER A CA 1
ATOM 2544 C C . SER A 1 322 ? 5.294 7.688 -22.508 1.00 78.38 322 SER A C 1
ATOM 2546 O O . SER A 1 322 ? 4.188 8.086 -22.155 1.00 78.38 322 SER A O 1
ATOM 2548 N N . TRP A 1 323 ? 5.994 6.765 -21.848 1.00 82.50 323 TRP A N 1
ATOM 2549 C CA . TRP A 1 323 ? 5.571 6.078 -20.636 1.00 82.50 323 TRP A CA 1
ATOM 2550 C C . TRP A 1 323 ? 6.014 6.838 -19.391 1.00 82.50 323 TRP A C 1
ATOM 2552 O O . TRP A 1 323 ? 7.061 7.491 -19.398 1.00 82.50 323 TRP A O 1
ATOM 2562 N N . ASP A 1 324 ? 5.246 6.683 -18.319 1.00 84.56 324 ASP A N 1
ATOM 2563 C CA . ASP A 1 324 ? 5.605 7.199 -17.003 1.00 84.56 324 ASP A CA 1
ATOM 2564 C C . ASP A 1 324 ? 6.815 6.442 -16.438 1.00 84.56 324 ASP A C 1
ATOM 2566 O O . ASP A 1 324 ? 6.991 5.247 -16.697 1.00 84.56 324 ASP A O 1
ATOM 2570 N N . ASN A 1 325 ? 7.640 7.119 -15.634 1.00 82.94 325 ASN A N 1
ATOM 2571 C CA . ASN A 1 325 ? 8.860 6.528 -15.067 1.00 82.94 325 ASN A CA 1
ATOM 2572 C C . ASN A 1 325 ? 8.569 5.270 -14.231 1.00 82.94 325 ASN A C 1
ATOM 2574 O O . ASN A 1 325 ? 9.334 4.312 -14.274 1.00 82.94 325 ASN A O 1
ATOM 2578 N N . GLU A 1 326 ? 7.424 5.230 -13.549 1.00 84.31 326 GLU A N 1
ATOM 2579 C CA . GLU A 1 326 ? 6.975 4.080 -12.753 1.00 84.31 326 GLU A CA 1
ATOM 2580 C C . GLU A 1 326 ? 6.684 2.827 -13.595 1.00 84.31 326 GLU A C 1
ATOM 2582 O O . GLU A 1 326 ? 6.629 1.719 -13.066 1.00 84.31 326 GLU A O 1
ATOM 2587 N N . SER A 1 327 ? 6.517 2.976 -14.914 1.00 86.81 327 SER A N 1
ATOM 2588 C CA . SER A 1 327 ? 6.331 1.854 -15.841 1.00 86.81 327 SER A CA 1
ATOM 2589 C C . SER A 1 327 ? 7.655 1.244 -16.313 1.00 86.81 327 SER A C 1
ATOM 2591 O O . SER A 1 327 ? 7.641 0.195 -16.955 1.00 86.81 327 SER A O 1
ATOM 2593 N N . LEU A 1 328 ? 8.798 1.875 -16.030 1.00 88.00 328 LEU A N 1
ATOM 2594 C CA . LEU A 1 328 ? 10.120 1.490 -16.532 1.00 88.00 328 LEU A CA 1
ATOM 2595 C C . LEU A 1 328 ? 10.897 0.708 -15.463 1.00 88.00 328 LEU A C 1
ATOM 2597 O O . LEU A 1 328 ? 11.756 1.253 -14.777 1.00 88.00 328 LEU A O 1
ATOM 2601 N N . TYR A 1 329 ? 10.595 -0.580 -15.326 1.00 88.00 329 TYR A N 1
ATOM 2602 C CA . TYR A 1 329 ? 11.164 -1.436 -14.284 1.00 88.00 329 TYR A CA 1
ATOM 2603 C C . TYR A 1 329 ? 11.498 -2.836 -14.811 1.00 88.00 329 TYR A C 1
ATOM 2605 O O . TYR A 1 329 ? 11.143 -3.204 -15.933 1.00 88.00 329 TYR A O 1
ATOM 2613 N N . ILE A 1 330 ? 12.193 -3.615 -13.990 1.00 87.75 330 ILE A N 1
ATOM 2614 C CA . ILE A 1 330 ? 12.444 -5.042 -14.176 1.00 87.75 330 ILE A CA 1
ATOM 2615 C C . ILE A 1 330 ? 11.601 -5.825 -13.171 1.00 87.75 330 ILE A C 1
ATOM 2617 O O . ILE A 1 330 ? 11.526 -5.464 -11.996 1.00 87.75 330 ILE A O 1
ATOM 2621 N N . HIS A 1 331 ? 10.962 -6.881 -13.664 1.00 84.38 331 HIS A N 1
ATOM 2622 C CA . HIS A 1 331 ? 10.200 -7.833 -12.868 1.00 84.38 331 HIS A CA 1
ATOM 2623 C C . HIS A 1 331 ? 11.129 -8.764 -12.063 1.00 84.38 331 HIS A C 1
ATOM 2625 O O . HIS A 1 331 ? 12.280 -8.968 -12.452 1.00 84.38 331 HIS A O 1
ATOM 2631 N N . PRO A 1 332 ? 10.632 -9.416 -10.997 1.00 79.75 332 PRO A N 1
ATOM 2632 C CA . PRO A 1 332 ? 11.426 -10.325 -10.159 1.00 79.75 332 PRO A CA 1
ATOM 2633 C C . PRO A 1 332 ? 11.983 -11.546 -10.908 1.00 79.75 332 PRO A C 1
ATOM 2635 O O . PRO A 1 332 ? 12.936 -12.182 -10.464 1.00 79.75 332 PRO A O 1
ATOM 2638 N N . ASP A 1 333 ? 11.391 -11.897 -12.053 1.00 76.81 333 ASP A N 1
ATOM 2639 C CA . ASP A 1 333 ? 11.881 -12.958 -12.938 1.00 76.81 333 ASP A CA 1
ATOM 2640 C C . ASP A 1 333 ? 13.025 -12.493 -13.866 1.00 76.81 333 ASP A C 1
ATOM 2642 O O . ASP A 1 333 ? 13.492 -13.255 -14.714 1.00 76.81 333 ASP A O 1
ATOM 2646 N N . GLY A 1 334 ? 13.477 -11.245 -13.713 1.00 78.38 334 GLY A N 1
ATOM 2647 C CA . GLY A 1 334 ? 14.535 -10.616 -14.495 1.00 78.38 334 GLY A CA 1
ATOM 2648 C C . GLY A 1 334 ? 14.073 -10.042 -15.835 1.00 78.38 334 GLY A C 1
ATOM 2649 O O . GLY A 1 334 ? 14.894 -9.471 -16.560 1.00 78.38 334 GLY A O 1
ATOM 2650 N N . LYS A 1 335 ? 12.789 -10.161 -16.201 1.00 83.31 335 LYS A N 1
ATOM 2651 C CA . LYS A 1 335 ? 12.295 -9.602 -17.462 1.00 83.31 335 LYS A CA 1
ATOM 2652 C C . LYS A 1 335 ? 12.078 -8.091 -17.341 1.00 83.31 335 LYS A C 1
ATOM 2654 O O . LYS A 1 335 ? 11.479 -7.631 -16.371 1.00 83.31 335 LYS A O 1
ATOM 2659 N N . PRO A 1 336 ? 12.507 -7.289 -18.330 1.00 88.38 336 PRO A N 1
ATOM 2660 C CA . PRO A 1 336 ? 12.138 -5.881 -18.378 1.00 88.38 336 PRO A CA 1
ATOM 2661 C C . PRO A 1 336 ? 10.636 -5.737 -18.638 1.00 88.38 336 PRO A C 1
ATOM 2663 O O . PRO A 1 336 ? 10.060 -6.497 -19.422 1.00 88.38 336 PRO A O 1
ATOM 2666 N N . SER A 1 337 ? 10.018 -4.720 -18.039 1.00 89.38 337 SER A N 1
ATOM 2667 C CA . SER A 1 337 ? 8.633 -4.363 -18.327 1.00 89.38 337 SER A CA 1
ATOM 2668 C C . SER A 1 337 ? 8.448 -4.067 -19.818 1.00 89.38 337 SER A C 1
ATOM 2670 O O . SER A 1 337 ? 9.382 -3.679 -20.534 1.00 89.38 337 SER A O 1
ATOM 2672 N N . PHE A 1 338 ? 7.212 -4.187 -20.302 1.00 88.31 338 PHE A N 1
ATOM 2673 C CA . PHE A 1 338 ? 6.887 -3.868 -21.691 1.00 88.31 338 PHE A CA 1
ATOM 2674 C C . PHE A 1 338 ? 7.336 -2.452 -22.088 1.00 88.31 338 PHE A C 1
ATOM 2676 O O . PHE A 1 338 ? 7.891 -2.255 -23.173 1.00 88.31 338 PHE A O 1
ATOM 2683 N N . ALA A 1 339 ? 7.132 -1.472 -21.204 1.00 89.38 339 ALA A N 1
ATOM 2684 C CA . ALA A 1 339 ? 7.515 -0.084 -21.434 1.00 89.38 339 ALA A CA 1
ATOM 2685 C C . ALA A 1 339 ? 9.042 0.090 -21.473 1.00 89.38 339 ALA A C 1
ATOM 2687 O O . ALA A 1 339 ? 9.556 0.747 -22.386 1.00 89.38 339 ALA A O 1
ATOM 2688 N N . LEU A 1 340 ? 9.774 -0.545 -20.549 1.00 88.94 340 LEU A N 1
ATOM 2689 C CA . LEU A 1 340 ? 11.237 -0.504 -20.513 1.00 88.94 340 LEU A CA 1
ATOM 2690 C C . LEU A 1 340 ? 11.829 -1.130 -21.778 1.00 88.94 340 LEU A C 1
ATOM 2692 O O . LEU A 1 340 ? 12.616 -0.497 -22.484 1.00 88.94 340 LEU A O 1
ATOM 2696 N N . LEU A 1 341 ? 11.387 -2.339 -22.121 1.00 88.69 341 LEU A N 1
ATOM 2697 C CA . LEU A 1 341 ? 11.855 -3.056 -23.302 1.00 88.69 341 LEU A CA 1
ATOM 2698 C C . LEU A 1 341 ? 11.555 -2.289 -24.594 1.00 88.69 341 LEU A C 1
ATOM 2700 O O . LEU A 1 341 ? 12.418 -2.161 -25.462 1.00 88.69 341 LEU A O 1
ATOM 2704 N N . SER A 1 342 ? 10.349 -1.734 -24.715 1.00 88.19 342 SER A N 1
ATOM 2705 C CA . SER A 1 342 ? 9.949 -0.923 -25.869 1.00 88.19 342 SER A CA 1
ATOM 2706 C C . SER A 1 342 ? 10.821 0.325 -26.020 1.00 88.19 342 SER A C 1
ATOM 2708 O O . SER A 1 342 ? 11.252 0.655 -27.129 1.00 88.19 342 SER A O 1
ATOM 2710 N N . THR A 1 343 ? 11.134 0.987 -24.905 1.00 89.31 343 THR A N 1
ATOM 2711 C CA . THR A 1 343 ? 12.002 2.173 -24.872 1.00 89.31 343 THR A CA 1
ATOM 2712 C C . THR A 1 343 ? 13.426 1.822 -25.300 1.00 89.31 343 THR A C 1
ATOM 2714 O O . THR A 1 343 ? 13.985 2.480 -26.179 1.00 89.31 343 THR A O 1
ATOM 2717 N N . LEU A 1 344 ? 13.982 0.732 -24.765 1.00 89.50 344 LEU A N 1
ATOM 2718 C CA . LEU A 1 344 ? 15.320 0.243 -25.109 1.00 89.50 344 LEU A CA 1
ATOM 2719 C C . LEU A 1 344 ? 15.438 -0.145 -26.583 1.00 89.50 344 LEU A C 1
ATOM 2721 O O . LEU A 1 344 ? 16.376 0.270 -27.266 1.00 89.50 344 LEU A O 1
ATOM 2725 N N . ARG A 1 345 ? 14.457 -0.893 -27.099 1.00 88.06 345 ARG A N 1
ATOM 2726 C CA . ARG A 1 345 ? 14.384 -1.278 -28.514 1.00 88.06 345 ARG A CA 1
ATOM 2727 C C . ARG A 1 345 ? 14.362 -0.056 -29.413 1.00 88.06 345 ARG A C 1
ATOM 2729 O O . ARG A 1 345 ? 15.084 -0.003 -30.406 1.00 88.06 345 ARG A O 1
ATOM 2736 N N . PHE A 1 346 ? 13.549 0.939 -29.071 1.00 88.94 346 PHE A N 1
ATOM 2737 C CA . PHE A 1 346 ? 13.444 2.150 -29.871 1.00 88.94 346 PHE A CA 1
ATOM 2738 C C . PHE A 1 346 ? 14.721 3.000 -29.826 1.00 88.94 346 PHE A C 1
ATOM 2740 O O . PHE A 1 346 ? 15.148 3.531 -30.857 1.00 88.94 346 PHE A O 1
ATOM 2747 N N . TRP A 1 347 ? 15.364 3.087 -28.660 1.00 91.12 347 TRP A N 1
ATOM 2748 C CA . TRP A 1 347 ? 16.649 3.758 -28.489 1.00 91.12 347 TRP A CA 1
ATOM 2749 C C . TRP A 1 347 ? 17.760 3.097 -29.318 1.00 91.12 347 TRP A C 1
ATOM 2751 O O . TRP A 1 347 ? 18.480 3.798 -30.035 1.00 91.12 347 TRP A O 1
ATOM 2761 N N . ALA A 1 348 ? 17.823 1.764 -29.322 1.00 90.12 348 ALA A N 1
ATOM 2762 C CA . ALA A 1 348 ? 18.809 0.987 -30.069 1.00 90.12 348 ALA A CA 1
ATOM 2763 C C . ALA A 1 348 ? 18.675 1.107 -31.603 1.00 90.12 348 ALA A C 1
ATOM 2765 O O . ALA A 1 348 ? 19.610 0.785 -32.338 1.00 90.12 348 ALA A O 1
ATOM 2766 N N . VAL A 1 349 ? 17.537 1.588 -32.119 1.00 89.56 349 VAL A N 1
ATOM 2767 C CA . VAL A 1 349 ? 17.363 1.830 -33.558 1.00 89.56 349 VAL A CA 1
ATOM 2768 C C . VAL A 1 349 ? 18.133 3.089 -33.990 1.00 89.56 349 VAL A C 1
ATOM 2770 O O . VAL A 1 349 ? 17.951 4.158 -33.390 1.00 89.56 349 VAL A O 1
ATOM 2773 N N . PRO A 1 350 ? 18.909 3.035 -35.094 1.00 87.94 350 PRO A N 1
ATOM 2774 C CA . PRO A 1 350 ? 19.585 4.204 -35.652 1.00 87.94 350 PRO A CA 1
ATOM 2775 C C . PRO A 1 350 ? 18.627 5.372 -35.913 1.00 87.94 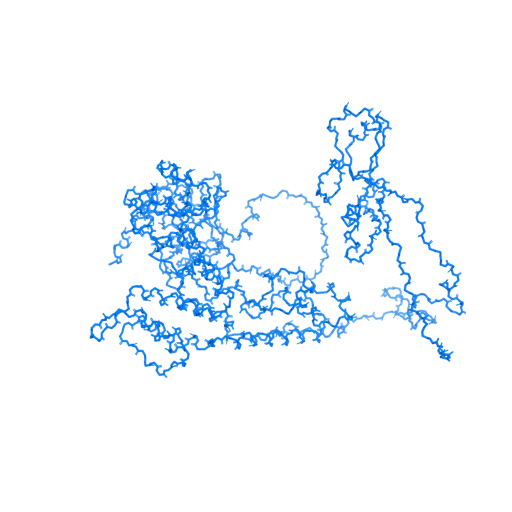350 PRO A C 1
ATOM 2777 O O . PRO A 1 350 ? 17.548 5.190 -36.487 1.00 87.94 350 PRO A O 1
ATOM 2780 N N . LYS A 1 351 ? 19.038 6.598 -35.555 1.00 87.50 351 LYS A N 1
ATOM 2781 C CA . LYS A 1 351 ? 18.203 7.818 -35.642 1.00 87.50 351 LYS A CA 1
ATOM 2782 C C . LYS A 1 351 ? 17.544 8.017 -37.017 1.00 87.50 351 LYS A C 1
ATOM 2784 O O . LYS A 1 351 ? 16.399 8.459 -37.084 1.00 87.50 351 LYS A O 1
ATOM 2789 N N . THR A 1 352 ? 18.225 7.633 -38.097 1.00 88.75 352 THR A N 1
ATOM 2790 C CA . THR A 1 352 ? 17.733 7.710 -39.485 1.00 88.75 352 THR A CA 1
ATOM 2791 C C . THR A 1 352 ? 16.505 6.834 -39.749 1.00 88.75 352 THR A C 1
ATOM 2793 O O . THR A 1 352 ? 15.633 7.214 -40.528 1.00 88.75 352 THR A O 1
ATOM 2796 N N . SER A 1 353 ? 16.398 5.689 -39.070 1.00 84.75 353 SER A N 1
ATOM 2797 C CA . SER A 1 353 ? 15.362 4.675 -39.312 1.00 84.75 353 SER A CA 1
ATOM 2798 C C . SER A 1 353 ? 14.188 4.756 -38.331 1.00 84.75 353 SER A C 1
ATOM 2800 O O . SER A 1 353 ? 13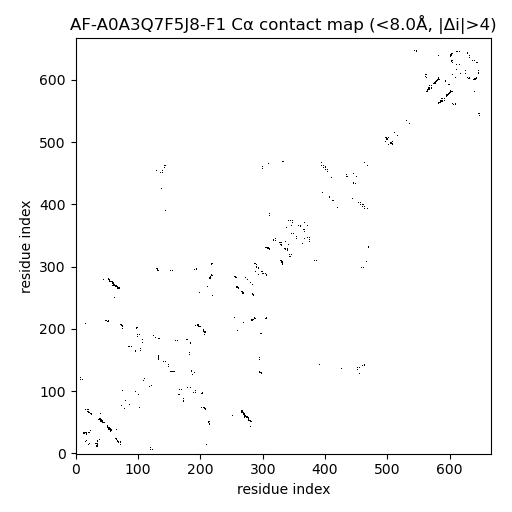.115 4.219 -38.616 1.00 84.75 353 SER A O 1
ATOM 2802 N N . ARG A 1 354 ? 14.337 5.483 -37.214 1.00 86.69 354 ARG A N 1
ATOM 2803 C CA . ARG A 1 354 ? 13.335 5.587 -36.133 1.00 86.69 354 ARG A CA 1
ATOM 2804 C C . ARG A 1 354 ? 11.931 5.960 -36.621 1.00 86.69 354 ARG A C 1
ATOM 2806 O O . ARG A 1 354 ? 10.957 5.342 -36.199 1.00 86.69 354 ARG A O 1
ATOM 2813 N N . LYS A 1 355 ? 11.807 6.900 -37.569 1.00 83.62 355 LYS A N 1
ATOM 2814 C CA . LYS A 1 355 ? 10.500 7.330 -38.119 1.00 83.62 355 LYS A CA 1
ATOM 2815 C C . LYS A 1 355 ? 9.704 6.183 -38.749 1.00 83.62 355 LYS A C 1
ATOM 2817 O O . LYS A 1 355 ? 8.480 6.194 -38.692 1.00 83.62 355 LYS A O 1
ATOM 2822 N N . SER A 1 356 ? 10.390 5.207 -39.342 1.00 83.00 356 SER A N 1
ATOM 2823 C CA . SER A 1 356 ? 9.747 4.078 -40.021 1.00 83.00 356 SER A CA 1
ATOM 2824 C C . SER A 1 356 ? 9.262 2.992 -39.059 1.00 83.00 356 SER A C 1
ATOM 2826 O O . SER A 1 356 ? 8.319 2.281 -39.390 1.00 83.00 356 SER A O 1
ATOM 2828 N N . VAL A 1 357 ? 9.846 2.897 -37.858 1.00 82.12 357 VAL A N 1
ATOM 2829 C CA . VAL A 1 357 ? 9.584 1.809 -36.900 1.00 82.12 357 VAL A CA 1
ATOM 2830 C C . VAL A 1 357 ? 8.858 2.246 -35.627 1.00 82.12 357 VAL A C 1
ATOM 2832 O O . VAL A 1 357 ? 8.398 1.383 -34.893 1.00 82.12 357 VAL A O 1
ATOM 2835 N N . VAL A 1 358 ? 8.680 3.552 -35.383 1.00 81.31 358 VAL A N 1
ATOM 2836 C CA . VAL A 1 358 ? 7.957 4.096 -34.208 1.00 81.31 358 VAL A CA 1
ATOM 2837 C C . VAL A 1 358 ? 6.620 3.395 -33.949 1.00 81.31 358 VAL A C 1
ATOM 2839 O O . VAL A 1 358 ? 6.296 3.080 -32.811 1.00 81.31 358 VAL A O 1
ATOM 2842 N N . HIS A 1 359 ? 5.846 3.126 -35.002 1.00 79.69 359 HIS A N 1
ATOM 2843 C CA . HIS A 1 359 ? 4.530 2.497 -34.874 1.00 79.69 359 HIS A CA 1
ATOM 2844 C C . HIS A 1 359 ? 4.600 1.023 -34.438 1.00 79.69 359 HIS A C 1
ATOM 2846 O O . HIS A 1 359 ? 3.624 0.498 -33.915 1.00 79.69 359 HIS A O 1
ATOM 2852 N N . LEU A 1 360 ? 5.743 0.361 -34.646 1.00 79.69 360 LEU A N 1
ATOM 2853 C CA . LEU A 1 360 ? 5.970 -1.035 -34.270 1.00 79.69 360 LEU A CA 1
ATOM 2854 C C . LEU A 1 360 ? 6.423 -1.181 -32.816 1.00 79.69 360 LEU A C 1
ATOM 2856 O O . LEU A 1 360 ? 6.224 -2.249 -32.246 1.00 79.69 360 LEU A O 1
ATOM 2860 N N . VAL A 1 361 ? 6.977 -0.128 -32.207 1.00 77.62 361 VAL A N 1
ATOM 2861 C CA . VAL A 1 361 ? 7.460 -0.138 -30.813 1.00 77.62 361 VAL A CA 1
ATOM 2862 C C . VAL A 1 361 ? 6.350 -0.584 -29.856 1.00 77.62 361 VAL A C 1
ATOM 2864 O O . VAL A 1 361 ? 6.553 -1.477 -29.045 1.00 77.62 361 VAL A O 1
ATOM 2867 N N . TYR A 1 362 ? 5.139 -0.054 -30.036 1.00 78.56 362 TYR A N 1
ATOM 2868 C CA . TYR A 1 362 ? 3.972 -0.368 -29.203 1.00 78.56 362 TYR A CA 1
ATOM 2869 C C . TYR A 1 362 ? 3.301 -1.706 -29.537 1.00 78.56 362 TYR A C 1
ATOM 2871 O O . TYR A 1 362 ? 2.333 -2.082 -28.888 1.00 78.56 362 TYR A O 1
ATOM 2879 N N . SER A 1 363 ? 3.780 -2.428 -30.555 1.00 77.75 363 SER A N 1
ATOM 2880 C CA . SER A 1 363 ? 3.211 -3.725 -30.941 1.00 77.75 363 SER A CA 1
ATOM 2881 C C . SER A 1 363 ? 3.827 -4.908 -30.189 1.00 77.75 363 SER A C 1
ATOM 2883 O O . SER A 1 363 ? 3.418 -6.040 -30.421 1.00 77.75 363 SER A O 1
ATOM 2885 N N . GLY A 1 364 ? 4.854 -4.676 -29.360 1.00 71.12 364 GLY A N 1
ATOM 2886 C CA . GLY A 1 364 ? 5.605 -5.727 -28.659 1.00 71.12 364 GLY A CA 1
ATOM 2887 C C . GLY A 1 364 ? 6.513 -6.578 -29.547 1.00 71.12 364 GLY A C 1
ATOM 2888 O O . GLY A 1 364 ? 7.359 -7.317 -29.043 1.00 71.12 364 GLY A O 1
ATOM 2889 N N . ASN A 1 365 ? 6.396 -6.438 -30.867 1.00 74.50 365 ASN A N 1
ATOM 2890 C CA . ASN A 1 365 ? 7.213 -7.166 -31.823 1.00 74.50 365 ASN A CA 1
ATOM 2891 C C . ASN A 1 365 ? 8.664 -6.675 -31.824 1.00 74.50 365 ASN A C 1
ATOM 2893 O O . ASN A 1 365 ? 8.946 -5.482 -31.698 1.00 74.50 365 ASN A O 1
ATOM 2897 N N . ARG A 1 366 ? 9.583 -7.610 -32.079 1.00 77.75 366 ARG A N 1
ATOM 2898 C CA . ARG A 1 366 ? 10.992 -7.322 -32.361 1.00 77.75 366 ARG A CA 1
ATOM 2899 C C . ARG A 1 366 ? 11.122 -6.351 -33.540 1.00 77.75 366 ARG A C 1
ATOM 2901 O O . ARG A 1 366 ? 10.570 -6.606 -34.614 1.00 77.75 366 ARG A O 1
ATOM 2908 N N . LEU A 1 367 ? 11.894 -5.276 -33.362 1.00 81.44 367 LEU A N 1
ATOM 2909 C CA . LEU A 1 367 ? 12.136 -4.280 -34.417 1.00 81.44 367 LEU A CA 1
ATOM 2910 C C . LEU A 1 367 ? 13.203 -4.765 -35.409 1.00 81.44 367 LEU A C 1
ATOM 2912 O O . LEU A 1 367 ? 12.933 -4.891 -36.604 1.00 81.44 367 LEU A O 1
ATOM 2916 N N . SER A 1 368 ? 14.402 -5.068 -34.906 1.00 83.00 368 SER A N 1
ATOM 2917 C CA . SER A 1 368 ? 15.497 -5.709 -35.646 1.00 83.00 368 SER A CA 1
ATOM 2918 C C . SER A 1 368 ? 16.364 -6.543 -34.703 1.00 83.00 368 SER A C 1
ATOM 2920 O O . SER A 1 368 ? 16.469 -6.231 -33.518 1.00 83.00 368 SER A O 1
ATOM 2922 N N . THR A 1 369 ? 17.012 -7.585 -35.219 1.00 86.00 369 THR A N 1
ATOM 2923 C CA . THR A 1 369 ? 17.935 -8.442 -34.456 1.00 86.00 369 THR A CA 1
ATOM 2924 C C . THR A 1 369 ? 19.077 -7.650 -33.828 1.00 86.00 369 THR A C 1
ATOM 2926 O O . THR A 1 369 ? 19.407 -7.855 -32.666 1.00 86.00 369 THR A O 1
ATOM 2929 N N . GLU A 1 370 ? 19.628 -6.687 -34.561 1.00 85.69 370 GLU A N 1
ATOM 2930 C CA . GLU A 1 370 ? 20.728 -5.836 -34.106 1.00 85.69 370 GLU A CA 1
ATOM 2931 C C . GLU A 1 370 ? 20.267 -4.922 -32.967 1.00 85.69 370 GLU A C 1
ATOM 2933 O O . GLU A 1 370 ? 20.963 -4.800 -31.960 1.00 85.69 370 GLU A O 1
ATOM 2938 N N . SER A 1 371 ? 19.069 -4.331 -33.088 1.00 84.62 371 SER A N 1
ATOM 2939 C CA . SER A 1 371 ? 18.507 -3.480 -32.033 1.00 84.62 371 SER A CA 1
ATOM 2940 C C . SER A 1 371 ? 18.220 -4.252 -30.744 1.00 84.62 371 SER A C 1
ATOM 2942 O O . SER A 1 371 ? 18.483 -3.721 -29.670 1.00 84.62 371 SER A O 1
ATOM 2944 N N . GLU A 1 372 ? 17.760 -5.509 -30.827 1.00 86.12 372 GLU A N 1
ATOM 2945 C CA . GLU A 1 372 ? 17.559 -6.344 -29.631 1.00 86.12 372 GLU A CA 1
ATOM 2946 C C . GLU A 1 372 ? 18.886 -6.627 -28.933 1.00 86.12 372 GLU A C 1
ATOM 2948 O O . GLU A 1 372 ? 18.986 -6.496 -27.717 1.00 86.12 372 GLU A O 1
ATOM 2953 N N . VAL A 1 373 ? 19.924 -6.986 -29.697 1.00 86.69 373 VAL A N 1
ATOM 2954 C CA . VAL A 1 373 ? 21.245 -7.286 -29.132 1.00 86.69 373 VAL A CA 1
ATOM 2955 C C . VAL A 1 373 ? 21.827 -6.055 -28.440 1.00 86.69 373 VAL A C 1
ATOM 2957 O O . VAL A 1 373 ? 22.360 -6.179 -27.340 1.00 86.69 373 VAL A O 1
ATOM 2960 N N . VAL A 1 374 ? 21.711 -4.869 -29.044 1.00 90.44 374 VAL A N 1
ATOM 2961 C CA . VAL A 1 374 ? 22.185 -3.616 -28.435 1.00 90.44 374 VAL A CA 1
ATOM 2962 C C . VAL A 1 374 ? 21.386 -3.276 -27.176 1.00 90.44 374 VAL A C 1
ATOM 2964 O O . VAL A 1 374 ? 21.993 -2.993 -26.145 1.00 90.44 374 VAL A O 1
ATOM 2967 N N . ALA A 1 375 ? 20.054 -3.360 -27.231 1.00 89.50 375 ALA A N 1
ATOM 2968 C CA . ALA A 1 375 ? 19.175 -3.106 -26.090 1.00 89.50 375 ALA A CA 1
ATOM 2969 C C . ALA A 1 375 ? 19.494 -4.027 -24.901 1.00 89.50 375 ALA A C 1
ATOM 2971 O O . ALA A 1 375 ? 19.701 -3.550 -23.787 1.00 89.50 375 ALA A O 1
ATOM 2972 N N . MET A 1 376 ? 19.603 -5.337 -25.140 1.00 88.06 376 MET A N 1
ATOM 2973 C CA . MET A 1 376 ? 19.880 -6.314 -24.084 1.00 88.06 376 MET A CA 1
ATOM 2974 C C . MET A 1 376 ? 21.309 -6.208 -23.549 1.00 88.06 376 MET A C 1
ATOM 2976 O O . MET A 1 376 ? 21.518 -6.329 -22.345 1.00 88.06 376 MET A O 1
ATOM 2980 N N . ARG A 1 377 ? 22.306 -5.937 -24.405 1.00 90.25 377 ARG A N 1
ATOM 2981 C CA . ARG A 1 377 ? 23.683 -5.685 -23.945 1.00 90.25 377 ARG A CA 1
ATOM 2982 C C . ARG A 1 377 ? 23.762 -4.449 -23.061 1.00 90.25 377 ARG A C 1
ATOM 2984 O O . ARG A 1 377 ? 24.436 -4.501 -22.038 1.00 90.25 377 ARG A O 1
ATOM 2991 N N . TRP A 1 378 ? 23.080 -3.370 -23.446 1.00 92.38 378 TRP A N 1
ATOM 2992 C CA . TRP A 1 378 ? 23.001 -2.165 -22.626 1.00 92.38 378 TRP A CA 1
ATOM 2993 C C . TRP A 1 378 ? 22.345 -2.470 -21.279 1.00 92.38 378 TRP A C 1
ATOM 2995 O O . TRP A 1 378 ? 22.913 -2.117 -20.253 1.00 92.38 378 TRP A O 1
ATOM 3005 N N . LEU A 1 379 ? 21.221 -3.197 -21.274 1.00 89.44 379 LEU A N 1
ATOM 3006 C CA . LEU A 1 379 ? 20.508 -3.555 -20.046 1.00 89.44 379 LEU A CA 1
ATOM 3007 C C . LEU A 1 379 ? 21.395 -4.369 -19.096 1.00 89.44 379 LEU A C 1
ATOM 3009 O O . LEU A 1 379 ? 21.552 -3.997 -17.940 1.00 89.44 379 LEU A O 1
ATOM 3013 N N . ILE A 1 380 ? 22.044 -5.425 -19.598 1.00 87.94 380 ILE A N 1
ATOM 3014 C CA . ILE A 1 380 ? 22.964 -6.257 -18.806 1.00 87.94 380 ILE A CA 1
ATOM 3015 C C . ILE A 1 380 ? 24.126 -5.423 -18.261 1.00 87.94 380 ILE A C 1
ATOM 3017 O O . ILE A 1 380 ? 24.485 -5.566 -17.093 1.00 87.94 380 ILE A O 1
ATOM 3021 N N . MET A 1 381 ? 24.722 -4.564 -19.095 1.00 89.94 381 MET A N 1
ATOM 3022 C CA . MET A 1 381 ? 25.819 -3.696 -18.669 1.00 89.94 381 MET A CA 1
ATOM 3023 C C . MET A 1 381 ? 25.356 -2.740 -17.570 1.00 89.94 381 MET A C 1
ATOM 3025 O O . MET A 1 381 ? 26.022 -2.635 -16.546 1.00 89.94 381 MET A O 1
ATOM 3029 N N . LYS A 1 382 ? 24.192 -2.102 -17.742 1.00 89.38 382 LYS A N 1
ATOM 3030 C CA . LYS A 1 382 ? 23.651 -1.159 -16.765 1.00 89.38 382 LYS A CA 1
ATOM 3031 C C . LYS A 1 382 ? 23.351 -1.851 -15.436 1.00 89.38 382 LYS A C 1
ATOM 3033 O O . LYS A 1 382 ? 23.808 -1.361 -14.410 1.00 89.38 382 LYS A O 1
ATOM 3038 N N . CYS A 1 383 ? 22.712 -3.025 -15.454 1.00 87.00 383 CYS A N 1
ATOM 3039 C CA . CYS A 1 383 ? 22.493 -3.827 -14.246 1.00 87.00 383 CYS A CA 1
ATOM 3040 C C . CYS A 1 383 ? 23.808 -4.130 -13.516 1.00 87.00 383 CYS A C 1
ATOM 3042 O O . CYS A 1 383 ? 23.880 -3.953 -12.306 1.00 87.00 383 CYS A O 1
ATOM 3044 N N . ARG A 1 384 ? 24.860 -4.548 -14.236 1.00 86.69 384 ARG A N 1
ATOM 3045 C CA . ARG A 1 384 ? 26.176 -4.813 -13.628 1.00 86.69 384 ARG A CA 1
ATOM 3046 C C . ARG A 1 384 ? 26.757 -3.567 -12.977 1.00 86.69 384 ARG A C 1
ATOM 3048 O O . ARG A 1 384 ? 27.109 -3.623 -11.809 1.00 86.69 384 ARG A O 1
ATOM 3055 N N . THR A 1 385 ? 26.764 -2.442 -13.692 1.00 88.00 385 THR A N 1
ATOM 3056 C CA . THR A 1 385 ? 27.279 -1.183 -13.139 1.00 88.00 385 THR A CA 1
ATOM 3057 C C . THR A 1 385 ? 26.483 -0.717 -11.921 1.00 88.00 385 THR A C 1
ATOM 3059 O O . THR A 1 385 ? 27.069 -0.208 -10.978 1.00 88.00 385 THR A O 1
ATOM 3062 N N . THR A 1 386 ? 25.160 -0.913 -11.901 1.00 85.00 386 THR A N 1
ATOM 3063 C CA . THR A 1 386 ? 24.326 -0.569 -10.741 1.00 85.00 386 THR A CA 1
ATOM 3064 C C . THR A 1 386 ? 24.633 -1.467 -9.543 1.00 85.00 386 THR A C 1
ATOM 3066 O O . THR A 1 386 ? 24.686 -0.971 -8.425 1.00 85.00 386 THR A O 1
ATOM 3069 N N . LEU A 1 387 ? 24.884 -2.761 -9.768 1.00 84.44 387 LEU A N 1
ATOM 3070 C CA . LEU A 1 387 ? 25.255 -3.696 -8.703 1.00 84.44 387 LEU A CA 1
ATOM 3071 C C . LEU A 1 387 ? 26.673 -3.450 -8.160 1.00 84.44 387 LEU A C 1
ATOM 3073 O O . LEU A 1 387 ? 26.910 -3.668 -6.980 1.00 84.44 387 LEU A O 1
ATOM 3077 N N . GLU A 1 388 ? 27.605 -2.980 -8.992 1.00 85.19 388 GLU A N 1
ATOM 3078 C CA . GLU A 1 388 ? 28.986 -2.657 -8.590 1.00 85.19 388 GLU A CA 1
ATOM 3079 C C . GLU A 1 388 ? 29.089 -1.432 -7.665 1.00 85.19 388 GLU A C 1
ATOM 3081 O O . GLU A 1 388 ? 30.073 -1.301 -6.942 1.00 85.19 388 GLU A O 1
ATOM 3086 N N . VAL A 1 389 ? 28.093 -0.537 -7.672 1.00 86.25 389 VAL A N 1
ATOM 3087 C CA . VAL A 1 389 ? 28.055 0.656 -6.800 1.00 86.25 389 VAL A CA 1
ATOM 3088 C C . VAL A 1 389 ? 27.671 0.312 -5.354 1.00 86.25 389 VAL A C 1
ATOM 3090 O O . VAL A 1 389 ? 27.895 1.113 -4.446 1.00 86.25 389 VAL A O 1
ATOM 3093 N N . LEU A 1 390 ? 27.096 -0.867 -5.122 1.00 84.25 390 LEU A N 1
ATOM 3094 C CA . LEU A 1 390 ? 26.585 -1.266 -3.815 1.00 84.25 390 LEU A CA 1
ATOM 3095 C C . LEU A 1 390 ? 27.713 -1.601 -2.841 1.00 84.25 390 LEU A C 1
ATOM 3097 O O . LEU A 1 390 ? 28.797 -2.033 -3.232 1.00 84.25 390 LEU A O 1
ATOM 3101 N N . GLN A 1 391 ? 27.441 -1.404 -1.552 1.00 83.88 391 GLN A N 1
ATOM 3102 C CA . GLN A 1 391 ? 28.435 -1.600 -0.499 1.00 83.88 391 GLN A CA 1
ATOM 3103 C C . GLN A 1 391 ? 28.699 -3.083 -0.234 1.00 83.88 391 GLN A C 1
ATOM 3105 O O . GLN A 1 391 ? 29.828 -3.454 0.090 1.00 83.88 391 GLN A O 1
ATOM 3110 N N . THR A 1 392 ? 27.673 -3.923 -0.375 1.00 83.19 392 THR A N 1
ATOM 3111 C CA . THR A 1 392 ? 27.758 -5.367 -0.162 1.00 83.19 392 THR A CA 1
ATOM 3112 C C . THR A 1 392 ? 27.152 -6.138 -1.328 1.00 83.19 392 THR A C 1
ATOM 3114 O O . THR A 1 392 ? 26.329 -5.653 -2.106 1.00 83.19 392 THR A O 1
ATOM 3117 N N . THR A 1 393 ? 27.578 -7.389 -1.458 1.00 84.12 393 THR A N 1
ATOM 3118 C CA . THR A 1 393 ? 27.045 -8.322 -2.450 1.00 84.12 393 THR A CA 1
ATOM 3119 C C . THR A 1 393 ? 25.963 -9.219 -1.845 1.00 84.12 393 THR A C 1
ATOM 3121 O O . THR A 1 393 ? 25.992 -9.549 -0.660 1.00 84.12 393 THR A O 1
ATOM 3124 N N . ALA A 1 394 ? 25.036 -9.721 -2.668 1.00 81.50 394 ALA A N 1
ATOM 3125 C CA . ALA A 1 394 ? 23.969 -10.612 -2.196 1.00 81.50 394 ALA A CA 1
ATOM 3126 C C . ALA A 1 394 ? 24.467 -11.851 -1.403 1.00 81.50 394 ALA A C 1
ATOM 3128 O O . ALA A 1 394 ? 23.831 -12.206 -0.409 1.00 81.50 394 ALA A O 1
ATOM 3129 N N . PRO A 1 395 ? 25.595 -12.515 -1.748 1.00 83.06 395 PRO A N 1
ATOM 3130 C CA . PRO A 1 395 ? 26.160 -13.583 -0.917 1.00 83.06 395 PRO A CA 1
ATOM 3131 C C . PRO A 1 395 ? 26.671 -13.109 0.453 1.00 83.06 395 PRO A C 1
ATOM 3133 O O . PRO A 1 395 ? 26.611 -13.868 1.421 1.00 83.06 395 PRO A O 1
ATOM 3136 N N . GLU A 1 396 ? 27.188 -11.884 0.553 1.00 82.69 396 GLU A N 1
ATOM 3137 C CA . GLU A 1 396 ? 27.616 -11.285 1.823 1.00 82.69 396 GLU A CA 1
ATOM 3138 C C . GLU A 1 396 ? 26.419 -10.947 2.704 1.00 82.69 396 GLU A C 1
ATOM 3140 O O . GLU A 1 396 ? 26.409 -11.347 3.868 1.00 82.69 396 GLU A O 1
ATOM 3145 N N . ASP A 1 397 ? 25.379 -10.343 2.131 1.00 84.69 397 ASP A N 1
ATOM 3146 C CA . ASP A 1 397 ? 24.115 -10.077 2.822 1.00 84.69 397 ASP A CA 1
ATOM 3147 C C . ASP A 1 397 ? 23.464 -11.378 3.317 1.00 84.69 397 ASP A C 1
ATOM 3149 O O . ASP A 1 397 ? 23.016 -11.462 4.461 1.00 84.69 397 ASP A O 1
ATOM 3153 N N . CYS A 1 398 ? 23.485 -12.448 2.510 1.00 84.69 398 CYS A N 1
ATOM 3154 C CA . CYS A 1 398 ? 23.024 -13.774 2.938 1.00 84.69 398 CYS A CA 1
ATOM 3155 C C . CYS A 1 398 ? 23.811 -14.302 4.151 1.00 84.69 398 CYS A C 1
ATOM 3157 O O . CYS A 1 398 ? 23.231 -14.886 5.071 1.00 84.69 398 CYS A O 1
ATOM 3159 N N . ARG A 1 399 ? 25.140 -14.118 4.167 1.00 82.00 399 ARG A N 1
ATOM 3160 C CA . ARG A 1 399 ? 25.985 -14.508 5.309 1.00 82.00 399 ARG A CA 1
ATOM 3161 C C . ARG A 1 399 ? 25.651 -13.681 6.547 1.00 82.00 399 ARG A C 1
ATOM 3163 O O . ARG A 1 399 ? 25.486 -14.269 7.616 1.00 82.00 399 ARG A O 1
ATOM 3170 N N . LEU A 1 400 ? 25.488 -12.366 6.401 1.00 80.25 400 LEU A N 1
ATOM 3171 C CA . LEU A 1 400 ? 25.083 -11.477 7.492 1.00 80.25 400 LEU A CA 1
ATOM 3172 C C . LEU A 1 400 ? 23.759 -11.910 8.099 1.00 80.25 400 LEU A C 1
ATOM 3174 O O . LEU A 1 400 ? 23.643 -12.064 9.311 1.00 80.25 400 LEU A O 1
ATOM 3178 N N . LEU A 1 401 ? 22.769 -12.149 7.245 1.00 84.50 401 LEU A N 1
ATOM 3179 C CA . LEU A 1 401 ? 21.436 -12.536 7.658 1.00 84.50 401 LEU A CA 1
ATOM 3180 C C . LEU A 1 401 ? 21.459 -13.854 8.448 1.00 84.50 401 LEU A C 1
ATOM 3182 O O . LEU A 1 401 ? 20.850 -13.948 9.513 1.00 84.50 401 LEU A O 1
ATOM 3186 N N . ASN A 1 402 ? 22.230 -14.846 7.989 1.00 82.44 402 ASN A N 1
ATOM 3187 C CA . ASN A 1 402 ? 22.432 -16.104 8.714 1.00 82.44 402 ASN A CA 1
ATOM 3188 C C . ASN A 1 402 ? 23.074 -15.893 10.091 1.00 82.44 402 ASN A C 1
ATOM 3190 O O . ASN A 1 402 ? 22.708 -16.566 11.055 1.00 82.44 402 ASN A O 1
ATOM 3194 N N . ILE A 1 403 ? 24.019 -14.958 10.201 1.00 78.00 403 ILE A N 1
ATOM 3195 C CA . ILE A 1 403 ? 24.617 -14.580 11.482 1.00 78.00 403 ILE A CA 1
ATOM 3196 C C . ILE A 1 403 ? 23.556 -13.919 12.380 1.00 78.00 403 ILE A C 1
ATOM 3198 O O . ILE A 1 403 ? 23.400 -14.329 13.527 1.00 78.00 403 ILE A O 1
ATOM 3202 N N . LEU A 1 404 ? 22.772 -12.962 11.868 1.00 79.75 404 LEU A N 1
ATOM 3203 C CA . LEU A 1 404 ? 21.696 -12.285 12.610 1.00 79.75 404 LEU A CA 1
ATOM 3204 C C . LEU A 1 404 ? 20.582 -13.235 13.074 1.00 79.75 404 LEU A C 1
ATOM 3206 O O . LEU A 1 404 ? 19.966 -12.994 14.113 1.00 79.75 404 LEU A O 1
ATOM 3210 N N . TYR A 1 405 ? 20.315 -14.324 12.350 1.00 79.69 405 TYR A N 1
ATOM 3211 C CA . TYR A 1 405 ? 19.429 -15.381 12.843 1.00 79.69 405 TYR A CA 1
ATOM 3212 C C . TYR A 1 405 ? 20.032 -16.114 14.045 1.00 79.69 405 TYR A C 1
ATOM 3214 O O . TYR A 1 405 ? 19.342 -16.289 15.045 1.00 79.69 405 TYR A O 1
ATOM 3222 N N . LYS A 1 406 ? 21.332 -16.438 14.010 1.00 74.06 406 LYS A N 1
ATOM 3223 C CA . LYS A 1 406 ? 22.039 -17.047 15.154 1.00 74.06 406 LYS A CA 1
ATOM 3224 C C . LYS A 1 406 ? 22.104 -16.123 16.377 1.00 74.06 406 LYS A C 1
ATOM 3226 O O . LYS A 1 406 ? 22.148 -16.616 17.494 1.00 74.06 406 LYS A O 1
ATOM 3231 N N . PHE A 1 407 ? 22.054 -14.800 16.193 1.00 67.94 407 PHE A N 1
ATOM 3232 C CA . PHE A 1 407 ? 22.005 -13.826 17.295 1.00 67.94 407 PHE A CA 1
ATOM 3233 C C . PHE A 1 407 ? 20.753 -13.941 18.188 1.00 67.94 407 PHE A C 1
ATOM 3235 O O . PHE A 1 407 ? 20.768 -13.435 19.312 1.00 67.94 407 PHE A O 1
ATOM 3242 N N . GLN A 1 408 ? 19.669 -14.576 17.721 1.00 60.50 408 GLN A N 1
ATOM 3243 C CA . GLN A 1 408 ? 18.484 -14.831 18.553 1.00 60.50 408 GLN A CA 1
ATOM 3244 C C . GLN A 1 408 ? 18.682 -16.006 19.522 1.00 60.50 408 GLN A C 1
ATOM 3246 O O . GLN A 1 408 ? 18.088 -15.993 20.604 1.00 60.50 408 GLN A O 1
ATOM 3251 N N . ASP A 1 409 ? 19.544 -16.964 19.171 1.00 54.25 409 ASP A N 1
ATOM 3252 C CA . ASP A 1 409 ? 19.884 -18.108 20.010 1.00 54.25 409 ASP A CA 1
ATOM 3253 C C . ASP A 1 409 ? 20.962 -17.688 21.012 1.00 54.25 409 ASP A C 1
ATOM 3255 O O . ASP A 1 409 ? 22.167 -17.667 20.751 1.00 54.25 409 ASP A O 1
ATOM 3259 N N . ILE A 1 410 ? 20.490 -17.293 22.192 1.00 51.75 410 ILE A N 1
ATOM 3260 C CA . ILE A 1 410 ? 21.308 -17.037 23.377 1.00 51.75 410 ILE A CA 1
ATOM 3261 C C . ILE A 1 410 ? 22.286 -18.219 23.523 1.00 51.75 410 ILE A C 1
ATOM 3263 O O . ILE A 1 410 ? 21.841 -19.359 23.495 1.00 51.75 410 ILE A O 1
ATOM 3267 N N . HIS A 1 411 ? 23.591 -17.929 23.640 1.00 47.56 411 HIS A N 1
ATOM 3268 C CA . HIS A 1 411 ? 24.710 -18.789 24.094 1.00 47.56 411 HIS A CA 1
ATOM 3269 C C . HIS A 1 411 ? 25.938 -18.921 23.175 1.00 47.56 411 HIS A C 1
ATOM 3271 O O . HIS A 1 411 ? 26.971 -19.360 23.678 1.00 47.56 411 HIS A O 1
ATOM 3277 N N . LYS A 1 412 ? 25.937 -18.495 21.902 1.00 49.47 412 LYS A N 1
ATOM 3278 C CA . LYS A 1 412 ? 27.182 -18.482 21.096 1.00 49.47 412 LYS A CA 1
ATOM 3279 C C . LYS A 1 412 ? 27.267 -17.265 20.179 1.00 49.47 412 LYS A C 1
ATOM 3281 O O . LYS A 1 412 ? 26.672 -17.256 19.109 1.00 49.47 412 LYS A O 1
ATOM 3286 N N . PHE A 1 413 ? 28.062 -16.265 20.567 1.00 51.88 413 PHE A N 1
ATOM 3287 C CA . PHE A 1 413 ? 28.579 -15.301 19.593 1.00 51.88 413 PHE A CA 1
ATOM 3288 C C . PHE A 1 413 ? 29.498 -16.072 18.630 1.00 51.88 413 PHE A C 1
ATOM 3290 O O . PHE A 1 413 ? 30.470 -16.667 19.101 1.00 51.88 413 PHE A O 1
ATOM 3297 N N . PRO A 1 414 ? 29.207 -16.130 17.319 1.00 52.03 414 PRO A N 1
ATOM 3298 C CA . PRO A 1 414 ? 30.140 -16.720 16.369 1.00 52.03 414 PRO A CA 1
ATOM 3299 C C . PRO A 1 414 ? 31.430 -15.889 16.335 1.00 52.03 414 PRO A C 1
ATOM 3301 O O . PRO A 1 414 ? 31.391 -14.668 16.507 1.00 52.03 414 PRO A O 1
ATOM 3304 N N . GLU A 1 415 ? 32.580 -16.541 16.139 1.00 52.62 415 GLU A N 1
ATOM 3305 C CA . GLU A 1 415 ? 33.855 -15.836 15.999 1.00 52.62 415 GLU A CA 1
ATOM 3306 C C . GLU A 1 415 ? 33.766 -14.836 14.833 1.00 52.62 415 GLU A C 1
ATOM 3308 O O . GLU A 1 415 ? 33.537 -15.210 13.686 1.00 52.62 415 GLU A O 1
ATOM 3313 N N . VAL A 1 416 ? 33.981 -13.548 15.126 1.00 54.78 416 VAL A N 1
ATOM 3314 C CA . VAL A 1 416 ? 33.915 -12.401 14.187 1.00 54.78 416 VAL A CA 1
ATOM 3315 C C . VAL A 1 416 ? 34.901 -12.530 13.003 1.00 54.78 416 VAL A C 1
ATOM 3317 O O . VAL A 1 416 ? 34.872 -11.737 12.067 1.00 54.78 416 VAL A O 1
ATOM 3320 N N . LYS A 1 417 ? 35.754 -13.561 12.998 1.00 53.53 417 LYS A N 1
ATOM 3321 C CA . LYS A 1 417 ? 36.777 -13.829 11.979 1.00 53.53 417 LYS A CA 1
ATOM 3322 C C . LYS A 1 417 ? 36.222 -14.276 10.616 1.00 53.53 417 LYS A C 1
ATOM 3324 O O . LYS A 1 417 ? 36.974 -14.255 9.649 1.00 53.53 417 LYS A O 1
ATOM 3329 N N . GLU A 1 418 ? 34.943 -14.647 10.512 1.00 56.47 418 GLU A N 1
ATOM 3330 C CA . GLU A 1 418 ? 34.310 -15.080 9.246 1.00 56.47 418 GLU A CA 1
ATOM 3331 C C . GLU A 1 418 ? 33.569 -13.957 8.483 1.00 56.47 418 GLU A C 1
ATOM 3333 O O . GLU A 1 418 ? 32.938 -14.215 7.455 1.00 56.47 418 GLU A O 1
ATOM 3338 N N . ILE A 1 419 ? 33.613 -12.709 8.966 1.00 61.09 419 ILE A N 1
ATOM 3339 C CA . ILE A 1 419 ? 32.824 -11.590 8.425 1.00 61.09 419 ILE A CA 1
ATOM 3340 C C . ILE A 1 419 ? 33.697 -10.692 7.524 1.00 61.09 419 ILE A C 1
ATOM 3342 O O . ILE A 1 419 ? 34.815 -10.355 7.920 1.00 61.09 419 ILE A O 1
ATOM 3346 N N . PRO A 1 420 ? 33.216 -10.250 6.342 1.00 60.25 420 PRO A N 1
ATOM 3347 C CA . PRO A 1 420 ? 33.917 -9.253 5.533 1.00 60.25 420 PRO A CA 1
ATOM 3348 C C . PRO A 1 420 ? 34.239 -7.976 6.341 1.00 60.25 420 PRO A C 1
ATOM 3350 O O . PRO A 1 420 ? 33.379 -7.507 7.091 1.00 60.25 420 PRO A O 1
ATOM 3353 N N . PRO A 1 421 ? 35.426 -7.357 6.174 1.00 64.75 421 PRO A N 1
ATOM 3354 C CA . PRO A 1 421 ? 35.865 -6.203 6.968 1.00 64.75 421 PRO A CA 1
ATOM 3355 C C . PRO A 1 421 ? 34.882 -5.019 7.097 1.00 64.75 421 PRO A C 1
ATOM 3357 O O . PRO A 1 421 ? 34.748 -4.522 8.217 1.00 64.75 421 PRO A O 1
ATOM 3360 N N . PRO A 1 422 ? 34.173 -4.556 6.038 1.00 64.19 422 PRO A N 1
ATOM 3361 C CA . PRO A 1 422 ? 33.237 -3.429 6.174 1.00 64.19 422 PRO A CA 1
ATOM 3362 C C . PRO A 1 422 ? 32.004 -3.785 7.013 1.00 64.19 422 PRO A C 1
ATOM 3364 O O . PRO A 1 422 ? 31.426 -2.940 7.682 1.00 64.19 422 PRO A O 1
ATOM 3367 N N . LEU A 1 423 ? 31.632 -5.059 7.021 1.00 64.69 423 LEU A N 1
ATOM 3368 C CA . LEU A 1 423 ? 30.433 -5.559 7.673 1.00 64.69 423 LEU A CA 1
ATOM 3369 C C . LEU A 1 423 ? 30.687 -5.898 9.151 1.00 64.69 423 LEU A C 1
ATOM 3371 O O . LEU A 1 423 ? 29.805 -5.794 10.003 1.00 64.69 423 LEU A O 1
ATOM 3375 N N . ALA A 1 424 ? 31.924 -6.293 9.465 1.00 67.12 424 ALA A N 1
ATOM 3376 C CA . ALA A 1 424 ? 32.369 -6.559 10.826 1.00 67.12 424 ALA A CA 1
ATOM 3377 C C . ALA A 1 424 ? 32.375 -5.280 11.678 1.00 67.12 424 ALA A C 1
ATOM 3379 O O . ALA A 1 424 ? 31.980 -5.323 12.843 1.00 67.12 424 ALA A O 1
ATOM 3380 N N . SER A 1 425 ? 32.781 -4.139 11.108 1.00 72.12 425 SER A N 1
ATOM 3381 C CA . SER A 1 425 ? 32.771 -2.852 11.813 1.00 72.12 425 SER A CA 1
ATOM 3382 C C . SER A 1 425 ? 31.347 -2.362 12.095 1.00 72.12 425 SER A C 1
ATOM 3384 O O . SER A 1 425 ? 31.077 -1.929 13.215 1.00 72.12 425 SER A O 1
ATOM 3386 N N . GLU A 1 426 ? 30.420 -2.500 11.141 1.00 74.50 426 GLU A N 1
ATOM 3387 C CA . GLU A 1 426 ? 29.001 -2.178 11.345 1.00 74.50 426 GLU A CA 1
ATOM 3388 C C . GLU A 1 426 ? 28.360 -3.053 12.421 1.00 74.50 426 GLU A C 1
ATOM 3390 O O . GLU A 1 426 ? 27.672 -2.545 13.308 1.00 74.50 426 GLU A O 1
ATOM 3395 N N . LEU A 1 427 ? 28.627 -4.361 12.393 1.00 74.25 427 LEU A N 1
ATOM 3396 C CA . LEU A 1 427 ? 28.148 -5.295 13.408 1.00 74.25 427 LEU A CA 1
ATOM 3397 C C . LEU A 1 427 ? 28.703 -4.951 14.797 1.00 74.25 427 LEU A C 1
ATOM 3399 O O . LEU A 1 427 ? 27.949 -4.932 15.770 1.00 74.25 427 LEU A O 1
ATOM 3403 N N . CYS A 1 428 ? 29.994 -4.627 14.901 1.00 72.44 428 CYS A N 1
ATOM 3404 C CA . CYS A 1 428 ? 30.604 -4.177 16.152 1.00 72.44 428 CYS A CA 1
ATOM 3405 C C . CYS A 1 428 ? 29.972 -2.873 16.656 1.00 72.44 428 CYS A C 1
ATOM 3407 O O . CYS A 1 428 ? 29.569 -2.820 17.817 1.00 72.44 428 CYS A O 1
ATOM 3409 N N . ALA A 1 429 ? 29.791 -1.868 15.793 1.00 79.25 429 ALA A N 1
ATOM 3410 C CA . ALA A 1 429 ? 29.152 -0.600 16.149 1.00 79.25 429 ALA A CA 1
ATOM 3411 C C . ALA A 1 429 ? 27.682 -0.783 16.572 1.00 79.25 429 ALA A C 1
ATOM 3413 O O . ALA A 1 429 ? 27.213 -0.156 17.527 1.00 79.25 429 ALA A O 1
ATOM 3414 N N . PHE A 1 430 ? 26.949 -1.676 15.901 1.00 77.62 430 PHE A N 1
ATOM 3415 C CA . PHE A 1 430 ? 25.588 -2.047 16.276 1.00 77.62 430 PHE A CA 1
ATOM 3416 C C . PHE A 1 430 ? 25.552 -2.699 17.660 1.00 77.62 430 PHE A C 1
ATOM 3418 O O . PHE A 1 430 ? 24.729 -2.328 18.501 1.00 77.62 430 PHE A O 1
ATOM 3425 N N . ILE A 1 431 ? 26.445 -3.660 17.908 1.00 72.75 431 ILE A N 1
ATOM 3426 C CA . ILE A 1 431 ? 26.558 -4.353 19.190 1.00 72.75 431 ILE A CA 1
ATOM 3427 C C . ILE A 1 431 ? 26.944 -3.364 20.292 1.00 72.75 431 ILE A C 1
ATOM 3429 O O . ILE A 1 431 ? 26.328 -3.386 21.348 1.00 72.75 431 ILE A O 1
ATOM 3433 N N . GLU A 1 432 ? 27.916 -2.481 20.071 1.00 74.50 432 GLU A N 1
ATOM 3434 C CA . GLU A 1 432 ? 28.325 -1.456 21.038 1.00 74.50 432 GLU A CA 1
ATOM 3435 C C . GLU A 1 432 ? 27.182 -0.509 21.396 1.00 74.50 432 GLU A C 1
ATOM 3437 O O . GLU A 1 432 ? 26.932 -0.275 22.576 1.00 74.50 432 GLU A O 1
ATOM 3442 N N . LYS A 1 433 ? 26.422 -0.034 20.403 1.00 76.56 433 LYS A N 1
ATOM 3443 C CA . LYS A 1 433 ? 25.262 0.832 20.643 1.00 76.56 433 LYS A CA 1
ATOM 3444 C C . LYS A 1 433 ? 24.142 0.135 21.422 1.00 76.56 433 LYS A C 1
ATOM 3446 O O . LYS A 1 433 ? 23.396 0.797 22.140 1.00 76.56 433 LYS A O 1
ATOM 3451 N N . ASN A 1 434 ? 23.984 -1.177 21.247 1.00 69.69 434 ASN A N 1
ATOM 3452 C CA . ASN A 1 434 ? 22.876 -1.952 21.812 1.00 69.69 434 ASN A CA 1
ATOM 3453 C C . ASN A 1 434 ? 23.270 -2.829 23.017 1.00 69.69 434 ASN A C 1
ATOM 3455 O O . ASN A 1 434 ? 22.405 -3.490 23.603 1.00 69.69 434 ASN A O 1
ATOM 3459 N N . LYS A 1 435 ? 24.550 -2.841 23.406 1.00 65.06 435 LYS A N 1
ATOM 3460 C CA . LYS A 1 435 ? 25.046 -3.473 24.629 1.00 65.06 435 LYS A CA 1
ATOM 3461 C C . LYS A 1 435 ? 24.548 -2.671 25.828 1.00 65.06 435 LYS A C 1
ATOM 3463 O O . LYS A 1 435 ? 25.015 -1.569 26.090 1.00 65.06 435 LYS A O 1
ATOM 3468 N N . ASN A 1 436 ? 23.654 -3.268 26.609 1.00 51.72 436 ASN A N 1
ATOM 3469 C CA . ASN A 1 436 ? 23.548 -2.902 28.015 1.00 51.72 436 ASN A CA 1
ATOM 3470 C C . ASN A 1 436 ? 24.695 -3.604 28.746 1.00 51.72 436 ASN A C 1
ATOM 3472 O O . ASN A 1 436 ? 24.884 -4.807 28.568 1.00 51.72 436 ASN A O 1
ATOM 3476 N N . VAL A 1 437 ? 25.469 -2.857 29.532 1.00 43.28 437 VAL A N 1
ATOM 3477 C CA . VAL A 1 437 ? 26.525 -3.393 30.400 1.00 43.28 437 VAL A CA 1
ATOM 3478 C C . VAL A 1 437 ? 25.919 -4.489 31.281 1.00 43.28 437 VAL A C 1
ATOM 3480 O O . VAL A 1 437 ? 25.154 -4.199 32.195 1.00 43.28 437 VAL A O 1
ATOM 3483 N N . ALA A 1 438 ? 26.230 -5.747 30.982 1.00 36.94 438 ALA A N 1
ATOM 3484 C CA . ALA A 1 438 ? 26.009 -6.867 31.881 1.00 36.94 438 ALA A CA 1
ATOM 3485 C C . ALA A 1 438 ? 27.390 -7.302 32.367 1.00 36.94 438 ALA A C 1
ATOM 3487 O O . ALA A 1 438 ? 28.230 -7.739 31.578 1.00 36.94 438 ALA A O 1
ATOM 3488 N N . SER A 1 439 ? 27.635 -7.105 33.659 1.00 36.72 439 SER A N 1
ATOM 3489 C CA . SER A 1 439 ? 28.732 -7.739 34.377 1.00 36.72 439 SER A CA 1
ATOM 3490 C C . SER A 1 439 ? 28.681 -9.252 34.147 1.00 36.72 439 SER A C 1
ATOM 3492 O O . SER A 1 439 ? 27.618 -9.851 34.269 1.00 36.72 439 SER A O 1
ATOM 3494 N N . GLU A 1 440 ? 29.836 -9.835 33.829 1.00 37.59 440 GLU A N 1
ATOM 3495 C CA . GLU A 1 440 ? 30.104 -11.279 33.819 1.00 37.59 440 GLU A CA 1
ATOM 3496 C C . GLU A 1 440 ? 29.256 -12.136 32.851 1.00 37.59 440 GLU A C 1
ATOM 3498 O O . GLU A 1 440 ? 28.218 -12.704 33.172 1.00 37.59 440 GLU A O 1
ATOM 3503 N N . GLY A 1 441 ? 29.785 -12.309 31.635 1.00 43.97 441 GLY A N 1
ATOM 3504 C CA . GLY A 1 441 ? 29.686 -13.568 30.879 1.00 43.97 441 GLY A CA 1
ATOM 3505 C C . GLY A 1 441 ? 28.367 -13.920 30.179 1.00 43.97 441 GLY A C 1
ATOM 3506 O O . GLY A 1 441 ? 28.391 -14.781 29.302 1.00 43.97 441 GLY A O 1
ATOM 3507 N N . ILE A 1 442 ? 27.239 -13.267 30.477 1.00 43.56 442 ILE A N 1
ATOM 3508 C CA . ILE A 1 442 ? 25.944 -13.553 29.827 1.00 43.56 442 ILE A CA 1
ATOM 3509 C C . ILE A 1 442 ? 25.351 -12.263 29.247 1.00 43.56 442 ILE A C 1
ATOM 3511 O O . ILE A 1 442 ? 24.660 -11.503 29.921 1.00 43.56 442 ILE A O 1
ATOM 3515 N N . CYS A 1 443 ? 25.599 -12.004 27.961 1.00 48.22 443 CYS A N 1
ATOM 3516 C CA . CYS A 1 443 ? 24.990 -10.875 27.259 1.00 48.22 443 CYS A CA 1
ATOM 3517 C C . CYS A 1 443 ? 23.600 -11.276 26.733 1.00 48.22 443 CYS A C 1
ATOM 3519 O O . CYS A 1 443 ? 23.477 -11.858 25.656 1.00 48.22 443 CYS A O 1
ATOM 3521 N N . SER A 1 444 ? 22.535 -10.988 27.489 1.00 55.22 444 SER A N 1
ATOM 3522 C CA . SER A 1 444 ? 21.167 -11.064 26.961 1.00 55.22 444 SER A CA 1
ATOM 3523 C C . SER A 1 444 ? 20.826 -9.769 26.216 1.00 55.22 444 SER A C 1
ATOM 3525 O O . SER A 1 444 ? 20.839 -8.694 26.819 1.00 55.22 444 SER A O 1
ATOM 3527 N N . LEU A 1 445 ? 20.486 -9.854 24.926 1.00 63.06 445 LEU A N 1
ATOM 3528 C CA . LEU A 1 445 ? 20.023 -8.693 24.156 1.00 63.06 445 LEU A CA 1
ATOM 3529 C C . LEU A 1 445 ? 18.764 -8.085 24.792 1.00 63.06 445 LEU A C 1
ATOM 3531 O O . LEU A 1 445 ? 17.800 -8.800 25.085 1.00 63.06 445 LEU A O 1
ATOM 3535 N N . SER A 1 446 ? 18.756 -6.759 24.964 1.00 71.56 446 SER A N 1
ATOM 3536 C CA . SER A 1 446 ? 17.578 -6.031 25.443 1.00 71.56 446 SER A CA 1
ATOM 3537 C C . SER A 1 446 ? 16.401 -6.186 24.468 1.00 71.56 446 SER A C 1
ATOM 3539 O O . SER A 1 446 ? 16.577 -6.455 23.277 1.00 71.56 446 SER A O 1
ATOM 3541 N N . SER A 1 447 ? 15.171 -5.982 24.946 1.00 72.50 447 SER A N 1
ATOM 3542 C CA . SER A 1 447 ? 13.979 -6.005 24.081 1.00 72.50 447 SER A CA 1
ATOM 3543 C C . SER A 1 447 ? 14.038 -4.959 22.960 1.00 72.50 447 SER A C 1
ATOM 3545 O O . SER A 1 447 ? 13.458 -5.169 21.897 1.00 72.50 447 SER A O 1
ATOM 3547 N N . VAL A 1 448 ? 14.762 -3.857 23.179 1.00 77.38 448 VAL A N 1
ATOM 3548 C CA . VAL A 1 448 ? 15.026 -2.811 22.183 1.00 77.38 448 VAL A CA 1
ATOM 3549 C C . VAL A 1 448 ? 16.021 -3.304 21.135 1.00 77.38 448 VAL A C 1
ATOM 3551 O O . VAL A 1 448 ? 15.746 -3.187 19.943 1.00 77.38 448 VAL A O 1
ATOM 3554 N N . ALA A 1 449 ? 17.120 -3.926 21.572 1.00 76.81 449 ALA A N 1
ATOM 3555 C CA . ALA A 1 449 ? 18.132 -4.484 20.682 1.00 76.81 449 ALA A CA 1
ATOM 3556 C C . ALA A 1 449 ? 17.535 -5.557 19.763 1.00 76.81 449 ALA A C 1
ATOM 3558 O O . ALA A 1 449 ? 17.740 -5.507 18.558 1.00 76.81 449 ALA A O 1
ATOM 3559 N N . ARG A 1 450 ? 16.704 -6.459 20.307 1.00 79.38 450 ARG A N 1
ATOM 3560 C CA . ARG A 1 450 ? 16.008 -7.491 19.518 1.00 79.38 450 ARG A CA 1
ATOM 3561 C C . ARG A 1 450 ? 15.140 -6.894 18.409 1.00 79.38 450 ARG A C 1
ATOM 3563 O O . ARG A 1 450 ? 15.205 -7.361 17.281 1.00 79.38 450 ARG A O 1
ATOM 3570 N N . ARG A 1 451 ? 14.363 -5.845 18.703 1.00 82.94 451 ARG A N 1
ATOM 3571 C CA . ARG A 1 451 ? 13.529 -5.166 17.691 1.00 82.94 451 ARG A CA 1
ATOM 3572 C C . ARG A 1 451 ? 14.373 -4.500 16.610 1.00 82.94 451 ARG A C 1
ATOM 3574 O O . ARG A 1 451 ? 14.053 -4.611 15.435 1.00 82.94 451 ARG A O 1
ATOM 3581 N N . SER A 1 452 ? 15.467 -3.847 17.000 1.00 85.75 452 SER A N 1
ATOM 3582 C CA . SER A 1 452 ? 16.403 -3.257 16.040 1.00 85.75 452 SER A CA 1
ATOM 3583 C C . SER A 1 452 ? 17.056 -4.328 15.159 1.00 85.75 452 SER A C 1
ATOM 3585 O O . SER A 1 452 ? 17.154 -4.142 13.951 1.00 85.75 452 SER A O 1
ATOM 3587 N N . THR A 1 453 ? 17.390 -5.496 15.718 1.00 85.50 453 THR A N 1
ATOM 3588 C CA . THR A 1 453 ? 17.867 -6.653 14.948 1.00 85.50 453 THR A CA 1
ATOM 3589 C C . THR A 1 453 ? 16.824 -7.159 13.948 1.00 85.50 453 THR A C 1
ATOM 3591 O O . THR A 1 453 ? 17.190 -7.431 12.810 1.00 85.50 453 THR A O 1
ATOM 3594 N N . GLU A 1 454 ? 15.540 -7.250 14.311 1.00 86.69 454 GLU A N 1
ATOM 3595 C CA . GLU A 1 454 ? 14.489 -7.661 13.361 1.00 86.69 454 GLU A CA 1
ATOM 3596 C C . GLU A 1 454 ? 14.312 -6.665 12.210 1.00 86.69 454 GLU A C 1
ATOM 3598 O O . GLU A 1 454 ? 14.251 -7.070 11.051 1.00 86.69 454 GLU A O 1
ATOM 3603 N N . ARG A 1 455 ? 14.318 -5.360 12.499 1.00 91.44 455 ARG A N 1
ATOM 3604 C CA . ARG A 1 455 ? 14.267 -4.325 11.453 1.00 91.44 455 ARG A CA 1
ATOM 3605 C C . ARG A 1 455 ? 15.498 -4.384 10.547 1.00 91.44 455 ARG A C 1
ATOM 3607 O O . ARG A 1 455 ? 15.373 -4.252 9.333 1.00 91.44 455 ARG A O 1
ATOM 3614 N N . TRP A 1 456 ? 16.676 -4.655 11.114 1.00 89.88 456 TRP A N 1
ATOM 3615 C CA . TRP A 1 456 ? 17.900 -4.816 10.331 1.00 89.88 456 TRP A CA 1
ATOM 3616 C C . TRP A 1 456 ? 17.837 -6.048 9.420 1.00 89.88 456 TRP A C 1
ATOM 3618 O O . TRP A 1 456 ? 18.177 -5.955 8.243 1.00 89.88 456 TRP A O 1
ATOM 3628 N N . LYS A 1 457 ? 17.314 -7.177 9.917 1.00 89.50 457 LYS A N 1
ATOM 3629 C CA . LYS A 1 457 ? 17.049 -8.363 9.089 1.00 89.50 457 LYS A CA 1
ATOM 3630 C C . LYS A 1 457 ? 16.103 -8.046 7.940 1.00 89.50 457 LYS A C 1
ATOM 3632 O O . LYS A 1 457 ? 16.369 -8.493 6.834 1.00 89.50 457 LYS A O 1
ATOM 3637 N N . LEU A 1 458 ? 15.032 -7.283 8.176 1.00 92.00 458 LEU A N 1
ATOM 3638 C CA . LEU A 1 458 ? 14.114 -6.863 7.113 1.00 92.00 458 LEU A CA 1
ATOM 3639 C C . LEU A 1 458 ? 14.817 -5.985 6.073 1.00 92.00 458 LEU A C 1
ATOM 3641 O O . LEU A 1 458 ? 14.652 -6.227 4.884 1.00 92.00 458 LEU A O 1
ATOM 3645 N N . ALA A 1 459 ? 15.648 -5.026 6.488 1.00 92.19 459 ALA A N 1
ATOM 3646 C CA . ALA A 1 459 ? 16.421 -4.206 5.553 1.00 92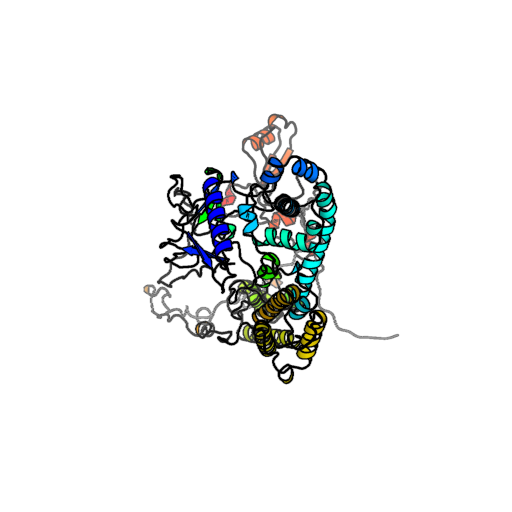.19 459 ALA A CA 1
ATOM 3647 C C . ALA A 1 459 ? 17.356 -5.056 4.671 1.00 92.19 459 ALA A C 1
ATOM 3649 O O . ALA A 1 459 ? 17.365 -4.903 3.451 1.00 92.19 459 ALA A O 1
ATOM 3650 N N . ILE A 1 460 ? 18.073 -6.013 5.273 1.00 89.00 460 ILE A N 1
ATOM 3651 C CA . ILE A 1 460 ? 18.965 -6.935 4.553 1.00 89.00 460 ILE A CA 1
ATOM 3652 C C . ILE A 1 460 ? 18.167 -7.890 3.659 1.00 89.00 460 ILE A C 1
ATOM 3654 O O . ILE A 1 460 ? 18.557 -8.146 2.528 1.00 89.00 460 ILE A O 1
ATOM 3658 N N . LEU A 1 461 ? 17.035 -8.416 4.128 1.00 89.38 461 LEU A N 1
ATOM 3659 C CA . LEU A 1 461 ? 16.147 -9.266 3.330 1.00 89.38 461 LEU A CA 1
ATOM 3660 C C . LEU A 1 461 ? 15.599 -8.520 2.114 1.00 89.38 461 LEU A C 1
ATOM 3662 O O . LEU A 1 461 ? 15.552 -9.092 1.027 1.00 89.38 461 LEU A O 1
ATOM 3666 N N . TRP A 1 462 ? 15.210 -7.255 2.286 1.00 90.25 462 TRP A N 1
ATOM 3667 C CA . TRP A 1 462 ? 14.781 -6.395 1.189 1.00 90.25 462 TRP A CA 1
ATOM 3668 C C . TRP A 1 462 ? 15.925 -6.159 0.201 1.00 90.25 462 TRP A C 1
ATOM 3670 O O . TRP A 1 462 ? 15.723 -6.334 -0.999 1.00 90.25 462 TRP A O 1
ATOM 3680 N N . SER A 1 463 ? 17.132 -5.861 0.702 1.00 85.38 463 SER A N 1
ATOM 3681 C CA . SER A 1 463 ? 18.351 -5.765 -0.111 1.00 85.38 463 SER A CA 1
ATOM 3682 C C . SER A 1 463 ? 18.559 -7.053 -0.913 1.00 85.38 463 SER A C 1
ATOM 3684 O O . SER A 1 463 ? 18.572 -7.018 -2.135 1.00 85.38 463 SER A O 1
ATOM 3686 N N . ILE A 1 464 ? 18.575 -8.228 -0.280 1.00 80.12 464 ILE A N 1
ATOM 3687 C CA . ILE A 1 464 ? 18.737 -9.516 -0.974 1.00 80.12 464 ILE A CA 1
ATOM 3688 C C . ILE A 1 464 ? 17.627 -9.762 -2.000 1.00 80.12 464 ILE A C 1
ATOM 3690 O O . ILE A 1 464 ? 17.919 -10.293 -3.064 1.00 80.12 464 ILE A O 1
ATOM 3694 N N . GLY A 1 465 ? 16.370 -9.421 -1.711 1.00 71.44 465 GLY A N 1
ATOM 3695 C CA . GLY A 1 465 ? 15.263 -9.576 -2.663 1.00 71.44 465 GLY A CA 1
ATOM 3696 C C . GLY A 1 465 ? 15.384 -8.645 -3.874 1.00 71.44 465 GLY A C 1
ATOM 3697 O O . GLY A 1 465 ? 15.133 -9.064 -5.001 1.00 71.44 465 GLY A O 1
ATOM 3698 N N . SER A 1 466 ? 15.841 -7.412 -3.649 1.00 57.75 466 SER A N 1
ATOM 3699 C CA . SER A 1 466 ? 16.052 -6.386 -4.678 1.00 57.75 466 SER A CA 1
ATOM 3700 C C . SER A 1 466 ? 17.308 -6.650 -5.526 1.00 57.75 466 SER A C 1
ATOM 3702 O O . SER A 1 466 ? 17.297 -6.517 -6.749 1.00 57.75 466 SER A O 1
ATOM 3704 N N . LEU A 1 467 ? 18.391 -7.100 -4.886 1.00 50.50 467 LEU A N 1
ATOM 3705 C CA . LEU A 1 467 ? 19.687 -7.427 -5.497 1.00 50.50 467 LEU A CA 1
ATOM 3706 C C . LEU A 1 467 ? 19.733 -8.840 -6.076 1.00 50.50 467 LEU A C 1
ATOM 3708 O O . LEU A 1 467 ? 20.496 -9.142 -6.994 1.00 50.50 467 LEU A O 1
ATOM 3712 N N . GLY A 1 468 ? 18.911 -9.716 -5.520 1.00 44.75 468 GLY A N 1
ATOM 3713 C CA . GLY A 1 468 ? 18.745 -11.101 -5.888 1.00 44.75 468 GLY A CA 1
ATOM 3714 C C . GLY A 1 468 ? 17.332 -11.336 -6.390 1.00 44.75 468 GLY A C 1
ATOM 3715 O O . GLY A 1 468 ? 16.561 -12.040 -5.745 1.00 44.75 468 GLY A O 1
ATOM 3716 N N . CYS A 1 469 ? 17.053 -10.906 -7.624 1.00 38.53 469 CYS A N 1
ATOM 3717 C CA . CYS A 1 469 ? 16.354 -11.796 -8.556 1.00 38.53 469 CYS A CA 1
ATOM 3718 C C . CYS A 1 469 ? 17.121 -13.131 -8.523 1.00 38.53 469 CYS A C 1
ATOM 3720 O O . CYS A 1 469 ? 18.184 -13.270 -9.132 1.00 38.53 469 CYS A O 1
ATOM 3722 N N . GLN A 1 470 ? 16.698 -14.038 -7.640 1.00 36.06 470 GLN A N 1
ATOM 3723 C CA . GLN A 1 470 ? 17.593 -15.038 -7.079 1.00 36.06 470 GLN A CA 1
ATOM 3724 C C . GLN A 1 470 ? 18.121 -15.991 -8.150 1.00 36.06 470 GLN A C 1
ATOM 3726 O O . GLN A 1 470 ? 17.415 -16.448 -9.048 1.00 36.06 470 GLN A O 1
ATOM 3731 N N . PHE A 1 471 ? 19.379 -16.356 -7.933 1.00 34.50 471 PHE A N 1
ATOM 3732 C CA . PHE A 1 471 ? 20.224 -17.393 -8.522 1.00 34.50 471 PHE A CA 1
ATOM 3733 C C . PHE A 1 471 ? 19.598 -18.789 -8.773 1.00 34.50 471 PHE A C 1
ATOM 3735 O O . PHE A 1 471 ? 20.330 -19.751 -8.992 1.00 34.50 471 PHE A O 1
ATOM 3742 N N . ARG A 1 472 ? 18.272 -18.966 -8.745 1.00 38.12 472 ARG A N 1
ATOM 3743 C CA . ARG A 1 472 ? 17.609 -20.268 -8.906 1.00 38.12 472 ARG A CA 1
ATOM 3744 C C . ARG A 1 472 ? 16.962 -20.522 -10.252 1.00 38.12 472 ARG A C 1
ATOM 3746 O O . ARG A 1 472 ? 16.608 -21.667 -10.492 1.00 38.12 472 ARG A O 1
ATOM 3753 N N . ARG A 1 473 ? 16.875 -19.537 -11.146 1.00 32.81 473 ARG A N 1
ATOM 3754 C CA . ARG A 1 473 ? 16.506 -19.734 -12.556 1.00 32.81 473 ARG A CA 1
ATOM 3755 C C . ARG A 1 473 ? 16.848 -18.468 -13.335 1.00 32.81 473 ARG A C 1
ATOM 3757 O O . ARG A 1 473 ? 15.970 -17.733 -13.763 1.00 32.81 473 ARG A O 1
ATOM 3764 N N . ALA A 1 474 ? 18.137 -18.239 -13.580 1.00 32.84 474 ALA A N 1
ATOM 3765 C CA . ALA A 1 474 ? 18.536 -17.465 -14.751 1.00 32.84 474 ALA A CA 1
ATOM 3766 C C . ALA A 1 474 ? 18.169 -18.290 -15.998 1.00 32.84 474 ALA A C 1
ATOM 3768 O O . ALA A 1 474 ? 19.027 -18.833 -16.693 1.00 32.84 474 ALA A O 1
ATOM 3769 N N . TYR A 1 475 ? 16.870 -18.458 -16.255 1.00 37.91 475 TYR A N 1
ATOM 3770 C CA . TYR A 1 475 ? 16.428 -18.717 -17.605 1.00 37.91 475 TYR A CA 1
ATOM 3771 C C . TYR A 1 475 ? 16.870 -17.486 -18.377 1.00 37.91 475 TYR A C 1
ATOM 3773 O O . TYR A 1 475 ? 16.434 -16.375 -18.090 1.00 37.91 475 TYR A O 1
ATOM 3781 N N . SER A 1 476 ? 17.841 -17.701 -19.262 1.00 41.75 476 SER A N 1
ATOM 3782 C CA . SER A 1 476 ? 18.115 -16.881 -20.432 1.00 41.75 476 SER A CA 1
ATOM 3783 C C . SER A 1 476 ? 16.990 -15.871 -20.690 1.00 41.75 476 SER A C 1
ATOM 3785 O O . SER A 1 476 ? 15.852 -16.283 -20.915 1.00 41.75 476 SER A O 1
ATOM 3787 N N . LEU A 1 477 ? 17.320 -14.572 -20.709 1.00 47.19 477 LEU A N 1
ATOM 3788 C CA . LEU A 1 477 ? 16.434 -13.466 -21.127 1.00 47.19 477 LEU A CA 1
ATOM 3789 C C . LEU A 1 477 ? 15.701 -13.737 -22.463 1.00 47.19 477 LEU A C 1
ATOM 3791 O O . LEU A 1 477 ? 14.774 -13.017 -22.818 1.00 47.19 477 LEU A O 1
ATOM 3795 N N . LEU A 1 478 ? 16.122 -14.765 -23.206 1.00 41.94 478 LEU A N 1
ATOM 3796 C CA . LEU A 1 478 ? 15.451 -15.350 -24.358 1.00 41.94 478 LEU A CA 1
ATOM 3797 C C . LEU A 1 478 ? 15.059 -16.803 -24.050 1.00 41.94 478 LEU A C 1
ATOM 3799 O O . LEU A 1 478 ? 15.927 -17.676 -23.944 1.00 41.94 478 LEU A O 1
ATOM 3803 N N . SER A 1 479 ? 13.767 -17.098 -23.942 1.00 44.84 479 SER A N 1
ATOM 3804 C CA . SER A 1 479 ? 13.304 -18.485 -23.943 1.00 44.84 479 SER A CA 1
ATOM 3805 C C . SER A 1 479 ? 13.444 -19.072 -25.354 1.00 44.84 479 SER A C 1
ATOM 3807 O O . SER A 1 479 ? 13.433 -18.350 -26.351 1.00 44.84 479 SER A O 1
ATOM 3809 N N . LEU A 1 480 ? 13.547 -20.397 -25.473 1.00 47.03 480 LEU A N 1
ATOM 3810 C CA . LEU A 1 480 ? 13.552 -21.073 -26.781 1.00 47.03 480 LEU A CA 1
ATOM 3811 C C . LEU A 1 480 ? 12.297 -20.744 -27.619 1.00 47.03 480 LEU A C 1
ATOM 3813 O O . LEU A 1 480 ? 12.365 -20.780 -28.845 1.00 47.03 480 LEU A O 1
ATOM 3817 N N . ASN A 1 481 ? 11.192 -20.359 -26.970 1.00 49.44 481 ASN A N 1
ATOM 3818 C CA . ASN A 1 481 ? 9.947 -19.946 -27.621 1.00 49.44 481 ASN A CA 1
ATOM 3819 C C . ASN A 1 481 ? 10.015 -18.525 -28.217 1.00 49.44 481 ASN A C 1
ATOM 3821 O O . ASN A 1 481 ? 9.202 -18.189 -29.075 1.00 49.44 481 ASN A O 1
ATOM 3825 N N . ASP A 1 482 ? 11.000 -17.711 -27.821 1.00 49.31 482 ASP A N 1
ATOM 3826 C CA . ASP A 1 482 ? 11.224 -16.362 -28.359 1.00 49.31 482 ASP A CA 1
ATOM 3827 C C . ASP A 1 482 ? 12.051 -16.374 -29.663 1.00 49.31 482 ASP A C 1
ATOM 3829 O O . ASP A 1 482 ? 12.216 -15.344 -30.330 1.00 49.31 482 ASP A O 1
ATOM 3833 N N . LEU A 1 483 ? 12.566 -17.543 -30.068 1.00 53.28 483 LEU A N 1
ATOM 3834 C CA . LEU A 1 483 ? 13.264 -17.734 -31.338 1.00 53.28 483 LEU A CA 1
ATOM 3835 C C . LEU A 1 483 ? 12.260 -17.771 -32.498 1.00 53.28 483 LEU A C 1
ATOM 3837 O O . LEU A 1 483 ? 11.701 -18.808 -32.844 1.00 53.28 483 LEU A O 1
ATOM 3841 N N . GLN A 1 484 ? 12.063 -16.624 -33.148 1.00 51.34 484 GLN A N 1
ATOM 3842 C CA . GLN A 1 484 ? 11.333 -16.551 -34.415 1.00 51.34 484 GLN A CA 1
ATOM 3843 C C . GLN A 1 484 ? 12.270 -16.618 -35.624 1.00 51.34 484 GLN A C 1
ATOM 3845 O O . GLN A 1 484 ? 13.275 -15.898 -35.684 1.00 51.34 484 GLN A O 1
ATOM 3850 N N . ASP A 1 485 ? 11.859 -17.411 -36.620 1.00 52.12 485 ASP A N 1
ATOM 3851 C CA . ASP A 1 485 ? 12.439 -17.475 -37.965 1.00 52.12 485 ASP A CA 1
ATOM 3852 C C . ASP A 1 485 ? 12.646 -16.065 -38.562 1.00 52.12 485 ASP A C 1
ATOM 3854 O O . ASP A 1 485 ? 11.864 -15.135 -38.333 1.00 52.12 485 ASP A O 1
ATOM 3858 N N . ASN A 1 486 ? 13.686 -15.897 -39.385 1.00 55.72 486 ASN A N 1
ATOM 3859 C CA . ASN A 1 486 ? 13.941 -14.635 -40.085 1.00 55.72 486 ASN A CA 1
ATOM 3860 C C . ASN A 1 486 ? 12.709 -14.191 -40.891 1.00 55.72 486 ASN A C 1
ATOM 3862 O O . ASN A 1 486 ? 12.025 -15.005 -41.519 1.00 55.72 486 ASN A O 1
ATOM 3866 N N . LYS A 1 487 ? 12.423 -12.882 -40.921 1.00 43.69 487 LYS A N 1
ATOM 3867 C CA . LYS A 1 487 ? 11.244 -12.337 -41.611 1.00 43.69 487 LYS A CA 1
ATOM 3868 C C . LYS A 1 487 ? 11.279 -12.721 -43.099 1.00 43.69 487 LYS A C 1
ATOM 3870 O O . LYS A 1 487 ? 12.088 -12.208 -43.864 1.00 43.69 487 LYS A O 1
ATOM 3875 N N . GLY A 1 488 ? 10.394 -13.635 -43.507 1.00 58.16 488 GLY A N 1
ATOM 3876 C CA . GLY A 1 488 ? 10.327 -14.168 -44.875 1.00 58.16 488 GLY A CA 1
ATOM 3877 C C . GLY A 1 488 ? 11.000 -15.529 -45.104 1.00 58.16 488 GLY A C 1
ATOM 3878 O O . GLY A 1 488 ? 10.988 -15.990 -46.247 1.00 58.16 488 GLY A O 1
ATOM 3879 N N . ALA A 1 489 ? 11.526 -16.183 -44.061 1.00 66.75 489 ALA A N 1
ATOM 3880 C CA . ALA A 1 489 ? 12.113 -17.526 -44.135 1.00 66.75 489 ALA A CA 1
ATOM 3881 C C . ALA A 1 489 ? 11.101 -18.583 -44.610 1.00 66.75 489 ALA A C 1
ATOM 3883 O O . ALA A 1 489 ? 11.434 -19.440 -45.428 1.00 66.75 489 ALA A O 1
ATOM 3884 N N . ARG A 1 490 ? 9.829 -18.469 -44.196 1.00 56.41 490 ARG A N 1
ATOM 3885 C CA . ARG A 1 490 ? 8.723 -19.266 -44.744 1.00 56.41 490 ARG A CA 1
ATOM 3886 C C . ARG A 1 490 ? 7.742 -18.389 -45.515 1.00 56.41 490 ARG A C 1
ATOM 3888 O O . ARG A 1 490 ? 7.112 -17.490 -44.965 1.00 56.41 490 ARG A O 1
ATOM 3895 N N . LYS A 1 491 ? 7.578 -18.679 -46.808 1.00 61.88 491 LYS A N 1
ATOM 3896 C CA . LYS A 1 491 ? 6.492 -18.138 -47.639 1.00 61.88 491 LYS A CA 1
ATOM 3897 C C . LYS A 1 491 ? 5.419 -19.207 -47.807 1.00 61.88 491 LYS A C 1
ATOM 3899 O O . LYS A 1 491 ? 5.745 -20.359 -48.082 1.00 61.88 491 LYS A O 1
ATOM 3904 N N . GLN A 1 492 ? 4.149 -18.815 -47.707 1.00 61.44 492 GLN A N 1
ATOM 3905 C CA . GLN A 1 492 ? 3.027 -19.709 -48.001 1.00 61.44 492 GLN A CA 1
ATOM 3906 C C . GLN A 1 492 ? 3.158 -20.262 -49.429 1.00 61.44 492 GLN A C 1
ATOM 3908 O O . GLN A 1 492 ? 3.235 -19.504 -50.406 1.00 61.44 492 GLN A O 1
ATOM 3913 N N . LYS A 1 493 ? 3.237 -21.593 -49.554 1.00 62.41 493 LYS A N 1
ATOM 3914 C CA . LYS A 1 493 ? 3.506 -22.269 -50.828 1.00 62.41 493 LYS A CA 1
ATOM 3915 C C . LYS A 1 493 ? 2.296 -22.084 -51.737 1.00 62.41 493 LYS A C 1
ATOM 3917 O O . LYS A 1 493 ? 1.242 -22.671 -51.531 1.00 62.41 493 LYS A O 1
ATOM 3922 N N . THR A 1 494 ? 2.426 -21.235 -52.751 1.00 61.38 494 THR A N 1
ATOM 3923 C CA . THR A 1 494 ? 1.313 -20.942 -53.657 1.00 61.38 494 THR A CA 1
ATOM 3924 C C . THR A 1 494 ? 1.362 -21.845 -54.879 1.00 61.38 494 THR A C 1
ATOM 3926 O O . THR A 1 494 ? 2.285 -21.759 -55.691 1.00 61.38 494 THR A O 1
ATOM 3929 N N . ARG A 1 495 ? 0.338 -22.691 -55.040 1.00 66.69 495 ARG A N 1
ATOM 3930 C CA . ARG A 1 495 ? 0.175 -23.546 -56.222 1.00 66.69 495 ARG A CA 1
ATOM 3931 C C . ARG A 1 495 ? -0.094 -22.666 -57.448 1.00 66.69 495 ARG A C 1
ATOM 3933 O O . ARG A 1 495 ? -1.027 -21.865 -57.452 1.00 66.69 495 ARG A O 1
ATOM 3940 N N . LYS A 1 496 ? 0.762 -22.757 -58.469 1.00 69.06 496 LYS A N 1
ATOM 3941 C CA . LYS A 1 496 ? 0.610 -22.004 -59.725 1.00 69.06 496 LYS A CA 1
ATOM 3942 C C . LYS A 1 496 ? -0.204 -22.846 -60.708 1.00 69.06 496 LYS A C 1
ATOM 3944 O O . LYS A 1 496 ? 0.238 -23.926 -61.079 1.00 69.06 496 LYS A O 1
ATOM 3949 N N . GLY A 1 497 ? -1.374 -22.354 -61.113 1.00 67.62 497 GLY A N 1
ATOM 3950 C CA . GLY A 1 497 ? -2.230 -22.968 -62.133 1.00 67.62 497 GLY A CA 1
ATOM 3951 C C . GLY A 1 497 ? -2.399 -22.060 -63.352 1.00 67.62 497 GLY A C 1
ATOM 3952 O O . GLY A 1 497 ? -2.208 -20.847 -63.256 1.00 67.62 497 GLY A O 1
ATOM 3953 N N . ARG A 1 498 ? -2.734 -22.643 -64.506 1.00 64.94 498 ARG A N 1
ATOM 3954 C CA . ARG A 1 498 ? -3.161 -21.902 -65.704 1.00 64.94 498 ARG A CA 1
ATOM 3955 C C . ARG A 1 498 ? -4.688 -21.799 -65.721 1.00 64.94 498 ARG A C 1
ATOM 3957 O O . ARG A 1 498 ? -5.370 -22.699 -65.249 1.00 64.94 498 ARG A O 1
ATOM 3964 N N . GLY A 1 499 ? -5.207 -20.713 -66.290 1.00 68.12 499 GLY A N 1
ATOM 3965 C CA . GLY A 1 499 ? -6.650 -20.487 -66.437 1.00 68.12 499 GLY A CA 1
ATOM 3966 C C . GLY A 1 499 ? -7.304 -19.732 -65.274 1.00 68.12 499 GLY A C 1
ATOM 3967 O O . GLY A 1 499 ? -6.743 -19.593 -64.186 1.00 68.12 499 GLY A O 1
ATOM 3968 N N . ILE A 1 500 ? -8.504 -19.206 -65.537 1.00 64.75 500 ILE A N 1
ATOM 3969 C CA . ILE A 1 500 ? -9.253 -18.316 -64.631 1.00 64.75 500 ILE A CA 1
ATOM 3970 C C . ILE A 1 500 ? -9.629 -19.008 -63.314 1.00 64.75 500 ILE A C 1
ATOM 3972 O O . ILE A 1 500 ? -9.531 -18.378 -62.264 1.00 64.75 500 ILE A O 1
ATOM 3976 N N . GLY A 1 501 ? -9.921 -20.313 -63.342 1.00 66.81 501 GLY A N 1
ATOM 3977 C CA . GLY A 1 501 ? -10.240 -21.102 -62.144 1.00 66.81 501 GLY A CA 1
ATOM 3978 C C . GLY A 1 501 ? -9.113 -21.190 -61.102 1.00 66.81 501 GLY A C 1
ATOM 3979 O O . GLY A 1 501 ? -9.356 -21.590 -59.973 1.00 66.81 501 GLY A O 1
ATOM 3980 N N . SER A 1 502 ? -7.884 -20.775 -61.439 1.00 70.00 502 SER A N 1
ATOM 3981 C CA . SER A 1 502 ? -6.760 -20.712 -60.489 1.00 70.00 502 SER A CA 1
ATOM 3982 C C . SER A 1 502 ? -6.742 -19.455 -59.606 1.00 70.00 502 SER A C 1
ATOM 3984 O O . SER A 1 502 ? -5.851 -19.313 -58.767 1.00 70.00 502 SER A O 1
ATOM 3986 N N . GLY A 1 503 ? -7.639 -18.488 -59.844 1.00 66.69 503 GLY A N 1
ATOM 3987 C CA . GLY A 1 503 ? -7.666 -17.199 -59.139 1.00 66.69 503 GLY A CA 1
ATOM 3988 C C . GLY A 1 503 ? -6.470 -16.274 -59.430 1.00 66.69 503 GLY A C 1
ATOM 3989 O O . GLY A 1 503 ? -6.418 -15.161 -58.917 1.00 66.69 503 GLY A O 1
ATOM 3990 N N . LYS A 1 504 ? -5.503 -16.696 -60.264 1.00 66.38 504 LYS A N 1
ATOM 3991 C CA . LYS A 1 504 ? -4.276 -15.941 -60.608 1.00 66.38 504 LYS A CA 1
ATOM 3992 C C . LYS A 1 504 ? -4.168 -15.568 -62.091 1.00 66.38 504 LYS A C 1
ATOM 3994 O O . LYS A 1 504 ? -3.085 -15.239 -62.586 1.00 66.38 504 LYS A O 1
ATOM 3999 N N . GLY A 1 505 ? -5.295 -15.616 -62.800 1.00 69.75 505 GLY A N 1
ATOM 4000 C CA . GLY A 1 505 ? -5.403 -15.293 -64.221 1.00 69.75 505 GLY A CA 1
ATOM 4001 C C . GLY A 1 505 ? -4.836 -16.370 -65.156 1.00 69.75 505 GLY A C 1
ATOM 4002 O O . GLY A 1 505 ? -4.322 -17.406 -64.741 1.00 69.75 505 GLY A O 1
ATOM 4003 N N . LYS A 1 506 ? -4.913 -16.119 -66.468 1.00 72.19 506 LYS A N 1
ATOM 4004 C CA . LYS A 1 506 ? -4.560 -17.109 -67.505 1.00 72.19 506 LYS A CA 1
ATOM 4005 C C . LYS A 1 506 ? -3.067 -17.457 -67.601 1.00 72.19 506 LYS A C 1
ATOM 4007 O O . LYS A 1 506 ? -2.725 -18.502 -68.145 1.00 72.19 506 LYS A O 1
ATOM 4012 N N . THR A 1 507 ? -2.178 -16.618 -67.068 1.00 69.94 507 THR A N 1
ATOM 4013 C CA . THR A 1 507 ? -0.718 -16.750 -67.232 1.00 69.94 507 THR A CA 1
ATOM 4014 C C . THR A 1 507 ? 0.021 -17.197 -65.969 1.00 69.94 507 THR A C 1
ATOM 4016 O O . THR A 1 507 ? 1.205 -16.899 -65.817 1.00 69.94 507 THR A O 1
ATOM 4019 N N . ALA A 1 508 ? -0.643 -17.914 -65.054 1.00 71.44 508 ALA A N 1
ATOM 4020 C CA . ALA A 1 508 ? -0.022 -18.459 -63.838 1.00 71.44 508 ALA A CA 1
ATOM 4021 C C . ALA A 1 508 ? 0.756 -17.402 -63.018 1.00 71.44 508 ALA A C 1
ATOM 4023 O O . ALA A 1 508 ? 1.835 -17.669 -62.480 1.00 71.44 508 ALA A O 1
ATOM 4024 N N . GLY A 1 509 ? 0.224 -16.175 -62.963 1.00 68.06 509 GLY A N 1
ATOM 4025 C CA . GLY A 1 509 ? 0.824 -15.044 -62.253 1.00 68.06 509 GLY A CA 1
ATOM 4026 C C . GLY A 1 509 ? 2.010 -14.353 -62.943 1.00 68.06 509 GLY A C 1
ATOM 4027 O O . GLY A 1 509 ? 2.658 -13.537 -62.298 1.00 68.06 509 GLY A O 1
ATOM 4028 N N . ARG A 1 510 ? 2.318 -14.643 -64.219 1.00 68.12 510 ARG A N 1
ATOM 4029 C CA . ARG A 1 510 ? 3.445 -14.022 -64.959 1.00 68.12 510 ARG A CA 1
ATOM 4030 C C . ARG A 1 510 ? 3.083 -12.785 -65.804 1.00 68.12 510 ARG A C 1
ATOM 4032 O O . ARG A 1 510 ? 3.949 -12.251 -66.487 1.00 68.12 510 ARG A O 1
ATOM 4039 N N . GLY A 1 511 ? 1.836 -12.309 -65.763 1.00 68.00 511 GLY A N 1
ATOM 4040 C CA . GLY A 1 511 ? 1.403 -11.132 -66.536 1.00 68.00 511 GLY A CA 1
ATOM 4041 C C . GLY A 1 511 ? 1.327 -11.383 -68.052 1.00 68.00 511 GLY A C 1
ATOM 4042 O O . GLY A 1 511 ? 1.345 -12.532 -68.493 1.00 68.00 511 GLY A O 1
ATOM 4043 N N . HIS A 1 512 ? 1.185 -10.314 -68.844 1.00 68.75 512 HIS A N 1
ATOM 4044 C CA . HIS A 1 512 ? 1.191 -10.319 -70.323 1.00 68.75 512 HIS A CA 1
ATOM 4045 C C . HIS A 1 512 ? 2.483 -9.686 -70.866 1.00 68.75 512 HIS A C 1
ATOM 4047 O O . HIS A 1 512 ? 3.140 -8.946 -70.135 1.00 68.75 512 HIS A O 1
ATOM 4053 N N . LYS A 1 513 ? 2.842 -9.977 -72.131 1.00 65.19 513 LYS A N 1
ATOM 4054 C CA . LYS A 1 513 ? 4.122 -9.590 -72.772 1.00 65.19 513 LYS A CA 1
ATOM 4055 C C . LYS A 1 513 ? 4.476 -8.101 -72.584 1.00 65.19 513 LYS A C 1
ATOM 4057 O O . LYS A 1 513 ? 3.606 -7.239 -72.505 1.00 65.19 513 LYS A O 1
ATOM 4062 N N . GLY A 1 514 ? 5.778 -7.813 -72.558 1.00 68.75 514 GLY A N 1
ATOM 4063 C CA . GLY A 1 514 ? 6.331 -6.468 -72.366 1.00 68.75 514 GLY A CA 1
ATOM 4064 C C . GLY A 1 514 ? 6.687 -6.174 -70.907 1.00 68.75 514 GLY A C 1
ATOM 4065 O O . GLY A 1 514 ? 6.998 -7.079 -70.132 1.00 68.75 514 GLY A O 1
ATOM 4066 N N . GLN A 1 515 ? 6.649 -4.899 -70.520 1.00 61.78 515 GLN A N 1
ATOM 4067 C CA . GLN A 1 515 ? 7.072 -4.437 -69.191 1.00 61.78 515 GLN A CA 1
ATOM 4068 C C . GLN A 1 515 ? 6.186 -4.995 -68.056 1.00 61.78 515 GLN A C 1
ATOM 4070 O O . GLN A 1 515 ? 6.685 -5.263 -66.967 1.00 61.78 515 GLN A O 1
ATOM 4075 N N . LYS A 1 516 ? 4.910 -5.311 -68.346 1.00 60.44 516 LYS A N 1
ATOM 4076 C CA . LYS A 1 516 ? 3.967 -5.982 -67.425 1.00 60.44 516 LYS A CA 1
ATOM 4077 C C . LYS A 1 516 ? 4.328 -7.443 -67.094 1.00 60.44 516 LYS A C 1
ATOM 4079 O O . LYS A 1 516 ? 3.784 -7.977 -66.132 1.00 60.44 516 LYS A O 1
ATOM 4084 N N . ALA A 1 517 ? 5.230 -8.083 -67.847 1.00 63.62 517 ALA A N 1
ATOM 4085 C CA . ALA A 1 517 ? 5.777 -9.406 -67.515 1.00 63.62 517 ALA A CA 1
ATOM 4086 C C . ALA A 1 517 ? 7.072 -9.332 -66.683 1.00 63.62 517 ALA A C 1
ATOM 4088 O O . ALA A 1 517 ? 7.499 -10.345 -66.134 1.00 63.62 517 ALA A O 1
ATOM 4089 N N . ARG A 1 518 ? 7.715 -8.153 -66.614 1.00 62.56 518 ARG A N 1
ATOM 4090 C CA . ARG A 1 518 ? 9.060 -7.966 -66.039 1.00 62.56 518 ARG A CA 1
ATOM 4091 C C . ARG A 1 518 ? 9.092 -7.105 -64.761 1.00 62.56 518 ARG A C 1
ATOM 4093 O O . ARG A 1 518 ? 10.136 -7.066 -64.123 1.00 62.56 518 ARG A O 1
ATOM 4100 N N . GLY A 1 519 ? 7.990 -6.456 -64.350 1.00 65.50 519 GLY A N 1
ATOM 4101 C CA . GLY A 1 519 ? 7.904 -5.726 -63.070 1.00 65.50 519 GLY A CA 1
ATOM 4102 C C . GLY A 1 519 ? 6.731 -4.737 -62.949 1.00 65.50 519 GLY A C 1
ATOM 4103 O O . GLY A 1 519 ? 5.886 -4.645 -63.838 1.00 65.50 519 GLY A O 1
ATOM 4104 N N . THR A 1 520 ? 6.675 -3.994 -61.836 1.00 59.19 520 THR A N 1
ATOM 4105 C CA . THR A 1 520 ? 5.684 -2.932 -61.549 1.00 59.19 520 THR A CA 1
ATOM 4106 C C . THR A 1 520 ? 6.182 -1.534 -61.932 1.00 59.19 520 THR A C 1
ATOM 4108 O O . THR A 1 520 ? 7.384 -1.274 -61.964 1.00 59.19 520 THR A O 1
ATOM 4111 N N . TYR A 1 521 ? 5.247 -0.619 -62.211 1.00 62.56 521 TYR A N 1
ATOM 4112 C CA . TYR A 1 521 ? 5.537 0.774 -62.568 1.00 62.56 521 TYR A CA 1
ATOM 4113 C C . TYR A 1 521 ? 6.229 1.527 -61.414 1.00 62.56 521 TYR A C 1
ATOM 4115 O O . TYR A 1 521 ? 5.873 1.351 -60.250 1.00 62.56 521 TYR A O 1
ATOM 4123 N N . LYS A 1 522 ? 7.182 2.417 -61.726 1.00 57.38 522 LYS A N 1
ATOM 4124 C CA . LYS A 1 522 ? 7.601 3.470 -60.785 1.00 57.38 522 LYS A CA 1
ATOM 4125 C C . LYS A 1 522 ? 6.567 4.598 -60.846 1.00 57.38 522 LYS A C 1
ATOM 4127 O O . LYS A 1 522 ? 6.238 5.069 -61.933 1.00 57.38 522 LYS A O 1
ATOM 4132 N N . PHE A 1 523 ? 6.030 5.012 -59.698 1.00 50.41 523 PHE A N 1
ATOM 4133 C CA . PHE A 1 523 ? 5.081 6.128 -59.608 1.00 50.41 523 PHE A CA 1
ATOM 4134 C C . PHE A 1 523 ? 5.754 7.411 -60.138 1.00 50.41 523 PHE A C 1
ATOM 4136 O O . PHE A 1 523 ? 6.788 7.814 -59.610 1.00 50.41 523 PHE A O 1
ATOM 4143 N N . GLY A 1 524 ? 5.213 8.006 -61.210 1.00 60.72 524 GLY A N 1
ATOM 4144 C CA . GLY A 1 524 ? 5.784 9.191 -61.878 1.00 60.72 524 GLY A CA 1
ATOM 4145 C C . GLY A 1 524 ? 6.648 8.929 -63.125 1.00 60.72 524 GLY A C 1
ATOM 4146 O O . GLY A 1 524 ? 7.355 9.832 -63.564 1.00 60.72 524 GLY A O 1
ATOM 4147 N N . PHE A 1 525 ? 6.630 7.719 -63.696 1.00 68.00 525 PHE A N 1
ATOM 4148 C CA . PHE A 1 525 ? 7.317 7.423 -64.961 1.00 68.00 525 PHE A CA 1
ATOM 4149 C C . PHE A 1 525 ? 6.452 7.818 -66.172 1.00 68.00 525 PHE A C 1
ATOM 4151 O O . PHE A 1 525 ? 5.478 7.139 -66.484 1.00 68.00 525 PHE A O 1
ATOM 4158 N N . GLU A 1 526 ? 6.818 8.905 -66.856 1.00 68.25 526 GLU A N 1
ATOM 4159 C CA . GLU A 1 526 ? 6.082 9.475 -68.006 1.00 68.25 526 GLU A CA 1
ATOM 4160 C C . GLU A 1 526 ? 6.705 9.110 -69.374 1.00 68.25 526 GLU A C 1
ATOM 4162 O O . GLU A 1 526 ? 6.295 9.617 -70.415 1.00 68.25 526 GLU A O 1
ATOM 4167 N N . GLY A 1 527 ? 7.691 8.203 -69.392 1.00 72.31 527 GLY A N 1
ATOM 4168 C CA . GLY A 1 527 ? 8.416 7.810 -70.605 1.00 72.31 527 GLY A CA 1
ATOM 4169 C C . GLY A 1 527 ? 9.435 8.862 -71.068 1.00 72.31 527 GLY A C 1
ATOM 4170 O O . GLY A 1 527 ? 10.052 9.531 -70.245 1.00 72.31 527 GLY A O 1
ATOM 4171 N N . GLY A 1 528 ? 9.633 8.982 -72.388 1.00 64.81 528 GLY A N 1
ATOM 4172 C CA . GLY A 1 528 ? 10.605 9.891 -73.028 1.00 64.81 528 GLY A CA 1
ATOM 4173 C C . GLY A 1 528 ? 10.143 11.347 -73.196 1.00 64.81 528 GLY A C 1
ATOM 4174 O O . GLY A 1 528 ? 10.776 12.108 -73.921 1.00 64.81 528 GLY A O 1
ATOM 4175 N N . GLN A 1 529 ? 9.034 11.743 -72.566 1.00 75.25 529 GLN A N 1
ATOM 4176 C CA . GLN A 1 529 ? 8.539 13.123 -72.574 1.00 75.25 529 GLN A CA 1
ATOM 4177 C C . GLN A 1 529 ? 9.130 13.945 -71.410 1.00 75.25 529 GLN A C 1
ATOM 4179 O O . GLN A 1 529 ? 9.478 13.405 -70.362 1.00 75.25 529 GLN A O 1
ATOM 4184 N N . THR A 1 530 ? 9.199 15.278 -71.553 1.00 70.81 530 THR A N 1
ATOM 4185 C CA . THR A 1 530 ? 9.554 16.179 -70.436 1.00 70.81 530 THR A CA 1
ATOM 4186 C C . THR A 1 530 ? 8.579 16.031 -69.249 1.00 70.81 530 THR A C 1
ATOM 4188 O O . THR A 1 530 ? 7.379 16.189 -69.454 1.00 70.81 530 THR A O 1
ATOM 4191 N N . PRO A 1 531 ? 9.051 15.783 -68.009 1.00 66.31 531 PRO A N 1
ATOM 4192 C CA . PRO A 1 531 ? 8.174 15.460 -66.879 1.00 66.31 531 PRO A CA 1
ATOM 4193 C C . PRO A 1 531 ? 7.169 16.566 -66.521 1.00 66.31 531 PRO A C 1
ATOM 4195 O O . PRO A 1 531 ? 7.548 17.736 -66.438 1.00 66.31 531 PRO A O 1
ATOM 4198 N N . LEU A 1 532 ? 5.930 16.203 -66.178 1.00 68.69 532 LEU A N 1
ATOM 4199 C CA . LEU A 1 532 ? 4.826 17.111 -65.839 1.00 68.69 532 LEU A CA 1
ATOM 4200 C C . LEU A 1 532 ? 5.193 18.125 -64.746 1.00 68.69 532 LEU A C 1
ATOM 4202 O O . LEU A 1 532 ? 4.862 19.303 -64.850 1.00 68.69 532 LEU A O 1
ATOM 4206 N N . ARG A 1 533 ? 5.975 17.712 -63.739 1.00 60.62 533 ARG A N 1
ATOM 4207 C CA . ARG A 1 533 ? 6.481 18.598 -62.668 1.00 60.62 533 ARG A CA 1
ATOM 4208 C C . ARG A 1 533 ? 7.347 19.768 -63.160 1.00 60.62 533 ARG A C 1
ATOM 4210 O O . ARG A 1 533 ? 7.550 20.712 -62.405 1.00 60.62 533 ARG A O 1
ATOM 4217 N N . ARG A 1 534 ? 7.886 19.682 -64.382 1.00 63.31 534 ARG A N 1
ATOM 4218 C CA . ARG A 1 534 ? 8.626 20.760 -65.060 1.00 63.31 534 ARG A CA 1
ATOM 4219 C C . ARG A 1 534 ? 7.744 21.578 -66.007 1.00 63.31 534 ARG A C 1
ATOM 4221 O O . ARG A 1 534 ? 8.129 22.683 -66.356 1.00 63.31 534 ARG A O 1
ATOM 4228 N N . ARG A 1 535 ? 6.584 21.052 -66.416 1.00 71.19 535 ARG A N 1
ATOM 4229 C CA . ARG A 1 535 ? 5.640 21.729 -67.321 1.00 71.19 535 ARG A CA 1
ATOM 4230 C C . ARG A 1 535 ? 4.634 22.616 -66.590 1.00 71.19 535 ARG A C 1
ATOM 4232 O O . ARG A 1 535 ? 4.113 23.551 -67.183 1.00 71.19 535 ARG A O 1
ATOM 4239 N N . VAL A 1 536 ? 4.337 22.323 -65.323 1.00 65.12 536 VAL A N 1
ATOM 4240 C CA . VAL A 1 536 ? 3.330 23.065 -64.551 1.00 65.12 536 VAL A CA 1
ATOM 4241 C C . VAL A 1 536 ? 3.982 24.245 -63.808 1.00 65.12 536 VAL A C 1
ATOM 4243 O O . VAL A 1 536 ? 4.879 24.009 -62.992 1.00 65.12 536 VAL A O 1
ATOM 4246 N N . PRO A 1 537 ? 3.542 25.502 -64.025 1.00 54.38 537 PRO A N 1
ATOM 4247 C CA . PRO A 1 537 ? 4.062 26.652 -63.291 1.00 54.38 537 PRO A CA 1
ATOM 4248 C C . PRO A 1 537 ? 3.680 26.569 -61.806 1.00 54.38 537 PRO A C 1
ATOM 4250 O O . PRO A 1 537 ? 2.519 26.364 -61.446 1.00 54.38 537 PRO A O 1
ATOM 4253 N N . LYS A 1 538 ? 4.666 26.736 -60.918 1.00 53.06 538 LYS A N 1
ATOM 4254 C CA . LYS A 1 538 ? 4.464 26.697 -59.463 1.00 53.06 538 LYS A CA 1
ATOM 4255 C C . LYS A 1 538 ? 3.901 28.037 -58.979 1.00 53.06 538 LYS A C 1
ATOM 4257 O O . LYS A 1 538 ? 4.646 28.989 -58.782 1.00 53.06 538 LYS A O 1
ATOM 4262 N N . ARG A 1 539 ? 2.583 28.111 -58.778 1.00 50.59 539 ARG A N 1
ATOM 4263 C CA . ARG A 1 539 ? 1.896 29.296 -58.235 1.00 50.59 539 ARG A CA 1
ATOM 4264 C C . ARG A 1 539 ? 1.745 29.166 -56.712 1.00 50.59 539 ARG A C 1
ATOM 4266 O O . ARG A 1 539 ? 1.212 28.167 -56.234 1.00 50.59 539 ARG A O 1
ATOM 4273 N N . GLY A 1 540 ? 2.231 30.150 -55.953 1.00 49.88 540 GLY A N 1
ATOM 4274 C CA . GLY A 1 540 ? 2.072 30.208 -54.494 1.00 49.88 540 GLY A CA 1
ATOM 4275 C C . GLY A 1 540 ? 0.618 30.458 -54.077 1.00 49.88 540 GLY A C 1
ATOM 4276 O O . GLY A 1 540 ? -0.108 31.197 -54.740 1.00 49.88 540 GLY A O 1
ATOM 4277 N N . PHE A 1 541 ? 0.184 29.833 -52.981 1.00 53.25 541 PHE A N 1
ATOM 4278 C CA . PHE A 1 541 ? -1.171 29.970 -52.440 1.00 53.25 541 PHE A CA 1
ATOM 4279 C C . PHE A 1 541 ? -1.269 31.218 -51.547 1.00 53.25 541 PHE A C 1
ATOM 4281 O O . PHE A 1 541 ? -0.670 31.257 -50.475 1.00 53.25 541 PHE A O 1
ATOM 4288 N N . LYS A 1 542 ? -2.047 32.221 -51.971 1.00 44.06 542 LYS A N 1
ATOM 4289 C CA . LYS A 1 542 ? -2.569 33.296 -51.108 1.00 44.06 542 LYS A CA 1
ATOM 4290 C C . LYS A 1 542 ? -4.059 33.027 -50.896 1.00 44.06 542 LYS A C 1
ATOM 4292 O O . LYS A 1 542 ? -4.790 32.910 -51.874 1.00 44.06 542 LYS A O 1
ATOM 4297 N N . ASN A 1 543 ? -4.490 32.885 -49.641 1.00 48.38 543 ASN A N 1
ATOM 4298 C CA . ASN A 1 543 ? -5.887 32.626 -49.284 1.00 48.38 543 ASN A CA 1
ATOM 4299 C C . ASN A 1 543 ? -6.676 33.950 -49.188 1.00 48.38 543 ASN A C 1
ATOM 4301 O O . ASN A 1 543 ? -6.412 34.712 -48.259 1.00 48.38 543 ASN A O 1
ATOM 4305 N N . PRO A 1 544 ? -7.649 34.225 -50.076 1.00 49.47 544 PRO A N 1
ATOM 4306 C CA . PRO A 1 544 ? -8.455 35.449 -50.033 1.00 49.47 544 PRO A CA 1
ATOM 4307 C C . PRO A 1 544 ? -9.543 35.457 -48.939 1.00 49.47 544 PRO A C 1
ATOM 4309 O O . PRO A 1 544 ? -10.208 36.469 -48.768 1.00 49.47 544 PRO A O 1
ATOM 4312 N N . PHE A 1 545 ? -9.729 34.366 -48.182 1.00 52.00 545 PHE A N 1
ATOM 4313 C CA . PHE A 1 545 ? -10.776 34.236 -47.152 1.00 52.00 545 PHE A CA 1
ATOM 4314 C C . PHE A 1 545 ? -10.229 34.219 -45.715 1.00 52.00 545 PHE A C 1
ATOM 4316 O O . PHE A 1 545 ? -10.782 33.544 -44.845 1.00 52.00 545 PHE A O 1
ATOM 4323 N N . SER A 1 546 ? -9.109 34.899 -45.465 1.00 49.00 546 SER A N 1
ATOM 4324 C CA . SER A 1 546 ? -8.562 35.053 -44.112 1.00 49.00 546 SER A CA 1
ATOM 4325 C C . SER A 1 546 ? -9.515 35.890 -43.251 1.00 49.00 546 SER A C 1
ATOM 4327 O O . SER A 1 546 ? -9.694 37.072 -43.523 1.00 49.00 546 SER A O 1
ATOM 4329 N N . LEU A 1 547 ? -10.111 35.286 -42.222 1.00 55.22 547 LEU A N 1
ATOM 4330 C CA . LEU A 1 547 ? -10.952 35.967 -41.232 1.00 55.22 547 LEU A CA 1
ATOM 4331 C C . LEU A 1 547 ? -10.206 36.035 -39.894 1.00 55.22 547 LEU A C 1
ATOM 4333 O O . LEU A 1 547 ? -9.657 35.028 -39.445 1.00 55.22 547 LEU A O 1
ATOM 4337 N N . THR A 1 548 ? -10.200 37.211 -39.269 1.00 54.53 548 THR A N 1
ATOM 4338 C CA . THR A 1 548 ? -9.623 37.458 -37.940 1.00 54.53 548 THR A CA 1
ATOM 4339 C C . THR A 1 548 ? -10.745 37.371 -36.906 1.00 54.53 548 THR A C 1
ATOM 4341 O O . THR A 1 548 ? -11.693 38.150 -36.968 1.00 54.53 548 THR A O 1
ATOM 4344 N N . PHE A 1 549 ? -10.675 36.408 -35.985 1.00 62.53 549 PHE A N 1
ATOM 4345 C CA . PHE A 1 549 ? -11.681 36.223 -34.931 1.00 62.53 549 PHE A CA 1
ATOM 4346 C C . PHE A 1 549 ? -11.213 36.855 -33.614 1.00 62.53 549 PHE A C 1
ATOM 4348 O O . PHE A 1 549 ? -10.024 36.807 -33.302 1.00 62.53 549 PHE A O 1
ATOM 4355 N N . GLN A 1 550 ? -12.147 37.403 -32.834 1.00 56.50 550 GLN A N 1
ATOM 4356 C CA . GLN A 1 550 ? -11.908 37.924 -31.486 1.00 56.50 550 GLN A CA 1
ATOM 4357 C C . GLN A 1 550 ? -12.636 37.040 -30.463 1.00 56.50 550 GLN A C 1
ATOM 4359 O O . GLN A 1 550 ? -13.770 36.622 -30.705 1.00 56.50 550 GLN A O 1
ATOM 4364 N N . ASP A 1 551 ? -11.974 36.708 -29.352 1.00 64.75 551 ASP A N 1
ATOM 4365 C CA . ASP A 1 551 ? -12.552 35.845 -28.316 1.00 64.75 551 ASP A CA 1
ATOM 4366 C C . ASP A 1 551 ? -13.647 36.593 -27.539 1.00 64.75 551 ASP A C 1
ATOM 4368 O O . ASP A 1 551 ? -13.433 37.709 -27.068 1.00 64.75 551 ASP A O 1
ATOM 4372 N N . SER A 1 552 ? -14.823 35.975 -27.420 1.00 68.94 552 SER A N 1
ATOM 4373 C CA . SER A 1 552 ? -15.991 36.551 -26.738 1.00 68.94 552 SER A CA 1
ATOM 4374 C C . SER A 1 552 ? -16.087 36.157 -25.261 1.00 68.94 552 SER A C 1
ATOM 4376 O O . SER A 1 552 ? -16.907 36.720 -24.542 1.00 68.94 552 SER A O 1
ATOM 4378 N N . GLY A 1 553 ? -15.299 35.177 -24.794 1.00 70.00 553 GLY A N 1
ATOM 4379 C CA . GLY A 1 553 ? -15.299 34.727 -23.394 1.00 70.00 553 GLY A CA 1
ATOM 4380 C C . GLY A 1 553 ? -16.591 34.048 -22.910 1.00 70.00 553 GLY A C 1
ATOM 4381 O O . GLY A 1 553 ? -16.690 33.687 -21.741 1.00 70.00 553 GLY A O 1
ATOM 4382 N N . ALA A 1 554 ? -17.577 33.837 -23.789 1.00 69.19 554 ALA A N 1
ATOM 4383 C CA . ALA A 1 554 ? -18.896 33.303 -23.435 1.00 69.19 554 ALA A CA 1
ATOM 4384 C C . ALA A 1 554 ? -18.906 31.792 -23.114 1.00 69.19 554 ALA A C 1
ATOM 4386 O O . ALA A 1 554 ? -19.909 31.265 -22.633 1.00 69.19 554 ALA A O 1
ATOM 4387 N N . ILE A 1 555 ? -17.811 31.076 -23.396 1.00 68.94 555 ILE A N 1
ATOM 4388 C CA . ILE A 1 555 ? -17.666 29.631 -23.170 1.00 68.94 555 ILE A CA 1
ATOM 4389 C C . ILE A 1 555 ? -16.383 29.383 -22.361 1.00 68.94 555 ILE A C 1
ATOM 4391 O O . ILE A 1 555 ? -15.367 30.040 -22.577 1.00 68.94 555 ILE A O 1
ATOM 4395 N N . GLY A 1 556 ? -16.423 28.434 -21.419 1.00 69.56 556 GLY A N 1
ATOM 4396 C CA . GLY A 1 556 ? -15.293 28.110 -20.539 1.00 69.56 556 GLY A CA 1
ATOM 4397 C C . GLY A 1 556 ? -14.022 27.646 -21.273 1.00 69.56 556 GLY A C 1
ATOM 4398 O O . GLY A 1 556 ? -14.067 27.135 -22.390 1.00 69.56 556 GLY A O 1
ATOM 4399 N N . LYS A 1 557 ? -12.864 27.779 -20.605 1.00 63.84 557 LYS A N 1
ATOM 4400 C CA . LYS A 1 557 ? -11.514 27.556 -21.177 1.00 63.84 557 LYS A CA 1
ATOM 4401 C C . LYS A 1 557 ? -11.202 26.106 -21.600 1.00 63.84 557 LYS A C 1
ATOM 4403 O O . LYS A 1 557 ? -10.172 25.873 -22.238 1.00 63.84 557 LYS A O 1
ATOM 4408 N N . GLN A 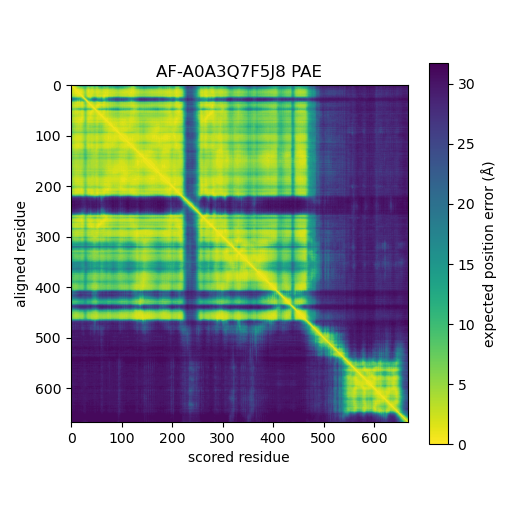1 558 ? -12.038 25.134 -21.236 1.00 69.12 558 GLN A N 1
ATOM 4409 C CA . GLN A 1 558 ? -11.842 23.708 -21.517 1.00 69.12 558 GLN A CA 1
ATOM 4410 C C . GLN A 1 558 ? -12.965 23.192 -22.427 1.00 69.12 558 GLN A C 1
ATOM 4412 O O . GLN A 1 558 ? -14.077 22.939 -21.976 1.00 69.12 558 GLN A O 1
ATOM 4417 N N . ILE A 1 559 ? -12.666 23.050 -23.722 1.00 74.81 559 ILE A N 1
ATOM 4418 C CA . ILE A 1 559 ? -13.574 22.473 -24.722 1.00 74.81 559 ILE A CA 1
ATOM 4419 C C . ILE A 1 559 ? -12.903 21.231 -25.310 1.00 74.81 559 ILE A C 1
ATOM 4421 O O . ILE A 1 559 ? -11.848 21.338 -25.937 1.00 74.81 559 ILE A O 1
ATOM 4425 N N . GLU A 1 560 ? -13.526 20.066 -25.130 1.00 72.06 560 GLU A N 1
ATOM 4426 C CA . GLU A 1 560 ? -13.000 18.789 -25.631 1.00 72.06 560 GLU A CA 1
ATOM 4427 C C . GLU A 1 560 ? -13.652 18.356 -26.953 1.00 72.06 560 GLU A C 1
ATOM 4429 O O . GLU A 1 560 ? -12.943 18.033 -27.909 1.00 72.06 560 GLU A O 1
ATOM 4434 N N . ASP A 1 561 ? -14.988 18.421 -27.039 1.00 75.44 561 ASP A N 1
ATOM 4435 C CA . ASP A 1 561 ? -15.773 17.844 -28.147 1.00 75.44 561 ASP A CA 1
ATOM 4436 C C . ASP A 1 561 ? -16.642 18.869 -28.917 1.00 75.44 561 ASP A C 1
ATOM 4438 O O . ASP A 1 561 ? -17.510 18.502 -29.715 1.00 75.44 561 ASP A O 1
ATOM 4442 N N . GLY A 1 562 ? -16.391 20.167 -28.717 1.00 83.56 562 GLY A N 1
ATOM 4443 C CA . GLY A 1 562 ? -17.086 21.273 -29.390 1.00 83.56 562 GLY A CA 1
ATOM 4444 C C . GLY A 1 562 ? -18.284 21.829 -28.611 1.00 83.56 562 GLY A C 1
ATOM 4445 O O . GLY A 1 562 ? -18.450 21.557 -27.426 1.00 83.56 562 GLY A O 1
ATOM 4446 N N . ALA A 1 563 ? -19.115 22.641 -29.274 1.00 86.06 563 ALA A N 1
ATOM 4447 C CA . ALA A 1 563 ? -20.240 23.341 -28.644 1.00 86.06 563 ALA A CA 1
ATOM 4448 C C . ALA A 1 563 ? -21.599 22.828 -29.148 1.00 86.06 563 ALA A C 1
ATOM 4450 O O . ALA A 1 563 ? -21.804 22.640 -30.355 1.00 86.06 563 ALA A O 1
ATOM 4451 N N . ARG A 1 564 ? -22.547 22.626 -28.220 1.00 89.31 564 ARG A N 1
ATOM 4452 C CA . ARG A 1 564 ? -23.934 22.244 -28.523 1.00 89.31 564 ARG A CA 1
ATOM 4453 C C . ARG A 1 564 ? -24.912 23.336 -28.099 1.00 89.31 564 ARG A C 1
ATOM 4455 O O . ARG A 1 564 ? -25.001 23.656 -26.921 1.00 89.31 564 ARG A O 1
ATOM 4462 N N . LEU A 1 565 ? -25.708 23.828 -29.047 1.00 89.31 565 LEU A N 1
ATOM 4463 C CA . LEU A 1 565 ? -26.743 24.828 -28.789 1.00 89.31 565 LEU A CA 1
ATOM 4464 C C . LEU A 1 565 ? -28.051 24.176 -28.299 1.00 89.31 565 LEU A C 1
ATOM 4466 O O . LEU A 1 565 ? -28.645 23.322 -28.975 1.00 89.31 565 LEU A O 1
ATOM 4470 N N . MET A 1 566 ? -28.496 24.595 -27.114 1.00 90.81 566 MET A N 1
ATOM 4471 C CA . MET A 1 566 ? -29.672 24.076 -26.406 1.00 90.81 566 MET A CA 1
ATOM 4472 C C . MET A 1 566 ? -30.811 25.104 -26.413 1.00 90.81 566 MET A C 1
ATOM 4474 O O . MET A 1 566 ? -30.562 26.299 -26.379 1.00 90.81 566 MET A O 1
ATOM 4478 N N . GLY A 1 567 ? -32.066 24.647 -26.452 1.00 84.69 567 GLY A N 1
ATOM 4479 C CA . GLY A 1 567 ? -33.244 25.519 -26.598 1.00 84.69 567 GLY A CA 1
ATOM 4480 C C . GLY A 1 567 ? -33.853 26.049 -25.295 1.00 84.69 567 GLY A C 1
ATOM 4481 O O . GLY A 1 567 ? -35.036 26.381 -25.289 1.00 84.69 567 GLY A O 1
ATOM 4482 N N . ARG A 1 568 ? -33.108 26.068 -24.180 1.00 82.94 568 ARG A N 1
ATOM 4483 C CA . ARG A 1 568 ? -33.588 26.681 -22.927 1.00 82.94 568 ARG A CA 1
ATOM 4484 C C . ARG A 1 568 ? -33.476 28.203 -23.061 1.00 82.94 568 ARG A C 1
ATOM 4486 O O . ARG A 1 568 ? -32.399 28.685 -23.382 1.00 82.94 568 ARG A O 1
ATOM 4493 N N . GLY A 1 569 ? -34.573 28.930 -22.843 1.00 81.25 569 GLY A N 1
ATOM 4494 C CA . GLY A 1 569 ? -34.618 30.388 -23.033 1.00 81.25 569 GLY A CA 1
ATOM 4495 C C . GLY A 1 569 ? -34.790 30.837 -24.489 1.00 81.25 569 GLY A C 1
ATOM 4496 O O . GLY A 1 569 ? -34.490 31.979 -24.809 1.00 81.25 569 GLY A O 1
ATOM 4497 N N . ALA A 1 570 ? -35.278 29.956 -25.370 1.00 82.75 570 ALA A N 1
ATOM 4498 C CA . ALA A 1 570 ? -35.536 30.255 -26.784 1.00 82.75 570 ALA A CA 1
ATOM 4499 C C . ALA A 1 570 ? -36.412 31.507 -27.016 1.00 82.75 570 ALA A C 1
ATOM 4501 O O . ALA A 1 570 ? -36.266 32.171 -28.033 1.00 82.75 570 ALA A O 1
ATOM 4502 N N . GLU A 1 571 ? -37.284 31.833 -26.062 1.00 84.38 571 GLU A N 1
ATOM 4503 C CA . GLU A 1 571 ? -38.204 32.980 -26.096 1.00 84.38 571 GLU A CA 1
ATOM 4504 C C . GLU A 1 571 ? -37.505 34.334 -25.874 1.00 84.38 571 GLU A C 1
ATOM 4506 O O . GLU A 1 571 ? -38.083 35.379 -26.146 1.00 84.38 571 GLU A O 1
ATOM 4511 N N . LEU A 1 572 ? -36.250 34.330 -25.410 1.00 84.62 572 LEU A N 1
ATOM 4512 C CA . LEU A 1 572 ? -35.472 35.541 -25.128 1.00 84.62 572 LEU A CA 1
ATOM 4513 C C . LEU A 1 572 ? -34.622 36.005 -26.324 1.00 84.62 572 LEU A C 1
ATOM 4515 O O . LEU A 1 572 ? -33.960 37.038 -26.246 1.00 84.62 572 LEU A O 1
ATOM 4519 N N . ILE A 1 573 ? -34.600 35.245 -27.426 1.00 83.44 573 ILE A N 1
ATOM 4520 C CA . ILE A 1 573 ? -33.809 35.585 -28.614 1.00 83.44 573 ILE A CA 1
ATOM 4521 C C . ILE A 1 573 ? -34.569 36.633 -29.428 1.00 83.44 573 ILE A C 1
ATOM 4523 O O . ILE A 1 573 ? -35.515 36.313 -30.138 1.00 83.44 573 ILE A O 1
ATOM 4527 N N . GLN A 1 574 ? -34.132 37.886 -29.322 1.00 82.56 574 GLN A N 1
ATOM 4528 C CA . GLN A 1 574 ? -34.750 39.026 -30.014 1.00 82.56 574 GLN A CA 1
ATOM 4529 C C . GLN A 1 574 ? -33.961 39.489 -31.248 1.00 82.56 574 GLN A C 1
ATOM 4531 O O . GLN A 1 574 ? -34.496 40.213 -32.082 1.00 82.56 574 GLN A O 1
ATOM 4536 N N . TRP A 1 575 ? -32.696 39.076 -31.373 1.00 84.38 575 TRP A N 1
ATOM 4537 C CA . TRP A 1 575 ? -31.769 39.577 -32.391 1.00 84.38 575 TRP A CA 1
ATOM 4538 C C . TRP A 1 575 ? -31.389 38.488 -33.405 1.00 84.38 575 TRP A C 1
ATOM 4540 O O . TRP A 1 575 ? -31.218 37.328 -33.010 1.00 84.38 575 TRP A O 1
ATOM 4550 N N . PRO A 1 576 ? -31.177 38.840 -34.688 1.00 88.50 576 PRO A N 1
ATOM 4551 C CA . PRO A 1 576 ? -30.692 37.901 -35.693 1.00 88.50 576 PRO A CA 1
ATOM 4552 C C . PRO A 1 576 ? -29.214 37.569 -35.441 1.00 88.50 576 PRO A C 1
ATOM 4554 O O . PRO A 1 576 ? -28.330 38.404 -35.631 1.00 88.50 576 PRO A O 1
ATOM 4557 N N . ILE A 1 577 ? -28.929 36.337 -35.004 1.00 87.25 577 ILE A N 1
ATOM 4558 C CA . ILE A 1 577 ? -27.564 35.861 -34.721 1.00 87.25 577 ILE A CA 1
ATOM 4559 C C . ILE A 1 577 ? -27.205 34.709 -35.667 1.00 87.25 577 ILE A C 1
ATOM 4561 O O . ILE A 1 577 ? -27.970 33.757 -35.841 1.00 87.25 577 ILE A O 1
ATOM 4565 N N . HIS A 1 578 ? -26.009 34.761 -36.256 1.00 87.50 578 HIS A N 1
ATOM 4566 C CA . HIS A 1 578 ? -25.484 33.707 -37.125 1.00 87.50 578 HIS A CA 1
ATOM 4567 C C . HIS A 1 578 ? -24.437 32.864 -36.384 1.00 87.50 578 HIS A C 1
ATOM 4569 O O . HIS A 1 578 ? -23.413 33.386 -35.952 1.00 87.50 578 HIS A O 1
ATOM 4575 N N . LEU A 1 579 ? -24.688 31.560 -36.228 1.00 87.75 579 LEU A N 1
ATOM 4576 C CA . LEU A 1 579 ? -23.877 30.662 -35.400 1.00 87.75 579 LEU A CA 1
ATOM 4577 C C . LEU A 1 579 ? -23.361 29.447 -36.179 1.00 87.75 579 LEU A C 1
ATOM 4579 O O . LEU A 1 579 ? -24.110 28.775 -36.889 1.00 87.75 579 LEU A O 1
ATOM 4583 N N . GLU A 1 580 ? -22.092 29.106 -35.954 1.00 88.00 580 GLU A N 1
ATOM 4584 C CA . GLU A 1 580 ? -21.482 27.845 -36.384 1.00 88.00 580 GLU A CA 1
ATOM 4585 C C . GLU A 1 580 ? -21.209 26.966 -35.156 1.00 88.00 580 GLU A C 1
ATOM 4587 O O . GLU A 1 580 ? -20.373 27.294 -34.317 1.00 88.00 580 GLU A O 1
ATOM 4592 N N . VAL A 1 581 ? -21.930 25.849 -35.024 1.00 89.06 581 VAL A N 1
ATOM 4593 C CA . VAL A 1 581 ? -21.878 24.982 -33.830 1.00 89.06 581 VAL A CA 1
ATOM 4594 C C . VAL A 1 581 ? -21.695 23.518 -34.200 1.00 89.06 581 VAL A C 1
ATOM 4596 O O . VAL A 1 581 ? -22.044 23.088 -35.296 1.00 89.06 581 VAL A O 1
ATOM 4599 N N . SER A 1 582 ? -21.179 22.704 -33.280 1.00 88.56 582 SER A N 1
ATOM 4600 C CA . SER A 1 582 ? -20.979 21.272 -33.534 1.00 88.56 582 SER A CA 1
ATOM 4601 C C . SER A 1 582 ? -22.300 20.504 -33.533 1.00 88.56 582 SER A C 1
ATOM 4603 O O . SER A 1 582 ? -22.476 19.560 -34.303 1.00 88.56 582 SER A O 1
ATOM 4605 N N . ARG A 1 583 ? -23.249 20.900 -32.672 1.00 88.56 583 ARG A N 1
ATOM 4606 C CA . ARG A 1 583 ? -24.599 20.318 -32.593 1.00 88.56 583 ARG A CA 1
ATOM 4607 C C . ARG A 1 583 ? -25.633 21.376 -32.211 1.00 88.56 583 ARG A C 1
ATOM 4609 O O . ARG A 1 583 ? -25.331 22.318 -31.489 1.00 88.56 583 ARG A O 1
ATOM 4616 N N . VAL A 1 584 ? -26.881 21.176 -32.627 1.00 92.06 584 VAL A N 1
ATOM 4617 C CA . VAL A 1 584 ? -28.010 22.051 -32.274 1.00 92.06 584 VAL A CA 1
ATOM 4618 C C . VAL A 1 584 ? -29.274 21.225 -32.053 1.00 92.06 584 VAL A C 1
ATOM 4620 O O . VAL A 1 584 ? -29.488 20.215 -32.724 1.00 92.06 584 VAL A O 1
ATOM 4623 N N . THR A 1 585 ? -30.092 21.623 -31.081 1.00 92.38 585 THR A N 1
ATOM 4624 C CA . THR A 1 585 ? -31.432 21.052 -30.855 1.00 92.38 585 THR A CA 1
ATOM 4625 C C . THR A 1 585 ? -32.468 21.686 -31.790 1.00 92.38 585 THR A C 1
ATOM 4627 O O . THR A 1 585 ? -32.347 22.860 -32.128 1.00 92.38 585 THR A O 1
ATOM 4630 N N . ALA A 1 586 ? -33.503 20.940 -32.197 1.00 89.75 586 ALA A N 1
ATOM 4631 C CA . ALA A 1 586 ? -34.512 21.437 -33.144 1.00 89.75 586 ALA A CA 1
ATOM 4632 C C . ALA A 1 586 ? -35.198 22.728 -32.658 1.00 89.75 586 ALA A C 1
ATOM 4634 O O . ALA A 1 586 ? -35.281 23.694 -33.410 1.00 89.75 586 ALA A O 1
ATOM 4635 N N . ARG A 1 587 ? -35.576 22.780 -31.370 1.00 91.25 587 ARG A N 1
ATOM 4636 C CA . ARG A 1 587 ? -36.175 23.967 -30.734 1.00 91.25 587 ARG A CA 1
ATOM 4637 C C . ARG A 1 587 ? -35.256 25.193 -30.779 1.00 91.25 587 ARG A C 1
ATOM 4639 O O . ARG A 1 587 ? -35.724 26.283 -31.069 1.00 91.25 587 ARG A O 1
ATOM 4646 N N . ALA A 1 588 ? -33.955 25.020 -30.526 1.00 90.31 588 ALA A N 1
ATOM 4647 C CA . ALA A 1 588 ? -32.999 26.128 -30.576 1.00 90.31 588 ALA A CA 1
ATOM 4648 C C . ALA A 1 588 ? -32.784 26.647 -32.001 1.00 90.31 588 ALA A C 1
ATOM 4650 O O . ALA A 1 588 ? -32.712 27.851 -32.210 1.00 90.31 588 ALA A O 1
ATOM 4651 N N . LYS A 1 589 ? -32.698 25.738 -32.981 1.00 91.00 589 LYS A N 1
ATOM 4652 C CA . LYS A 1 589 ? -32.547 26.112 -34.390 1.00 91.00 589 LYS A CA 1
ATOM 4653 C C . LYS A 1 589 ? -33.752 26.925 -34.873 1.00 91.00 589 LYS A C 1
ATOM 4655 O O . LYS A 1 589 ? -33.556 28.002 -35.419 1.00 91.00 589 LYS A O 1
ATOM 4660 N N . ALA A 1 590 ? -34.964 26.445 -34.588 1.00 90.44 590 ALA A N 1
ATOM 4661 C CA . ALA A 1 590 ? -36.200 27.128 -34.959 1.00 90.44 590 ALA A CA 1
ATOM 4662 C C . ALA A 1 590 ? -36.303 28.528 -34.334 1.00 90.44 590 ALA A C 1
ATOM 4664 O O . ALA A 1 590 ? -36.690 29.466 -35.015 1.00 90.44 590 ALA A O 1
ATOM 4665 N N . ALA A 1 591 ? -35.906 28.686 -33.069 1.00 91.00 591 ALA A N 1
ATOM 4666 C CA . ALA A 1 591 ? -35.932 29.983 -32.395 1.00 91.00 591 ALA A CA 1
ATOM 4667 C C . ALA A 1 591 ? -34.945 30.995 -33.003 1.00 91.00 591 ALA A C 1
ATOM 4669 O O . ALA A 1 591 ? -35.303 32.148 -33.217 1.00 91.00 591 ALA A O 1
ATOM 4670 N N . VAL A 1 592 ? -33.721 30.564 -33.332 1.00 91.06 592 VAL A N 1
ATOM 4671 C CA . VAL A 1 592 ? -32.725 31.439 -33.977 1.00 91.06 592 VAL A CA 1
ATOM 4672 C C . VAL A 1 592 ? -33.159 31.826 -35.392 1.00 91.06 592 VAL A C 1
ATOM 4674 O O . VAL A 1 592 ? -33.001 32.980 -35.778 1.00 91.06 592 VAL A O 1
ATOM 4677 N N . GLU A 1 593 ? -33.721 30.888 -36.158 1.00 92.00 593 GLU A N 1
ATOM 4678 C CA . GLU A 1 593 ? -34.226 31.156 -37.512 1.00 92.00 593 GLU A CA 1
ATOM 4679 C C . GLU A 1 593 ? -35.476 32.053 -37.489 1.00 92.00 593 GLU A C 1
ATOM 4681 O O . GLU A 1 593 ? -35.596 32.942 -38.327 1.00 92.00 593 GLU A O 1
ATOM 4686 N N . ALA A 1 594 ? -36.359 31.900 -36.494 1.00 89.50 594 ALA A N 1
ATOM 4687 C CA . ALA A 1 594 ? -37.521 32.771 -36.298 1.00 89.50 594 ALA A CA 1
ATOM 4688 C C . ALA A 1 594 ? -37.130 34.220 -35.959 1.00 89.50 594 ALA A C 1
ATOM 4690 O O . ALA A 1 594 ? -37.799 35.150 -36.398 1.00 89.50 594 ALA A O 1
ATOM 4691 N N . ALA A 1 595 ? -36.020 34.420 -35.241 1.00 88.69 595 ALA A N 1
ATOM 4692 C CA . ALA A 1 595 ? -35.446 35.741 -34.972 1.00 88.69 595 ALA A CA 1
ATOM 4693 C C . ALA A 1 595 ? -34.648 36.327 -36.163 1.00 88.69 595 ALA A C 1
ATOM 4695 O O . ALA A 1 595 ? -34.028 37.380 -36.028 1.00 88.69 595 ALA A O 1
ATOM 4696 N N . GLY A 1 596 ? -34.622 35.651 -37.322 1.00 88.88 596 GLY A N 1
ATOM 4697 C CA . GLY A 1 596 ? -33.905 36.086 -38.530 1.00 88.88 596 GLY A CA 1
ATOM 4698 C C . GLY A 1 596 ? -32.415 35.713 -38.578 1.00 88.88 596 GLY A C 1
ATOM 4699 O O . GLY A 1 596 ? -31.689 36.183 -39.452 1.00 88.88 596 GLY A O 1
ATOM 4700 N N . GLY A 1 597 ? -31.937 34.882 -37.647 1.00 90.88 597 GLY A N 1
ATOM 4701 C CA . GLY A 1 597 ? -30.567 34.364 -37.611 1.00 90.88 597 GLY A CA 1
ATOM 4702 C C . GLY A 1 597 ? -30.361 33.100 -38.458 1.00 90.88 597 GLY A C 1
ATOM 4703 O O . GLY A 1 597 ? -31.279 32.579 -39.084 1.00 90.88 597 GLY A O 1
ATOM 4704 N N . SER A 1 598 ? -29.140 32.552 -38.465 1.00 90.94 598 SER A N 1
ATOM 4705 C CA . SER A 1 598 ? -28.849 31.282 -39.158 1.00 90.94 598 SER A CA 1
ATOM 4706 C C . SER A 1 598 ? -27.922 30.383 -38.352 1.00 90.94 598 SER A C 1
ATOM 4708 O O . SER A 1 598 ? -26.876 30.843 -37.898 1.00 90.94 598 SER A O 1
ATOM 4710 N N . VAL A 1 599 ? -28.220 29.086 -38.261 1.00 91.06 599 VAL A N 1
ATOM 4711 C CA . VAL A 1 599 ? -27.363 28.119 -37.553 1.00 91.06 599 VAL A CA 1
ATOM 4712 C C . VAL A 1 599 ? -26.830 27.058 -38.510 1.00 91.06 599 VAL A C 1
ATOM 4714 O O . VAL A 1 599 ? -27.607 26.342 -39.141 1.00 91.06 599 VAL A O 1
ATOM 4717 N N . ARG A 1 600 ? -25.502 26.909 -38.576 1.00 89.94 600 ARG A N 1
ATOM 4718 C CA . ARG A 1 600 ? -24.820 25.869 -39.363 1.00 89.94 600 ARG A CA 1
ATOM 4719 C C . ARG A 1 600 ? -24.148 24.847 -38.458 1.00 89.94 600 ARG A C 1
ATOM 4721 O O . ARG A 1 600 ? -23.444 25.209 -37.513 1.00 89.94 600 ARG A O 1
ATOM 4728 N N . ARG A 1 601 ? -24.337 23.561 -38.762 1.00 90.62 601 ARG A N 1
ATOM 4729 C CA . ARG A 1 601 ? -23.663 22.462 -38.062 1.00 90.62 601 ARG A CA 1
ATOM 4730 C C . ARG A 1 601 ? -22.320 22.169 -38.709 1.00 90.62 601 ARG A C 1
ATOM 4732 O O . ARG A 1 601 ? -22.267 21.775 -39.873 1.00 90.62 601 ARG A O 1
ATOM 4739 N N . VAL A 1 602 ? -21.249 22.311 -37.941 1.00 89.31 602 VAL A N 1
ATOM 4740 C CA . VAL A 1 602 ? -19.880 22.243 -38.452 1.00 89.31 602 VAL A CA 1
ATOM 4741 C C . VAL A 1 602 ? -19.100 21.116 -37.787 1.00 89.31 602 VAL A C 1
ATOM 4743 O O . VAL A 1 602 ? -19.088 20.980 -36.562 1.00 89.31 602 VAL A O 1
ATOM 4746 N N . HIS A 1 603 ? -18.418 20.302 -38.598 1.00 88.94 603 HIS A N 1
ATOM 4747 C CA . HIS A 1 603 ? -17.583 19.218 -38.086 1.00 88.94 603 HIS A CA 1
ATOM 4748 C C . HIS A 1 603 ? -16.134 19.652 -37.835 1.00 88.94 603 HIS A C 1
ATOM 4750 O O . HIS A 1 603 ? -15.436 20.068 -38.763 1.00 88.94 603 HIS A O 1
ATOM 4756 N N . TYR A 1 604 ? -15.660 19.422 -36.607 1.00 86.88 604 TYR A N 1
ATOM 4757 C CA . TYR A 1 604 ? -14.246 19.439 -36.239 1.00 86.88 604 TYR A CA 1
ATOM 4758 C C . TYR A 1 604 ? -13.871 18.104 -35.586 1.00 86.88 604 TYR A C 1
ATOM 4760 O O . TYR A 1 604 ? -14.578 17.608 -34.714 1.00 86.88 604 TYR A O 1
ATOM 4768 N N . ASN A 1 605 ? -12.736 17.531 -35.987 1.00 87.06 605 ASN A N 1
ATOM 4769 C CA . ASN A 1 605 ? -12.077 16.473 -35.215 1.00 87.06 605 ASN A CA 1
ATOM 4770 C C . ASN A 1 605 ? -11.278 17.118 -34.062 1.00 87.06 605 ASN A C 1
ATOM 4772 O O . ASN A 1 605 ? -10.896 18.280 -34.185 1.00 87.06 605 ASN A O 1
ATOM 4776 N N . LYS A 1 606 ? -10.946 16.384 -32.992 1.00 86.00 606 LYS A N 1
ATOM 4777 C CA . LYS A 1 606 ? -10.214 16.883 -31.807 1.00 86.00 606 LYS A CA 1
ATOM 4778 C C . LYS A 1 606 ? -8.973 17.708 -32.166 1.00 86.00 606 LYS A C 1
ATOM 4780 O O . LYS A 1 606 ? -8.742 18.783 -31.621 1.00 86.00 606 LYS A O 1
ATOM 4785 N N . LEU A 1 607 ? -8.197 17.242 -33.146 1.00 85.88 607 LEU A N 1
ATOM 4786 C CA . LEU A 1 607 ? -6.994 17.938 -33.615 1.00 85.88 607 LEU A CA 1
ATOM 4787 C C . LEU A 1 607 ? -7.330 19.235 -34.379 1.00 85.88 607 LEU A C 1
ATOM 4789 O O . LEU A 1 607 ? -6.654 20.243 -34.199 1.00 85.88 607 LEU A O 1
ATOM 4793 N N . GLY A 1 608 ? -8.406 19.236 -35.172 1.00 86.81 608 GLY A N 1
ATOM 4794 C CA . GLY A 1 608 ? -8.912 20.433 -35.851 1.00 86.81 608 GLY A CA 1
ATOM 4795 C C . GLY A 1 608 ? -9.501 21.457 -34.878 1.00 86.81 608 GLY A C 1
ATOM 4796 O O . GLY A 1 608 ? -9.240 22.644 -35.018 1.00 86.81 608 GLY A O 1
ATOM 4797 N N . LEU A 1 609 ? -10.214 21.008 -33.844 1.00 86.38 609 LEU A N 1
ATOM 4798 C CA . LEU A 1 609 ? -10.746 21.886 -32.802 1.00 86.38 609 LEU A CA 1
ATOM 4799 C C . LEU A 1 609 ? -9.614 22.537 -31.993 1.00 86.38 609 LEU A C 1
ATOM 4801 O O . LEU A 1 609 ? -9.642 23.735 -31.732 1.00 86.38 609 LEU A O 1
ATOM 4805 N N . ARG A 1 610 ? -8.555 21.778 -31.683 1.00 85.12 610 ARG A N 1
ATOM 4806 C CA . ARG A 1 610 ? -7.337 22.320 -31.062 1.00 85.12 610 ARG A CA 1
ATOM 4807 C C . ARG A 1 610 ? -6.629 23.334 -31.961 1.00 85.12 610 ARG A C 1
ATOM 4809 O O . ARG A 1 610 ? -6.117 24.322 -31.453 1.00 85.12 610 ARG A O 1
ATOM 4816 N N . ALA A 1 611 ? -6.601 23.095 -33.271 1.00 83.62 611 ALA A N 1
ATOM 4817 C CA . ALA A 1 611 ? -6.034 24.026 -34.246 1.00 83.62 611 ALA A CA 1
ATOM 4818 C C . ALA A 1 611 ? -6.851 25.322 -34.370 1.00 83.62 611 ALA A C 1
ATOM 4820 O O . ALA A 1 611 ? -6.266 26.376 -34.589 1.00 83.62 611 ALA A O 1
ATOM 4821 N N . LEU A 1 612 ? -8.172 25.249 -34.189 1.00 82.00 612 LEU A N 1
ATOM 4822 C CA . LEU A 1 612 ? -9.052 26.415 -34.149 1.00 82.00 612 LEU A CA 1
ATOM 4823 C C . LEU A 1 612 ? -8.862 27.233 -32.862 1.00 82.00 612 LEU A C 1
ATOM 4825 O O . LEU A 1 612 ? -8.735 28.448 -32.931 1.00 82.00 612 LEU A O 1
ATOM 4829 N N . LEU A 1 613 ? -8.821 26.570 -31.700 1.00 80.19 613 LEU A N 1
ATOM 4830 C CA . LEU A 1 613 ? -8.770 27.235 -30.390 1.00 80.19 613 LEU A CA 1
ATOM 4831 C C . LEU A 1 613 ? -7.361 27.681 -29.974 1.00 80.19 613 LEU A C 1
ATOM 4833 O O . LEU A 1 613 ? -7.210 28.665 -29.259 1.00 80.19 613 LEU A O 1
ATOM 4837 N N . LYS A 1 614 ? -6.321 26.925 -30.347 1.00 81.00 614 LYS A N 1
ATOM 4838 C CA . LYS A 1 614 ? -4.925 27.158 -29.933 1.00 81.00 614 LYS A CA 1
ATOM 4839 C C . LYS A 1 614 ? -3.956 26.967 -31.110 1.00 81.00 614 LYS A C 1
ATOM 4841 O O . LYS A 1 614 ? -3.118 26.059 -31.062 1.00 81.00 614 LYS A O 1
ATOM 4846 N N . PRO A 1 615 ? -4.036 27.799 -32.165 1.00 78.50 615 PRO A N 1
ATOM 4847 C CA . PRO A 1 615 ? -3.162 27.680 -33.333 1.00 78.50 615 PRO A CA 1
ATOM 4848 C C . PRO A 1 615 ? -1.673 27.839 -32.976 1.00 78.50 615 PRO A C 1
ATOM 4850 O O . PRO A 1 615 ? -0.844 27.071 -33.463 1.00 78.50 615 PRO A O 1
ATOM 4853 N N . GLU A 1 616 ? -1.333 28.724 -32.032 1.00 77.56 616 GLU A N 1
ATOM 4854 C CA . GLU A 1 616 ? 0.047 28.952 -31.563 1.00 77.56 616 GLU A CA 1
ATOM 4855 C C . GLU A 1 616 ? 0.723 27.702 -30.986 1.00 77.56 616 GLU A C 1
ATOM 4857 O O . GLU A 1 616 ? 1.947 27.575 -31.009 1.00 77.56 616 GLU A O 1
ATOM 4862 N N . TRP A 1 617 ? -0.056 26.751 -30.456 1.00 82.56 617 TRP A N 1
ATOM 4863 C CA . TRP A 1 617 ? 0.494 25.495 -29.946 1.00 82.56 617 TRP A CA 1
ATOM 4864 C C . TRP A 1 617 ? 1.191 24.701 -31.059 1.00 82.56 617 TRP A C 1
ATOM 4866 O O . TRP A 1 617 ? 2.220 24.069 -30.814 1.00 82.56 617 TRP A O 1
ATOM 4876 N N . PHE A 1 618 ? 0.657 24.755 -32.283 1.00 78.75 618 PHE A N 1
ATOM 4877 C CA . PHE A 1 618 ? 1.267 24.120 -33.449 1.00 78.75 618 PHE A CA 1
ATOM 4878 C C . PHE A 1 618 ? 2.542 24.860 -33.861 1.00 78.75 618 PHE A C 1
ATOM 4880 O O . PHE A 1 618 ? 3.561 24.212 -34.099 1.00 78.75 618 PHE A O 1
ATOM 4887 N N . GLU A 1 619 ? 2.528 26.194 -33.826 1.00 72.06 619 GLU A N 1
ATOM 4888 C CA . GLU A 1 619 ? 3.694 27.024 -34.147 1.00 72.06 619 GLU A CA 1
ATOM 4889 C C . GLU A 1 619 ? 4.852 26.825 -33.161 1.00 72.06 619 GLU A C 1
ATOM 4891 O O . GLU A 1 619 ? 5.970 26.545 -33.587 1.00 72.06 619 GLU A O 1
ATOM 4896 N N . LYS A 1 620 ? 4.589 26.851 -31.844 1.00 76.81 620 LYS A N 1
ATOM 4897 C CA . LYS A 1 620 ? 5.599 26.591 -30.794 1.00 76.81 620 LYS A CA 1
ATOM 4898 C C . LYS A 1 620 ? 6.230 25.203 -30.906 1.00 76.81 620 LYS A C 1
ATOM 4900 O O . LYS A 1 620 ? 7.349 24.988 -30.453 1.00 76.81 620 LYS A O 1
ATOM 4905 N N . LYS A 1 621 ? 5.513 24.242 -31.493 1.00 75.88 621 LYS A N 1
ATOM 4906 C CA . LYS A 1 621 ? 6.002 22.878 -31.737 1.00 75.88 621 LYS A CA 1
ATOM 4907 C C . LYS A 1 621 ? 6.603 22.692 -33.136 1.00 75.88 621 LYS A C 1
ATOM 4909 O O . LYS A 1 621 ? 6.944 21.560 -33.475 1.00 75.88 621 LYS A O 1
ATOM 4914 N N . GLY A 1 622 ? 6.713 23.752 -33.943 1.00 72.69 622 GLY A N 1
ATOM 4915 C CA . GLY A 1 622 ? 7.227 23.695 -35.315 1.00 72.69 622 GLY A CA 1
ATOM 4916 C C . GLY A 1 622 ? 6.370 22.840 -36.255 1.00 72.69 622 GLY A C 1
ATOM 4917 O O . GLY A 1 622 ? 6.881 22.267 -37.216 1.00 72.69 622 GLY A O 1
ATOM 4918 N N . ARG A 1 623 ? 5.075 22.680 -35.956 1.00 72.62 623 ARG A N 1
ATOM 4919 C CA . ARG A 1 623 ? 4.134 21.848 -36.717 1.00 72.62 623 ARG A CA 1
ATOM 4920 C C . ARG A 1 623 ? 3.220 22.720 -37.568 1.00 72.62 623 ARG A C 1
ATOM 4922 O O . ARG A 1 623 ? 2.779 23.781 -37.143 1.00 72.62 623 ARG A O 1
ATOM 4929 N N . LEU A 1 624 ? 2.887 22.231 -38.760 1.00 74.31 624 LEU A N 1
ATOM 4930 C CA . LEU A 1 624 ? 1.890 22.870 -39.617 1.00 74.31 624 LEU A CA 1
ATOM 4931 C C . LEU A 1 624 ? 0.483 22.666 -39.048 1.00 74.31 624 LEU A C 1
ATOM 4933 O O . LEU A 1 624 ? 0.188 21.613 -38.471 1.00 74.31 624 LEU A O 1
ATOM 4937 N N . LEU A 1 625 ? -0.394 23.648 -39.268 1.00 77.00 625 LEU A N 1
ATOM 4938 C CA . LEU A 1 625 ? -1.815 23.477 -38.986 1.00 77.00 625 LEU A CA 1
ATOM 4939 C C . LEU A 1 625 ? -2.368 22.319 -39.836 1.00 77.00 625 LEU A C 1
ATOM 4941 O O . LEU A 1 625 ? -2.036 22.197 -41.023 1.00 77.00 625 LEU A O 1
ATOM 4945 N N . PRO A 1 626 ? -3.193 21.441 -39.244 1.00 81.25 626 PRO A N 1
ATOM 4946 C CA . PRO A 1 626 ? -3.810 20.343 -39.973 1.00 81.25 626 PRO A CA 1
ATOM 4947 C C . PRO A 1 626 ? -4.738 20.878 -41.066 1.00 81.25 626 PRO A C 1
ATOM 4949 O O . PRO A 1 626 ? -5.273 21.981 -40.978 1.00 81.25 626 PRO A O 1
ATOM 4952 N N . ARG A 1 627 ? -4.994 20.060 -42.088 1.00 79.19 627 ARG A N 1
ATOM 4953 C CA . ARG A 1 627 ? -6.073 20.360 -43.036 1.00 79.19 627 ARG A CA 1
ATOM 4954 C C . ARG A 1 627 ? -7.437 20.128 -42.370 1.00 79.19 627 ARG A C 1
ATOM 4956 O O . ARG A 1 627 ? -7.543 19.217 -41.545 1.00 79.19 627 ARG A O 1
ATOM 4963 N N . PRO A 1 628 ? -8.481 20.880 -42.763 1.00 82.19 628 PRO A N 1
ATOM 4964 C CA . PRO A 1 628 ? -9.850 20.617 -42.341 1.00 82.19 628 PRO A CA 1
ATOM 4965 C C . PRO A 1 628 ? -10.241 19.148 -42.529 1.00 82.19 628 PRO A C 1
ATOM 4967 O O . PRO A 1 628 ? -10.141 18.598 -43.631 1.00 82.19 628 PRO A O 1
ATOM 4970 N N . ALA A 1 629 ? -10.656 18.501 -41.442 1.00 82.25 629 ALA A N 1
ATOM 4971 C CA . ALA A 1 629 ? -11.021 17.092 -41.457 1.00 82.25 629 ALA A CA 1
ATOM 4972 C C . ALA A 1 629 ? -12.403 16.910 -42.095 1.00 82.25 629 ALA A C 1
ATOM 4974 O O . ALA A 1 629 ? -13.372 17.551 -41.694 1.00 82.25 629 ALA A O 1
ATOM 4975 N N . ARG A 1 630 ? -12.507 16.005 -43.074 1.00 84.00 630 ARG A N 1
ATOM 4976 C CA . ARG A 1 630 ? -13.810 15.613 -43.628 1.00 84.00 630 ARG A CA 1
ATOM 4977 C C . ARG A 1 630 ? -14.591 14.814 -42.578 1.00 84.00 630 ARG A C 1
ATOM 4979 O O . ARG A 1 630 ? -13.975 13.992 -41.896 1.00 84.00 630 ARG A O 1
ATOM 4986 N N . PRO A 1 631 ? -15.916 15.009 -42.459 1.00 85.94 631 PRO A N 1
ATOM 4987 C CA . PRO A 1 631 ? -16.715 14.233 -41.528 1.00 85.94 631 PRO A CA 1
ATOM 4988 C C . PRO A 1 631 ? -16.679 12.746 -41.900 1.00 85.94 631 PRO A C 1
ATOM 4990 O O . PRO A 1 631 ? -16.726 12.409 -43.090 1.00 85.94 631 PRO A O 1
ATOM 4993 N N . PRO A 1 632 ? -16.600 11.843 -40.908 1.00 86.12 632 PRO A N 1
ATOM 4994 C CA . PRO A 1 632 ? -16.697 10.414 -41.161 1.00 86.12 632 PRO A CA 1
ATOM 4995 C C . PRO A 1 632 ? -18.076 10.072 -41.754 1.00 86.12 632 PRO A C 1
ATOM 4997 O O . PRO A 1 632 ? -19.048 10.772 -41.459 1.00 86.12 632 PRO A O 1
ATOM 5000 N N . PRO A 1 633 ? -18.207 8.981 -42.536 1.00 84.50 633 PRO A N 1
ATOM 5001 C CA . PRO A 1 633 ? -19.450 8.640 -43.237 1.00 84.50 633 PRO A CA 1
ATOM 5002 C C . PRO A 1 633 ? -20.698 8.635 -42.341 1.00 84.50 633 PRO A C 1
ATOM 5004 O O . PRO A 1 633 ? -21.732 9.149 -42.743 1.00 84.50 633 PRO A O 1
ATOM 5007 N N . LYS A 1 634 ? -20.574 8.169 -41.088 1.00 83.44 634 LYS A N 1
ATOM 5008 C CA . LYS A 1 634 ? -21.667 8.127 -40.095 1.00 83.44 634 LYS A CA 1
ATOM 5009 C C . LYS A 1 634 ? -22.186 9.506 -39.648 1.00 83.44 634 LYS A C 1
ATOM 5011 O O . LYS A 1 634 ? -23.269 9.600 -39.076 1.00 83.44 634 LYS A O 1
ATOM 5016 N N . LEU A 1 635 ? -21.390 10.562 -39.824 1.00 81.75 635 LEU A N 1
ATOM 5017 C CA . LEU A 1 635 ? -21.717 11.934 -39.416 1.00 81.75 635 LEU A CA 1
ATOM 5018 C C . LEU A 1 635 ? -21.985 12.856 -40.604 1.00 81.75 635 LEU A C 1
ATOM 5020 O O . LEU A 1 635 ? -22.391 13.992 -40.385 1.00 81.75 635 LEU A O 1
ATOM 5024 N N . LYS A 1 636 ? -21.772 12.382 -41.836 1.00 80.50 636 LYS A N 1
ATOM 5025 C CA . LYS A 1 636 ? -21.876 13.183 -43.058 1.00 80.50 636 LYS A CA 1
ATOM 5026 C C . LYS A 1 636 ? -23.259 13.819 -43.224 1.00 80.50 636 LYS A C 1
ATOM 5028 O O . LYS A 1 636 ? -23.325 14.983 -43.587 1.00 80.50 636 LYS A O 1
ATOM 5033 N N . ASP A 1 637 ? -24.319 13.101 -42.858 1.00 83.38 637 ASP A N 1
ATOM 5034 C CA . ASP A 1 637 ? -25.707 13.581 -42.969 1.00 83.38 637 ASP A CA 1
ATOM 5035 C C . ASP A 1 637 ? -26.157 14.415 -41.754 1.00 83.38 637 ASP A C 1
ATOM 5037 O O . ASP A 1 637 ? -27.253 14.969 -41.729 1.00 83.38 637 ASP A O 1
ATOM 5041 N N . LYS A 1 638 ? -25.318 14.497 -40.712 1.00 82.06 638 LYS A N 1
ATOM 5042 C CA . LYS A 1 638 ? -25.604 15.222 -39.461 1.00 82.06 638 LYS A CA 1
ATOM 5043 C C . LYS A 1 638 ? -24.913 16.583 -39.387 1.00 82.06 638 LYS A C 1
ATOM 5045 O O . LYS A 1 638 ? -25.111 17.307 -38.410 1.00 82.06 638 LYS A O 1
ATOM 5050 N N . VAL A 1 639 ? -24.084 16.914 -40.373 1.00 86.12 639 VAL A N 1
ATOM 5051 C CA . VAL A 1 639 ? -23.301 18.150 -40.425 1.00 86.12 639 VAL A CA 1
ATOM 5052 C C . VAL A 1 639 ? -23.513 18.825 -41.768 1.00 86.12 639 VAL A C 1
ATOM 5054 O O . VAL A 1 639 ? -23.569 18.165 -42.800 1.00 86.12 639 VAL A O 1
ATOM 5057 N N . ASP A 1 640 ? -23.621 20.145 -41.747 1.00 85.88 640 ASP A N 1
ATOM 5058 C CA . ASP A 1 640 ? -23.951 20.927 -42.934 1.00 85.88 640 ASP A CA 1
ATOM 5059 C C . ASP A 1 640 ? -22.668 21.345 -43.679 1.00 85.88 640 ASP A C 1
ATOM 5061 O O . ASP A 1 640 ? -22.674 21.522 -44.896 1.00 85.88 640 ASP A O 1
ATOM 5065 N N . SER A 1 641 ? -21.539 21.481 -42.967 1.00 83.94 641 SER A N 1
ATOM 5066 C CA . SER A 1 641 ? -20.255 21.866 -43.565 1.00 83.94 641 SER A CA 1
ATOM 5067 C C . SER A 1 641 ? -19.020 21.345 -42.811 1.00 83.94 641 SER A C 1
ATOM 5069 O O . SER A 1 641 ? -19.071 20.876 -41.669 1.00 83.94 641 SER A O 1
ATOM 5071 N N . ILE A 1 642 ? -17.870 21.417 -43.492 1.00 83.88 642 ILE A N 1
ATOM 5072 C CA . ILE A 1 642 ? -16.548 21.132 -42.921 1.00 83.88 642 ILE A CA 1
ATOM 5073 C C . ILE A 1 642 ? -16.041 22.379 -42.190 1.00 83.88 642 ILE A C 1
ATOM 5075 O O . ILE A 1 642 ? -16.107 23.481 -42.735 1.00 83.88 642 ILE A O 1
ATOM 5079 N N . GLY A 1 643 ? -15.483 22.187 -40.992 1.00 79.62 643 GLY A N 1
ATOM 5080 C CA . GLY A 1 643 ? -14.919 23.265 -40.188 1.00 79.62 643 GLY A CA 1
ATOM 5081 C C . GLY A 1 643 ? -13.758 23.998 -40.838 1.00 79.62 643 GLY A C 1
ATOM 5082 O O . GLY A 1 643 ? -12.837 23.382 -41.374 1.00 79.62 643 GLY A O 1
ATOM 5083 N N . ARG A 1 644 ? -13.800 25.331 -40.790 1.00 80.31 644 ARG A N 1
ATOM 5084 C CA . ARG A 1 644 ? -12.735 26.191 -41.311 1.00 80.31 644 ARG A CA 1
ATOM 5085 C C . ARG A 1 644 ? -11.662 26.367 -40.244 1.00 80.31 644 ARG A C 1
ATOM 5087 O O . ARG A 1 644 ? -11.963 26.519 -39.069 1.00 80.31 644 ARG A O 1
ATOM 5094 N N . LEU A 1 645 ? -10.403 26.334 -40.663 1.00 78.00 645 LEU A N 1
ATOM 5095 C CA . LEU A 1 645 ? -9.259 26.570 -39.785 1.00 78.00 645 LEU A CA 1
ATOM 5096 C C . LEU A 1 645 ? -8.599 27.902 -40.155 1.00 78.00 645 LEU A C 1
ATOM 5098 O O . LEU A 1 645 ? -8.631 28.267 -41.337 1.00 78.00 645 LEU A O 1
ATOM 5102 N N . PRO A 1 646 ? -8.014 28.618 -39.178 1.00 70.25 646 PRO A N 1
ATOM 5103 C CA . PRO A 1 646 ? -7.316 29.869 -39.442 1.00 70.25 646 PRO A CA 1
ATOM 5104 C C . PRO A 1 646 ? -6.132 29.646 -40.392 1.00 70.25 646 PRO A C 1
ATOM 5106 O O . PRO A 1 646 ? -5.548 28.559 -40.453 1.00 70.25 646 PRO A O 1
ATOM 5109 N N . ALA A 1 647 ? -5.795 30.677 -41.168 1.00 62.59 647 ALA A N 1
ATOM 5110 C CA . ALA A 1 647 ? -4.629 30.635 -42.040 1.00 62.59 647 ALA A CA 1
ATOM 5111 C C . ALA A 1 647 ? -3.336 30.592 -41.197 1.00 62.59 647 ALA A C 1
ATOM 5113 O O . ALA A 1 647 ? -3.296 31.195 -40.126 1.00 62.59 647 ALA A O 1
ATOM 5114 N N . PRO A 1 648 ? -2.278 29.895 -41.653 1.00 57.38 648 PRO A N 1
ATOM 5115 C CA . PRO A 1 648 ? -0.997 29.896 -40.955 1.00 57.38 648 PRO A CA 1
ATOM 5116 C C . PRO A 1 648 ? -0.403 31.310 -40.933 1.00 57.38 648 PRO A C 1
ATOM 5118 O O . PRO A 1 648 ? -0.330 31.973 -41.967 1.00 57.38 648 PRO A O 1
ATOM 5121 N N . THR A 1 649 ? 0.037 31.754 -39.759 1.00 53.62 649 THR A N 1
ATOM 5122 C CA . THR A 1 649 ? 0.425 33.146 -39.480 1.00 53.62 649 THR A CA 1
ATOM 5123 C C . THR A 1 649 ? 1.792 33.542 -40.057 1.00 53.62 649 THR A C 1
ATOM 5125 O O . THR A 1 649 ? 2.087 34.729 -40.164 1.00 53.62 649 THR A O 1
ATOM 5128 N N . LYS A 1 650 ? 2.612 32.579 -40.508 1.00 49.12 650 LYS A N 1
ATOM 5129 C CA . LYS A 1 650 ? 3.867 32.829 -41.245 1.00 49.12 650 LYS A CA 1
ATOM 5130 C C . LYS A 1 650 ? 3.900 32.068 -42.577 1.00 49.12 650 LYS A C 1
ATOM 5132 O O . LYS A 1 650 ? 3.745 30.843 -42.568 1.00 49.12 650 LYS A O 1
ATOM 5137 N N . PRO A 1 651 ? 4.159 32.728 -43.723 1.00 48.78 651 PRO A N 1
ATOM 5138 C CA . PRO A 1 651 ? 4.604 32.012 -44.911 1.00 48.78 651 PRO A CA 1
ATOM 5139 C C . PRO A 1 651 ? 6.004 31.436 -44.646 1.00 48.78 651 PRO A C 1
ATOM 5141 O O . PRO A 1 651 ? 6.858 32.098 -44.058 1.00 48.78 651 PRO A O 1
ATOM 5144 N N . LEU A 1 652 ? 6.231 30.182 -45.042 1.00 40.88 652 LEU A N 1
ATOM 5145 C CA . LEU A 1 652 ? 7.523 29.513 -44.859 1.00 40.88 652 LEU A CA 1
ATOM 5146 C C . LEU A 1 652 ? 8.616 30.235 -45.674 1.00 40.88 652 LEU A C 1
ATOM 5148 O O . LEU A 1 652 ? 8.377 30.508 -46.854 1.00 40.88 652 LEU A O 1
ATOM 5152 N N . PRO A 1 653 ? 9.813 30.492 -45.113 1.00 38.16 653 PRO A N 1
ATOM 5153 C CA . PRO A 1 653 ? 10.966 30.845 -45.929 1.00 38.16 653 PRO A CA 1
ATOM 5154 C C . PRO A 1 653 ? 11.316 29.648 -46.821 1.00 38.16 653 PRO A C 1
ATOM 5156 O O . PRO A 1 653 ? 11.450 28.517 -46.349 1.00 38.16 653 PRO A O 1
ATOM 5159 N N . PHE A 1 654 ? 11.428 29.887 -48.126 1.00 35.38 654 PHE A N 1
ATOM 5160 C CA . PHE A 1 654 ? 12.026 28.924 -49.042 1.00 35.38 654 PHE A CA 1
ATOM 5161 C C . PHE A 1 654 ? 13.508 28.809 -48.683 1.00 35.38 654 PHE A C 1
ATOM 5163 O O . PHE A 1 654 ? 14.247 29.779 -48.819 1.00 35.38 654 PHE A O 1
ATOM 5170 N N . VAL A 1 655 ? 13.942 27.637 -48.223 1.00 37.28 655 VAL A N 1
ATOM 5171 C CA . VAL A 1 655 ? 15.371 27.321 -48.173 1.00 37.28 655 VAL A CA 1
ATOM 5172 C C . VAL A 1 655 ? 15.813 27.114 -49.618 1.00 37.28 655 VAL A C 1
ATOM 5174 O O . VAL A 1 655 ? 15.441 26.125 -50.250 1.00 37.28 655 VAL A O 1
ATOM 5177 N N . VAL A 1 656 ? 16.528 28.097 -50.159 1.00 35.56 656 VAL A N 1
ATOM 5178 C CA . VAL A 1 656 ? 17.325 27.943 -51.375 1.00 35.56 656 VAL A CA 1
ATOM 5179 C C . VAL A 1 656 ? 18.693 27.459 -50.908 1.00 35.56 656 VAL A C 1
ATOM 5181 O O . VAL A 1 656 ? 19.491 28.244 -50.409 1.00 35.56 656 VAL A O 1
ATOM 5184 N N . GLU A 1 657 ? 18.936 26.155 -51.000 1.00 42.22 657 GLU A N 1
ATOM 5185 C CA . GLU A 1 657 ? 20.302 25.640 -51.092 1.00 42.22 657 GLU A CA 1
ATOM 5186 C C . GLU A 1 657 ? 20.720 25.759 -52.557 1.00 42.22 657 GLU A C 1
ATOM 5188 O O . GLU A 1 657 ? 20.100 25.123 -53.404 1.00 42.22 657 GLU A O 1
ATOM 5193 N N . GLU A 1 658 ? 21.689 26.636 -52.831 1.00 39.72 658 GLU A N 1
ATOM 5194 C CA . GLU A 1 658 ? 22.760 26.519 -53.840 1.00 39.72 658 GLU A CA 1
ATOM 5195 C C . GLU A 1 658 ? 23.308 27.917 -54.167 1.00 39.72 658 GLU A C 1
ATOM 5197 O O . GLU A 1 658 ? 22.643 28.699 -54.844 1.00 39.72 658 GLU A O 1
ATOM 5202 N N . ALA A 1 659 ? 24.518 28.216 -53.678 1.00 32.88 659 ALA A N 1
ATOM 5203 C CA . ALA A 1 659 ? 25.552 28.986 -54.383 1.00 32.88 659 ALA A CA 1
ATOM 5204 C C . ALA A 1 659 ? 26.812 29.108 -53.501 1.00 32.88 659 ALA A C 1
ATOM 5206 O O . ALA A 1 659 ? 27.094 30.156 -52.926 1.00 32.88 659 ALA A O 1
ATOM 5207 N N . GLU A 1 660 ? 27.593 28.030 -53.413 1.00 36.78 660 GLU A N 1
ATOM 5208 C CA . GLU A 1 660 ? 29.047 28.191 -53.373 1.00 36.78 660 GLU A CA 1
ATOM 5209 C C . GLU A 1 660 ? 29.525 28.306 -54.821 1.00 36.78 660 GLU A C 1
ATOM 5211 O O . GLU A 1 660 ? 29.312 27.395 -55.622 1.00 36.78 660 GLU A O 1
ATOM 5216 N N . SER A 1 661 ? 30.133 29.435 -55.173 1.00 36.88 661 SER A N 1
ATOM 5217 C CA . SER A 1 661 ? 31.382 29.524 -55.942 1.00 36.88 661 SER A CA 1
ATOM 5218 C C . SER A 1 661 ? 31.573 30.933 -56.506 1.00 36.88 661 SER A C 1
ATOM 5220 O O . SER A 1 661 ? 30.619 31.669 -56.735 1.00 36.88 661 SER A O 1
ATOM 5222 N N . VAL A 1 662 ? 32.842 31.224 -56.800 1.00 34.47 662 VAL A N 1
ATOM 5223 C CA . VAL A 1 662 ? 33.389 32.377 -57.534 1.00 34.47 662 VAL A CA 1
ATOM 5224 C C . VAL A 1 662 ? 33.933 33.509 -56.648 1.00 34.47 662 VAL A C 1
ATOM 5226 O O . VAL A 1 662 ? 33.342 34.564 -56.460 1.00 34.47 662 VAL A O 1
ATOM 5229 N N . SER A 1 663 ? 35.120 33.225 -56.100 1.00 37.94 663 SER A N 1
ATOM 5230 C CA . SER A 1 663 ? 36.371 33.976 -56.313 1.00 37.94 663 SER A CA 1
ATOM 5231 C C . SER A 1 663 ? 36.293 35.473 -56.655 1.00 37.94 663 SER A C 1
ATOM 5233 O O . SER A 1 663 ? 35.812 35.831 -57.727 1.00 37.94 663 SER A O 1
ATOM 5235 N N . ALA A 1 664 ? 36.966 36.298 -55.848 1.00 31.72 664 ALA A N 1
ATOM 5236 C CA . ALA A 1 664 ? 38.185 37.042 -56.214 1.00 31.72 664 ALA A CA 1
ATOM 5237 C C . ALA A 1 664 ? 38.344 38.284 -55.313 1.00 31.72 664 ALA A C 1
ATOM 5239 O O . ALA A 1 664 ? 37.484 39.158 -55.286 1.00 31.72 664 ALA A O 1
ATOM 5240 N N . ALA A 1 665 ? 39.475 38.370 -54.607 1.00 33.25 665 ALA A N 1
ATOM 5241 C CA . ALA A 1 665 ? 40.108 39.654 -54.278 1.00 33.25 665 ALA A CA 1
ATOM 5242 C C . ALA A 1 665 ? 40.526 40.338 -55.609 1.00 33.25 665 ALA A C 1
ATOM 5244 O O . ALA A 1 665 ? 40.761 39.587 -56.563 1.00 33.25 665 ALA A O 1
ATOM 5245 N N . PRO A 1 666 ? 40.658 41.681 -55.736 1.00 48.78 666 PRO A N 1
ATOM 5246 C CA . PRO A 1 666 ? 41.458 42.513 -54.823 1.00 48.78 666 PRO A CA 1
ATOM 5247 C C . PRO A 1 666 ? 40.970 43.961 -54.578 1.00 48.78 666 PRO A C 1
ATOM 5249 O O . PRO A 1 666 ? 40.266 44.546 -55.398 1.00 48.78 666 PRO A O 1
ATOM 5252 N N . ALA A 1 667 ? 41.423 44.535 -53.459 1.00 34.56 667 ALA A N 1
ATOM 5253 C CA . ALA A 1 667 ? 42.114 45.829 -53.306 1.00 34.56 667 ALA A CA 1
ATOM 5254 C C . ALA A 1 667 ? 42.125 46.205 -51.820 1.00 34.56 667 ALA A C 1
ATOM 5256 O O . ALA A 1 667 ? 41.021 46.321 -51.241 1.00 34.56 667 ALA A O 1
#

Mean predicted aligned error: 17.99 Å

Foldseek 3Di:
DVVVVVVLVLVLQQLQVVQVKAQDLDPDNDRDSGRDDPFWDWDFDPQQPTIAIFGQAKAAFFGWGIKFFLQQWAALVNLCVVDVLLVVLVVVQVVDARQLSSLLSLLLLVQCAPVRSCNSQNVPADPAFLALLPADPLLLVLLQDPVLSVLSVVSVVVLVVSLVSCLVSNVSSVRDPVCSDSRVSNSSSLCQLAAADDDPPGPSHIRTRVNSRATADADDDPPPPPPDDDDDDDDDDDDDDDDDDPPPPPSPPDQWQWYQDPVSNIITGGQNRIHHGGDGGHTRPDQDAQSVCRNRNNDGDLDRQSHWAAFDDDPVLVVQAPDDSVQFTATLLRATGLRNLLSQLLVLDPPVCSVVCVVVSVVSDRPDPSSNVRSVVVVVVRLVVVQVSGPDALVLLVVVLVLLVCVVVFDDNDDLVVHDPVVSVSVVVLCVVQFDDDPDDGGDGDPVSNSNSSSSSSSSSSSNSNNPSPPPDPPDSDDPVNDDDDDPPDDDDQDFDADVVSVCYRPSVQADDDPRNVDDDDPQCPDPDDGPVVVDDDDDDDDPPADDDDDPCPDDPDDQQWDEADQDPLVVPQAQAEEETQYYDPNNQVSNVVNVHHYFHEDDDRLQVCQANPVVVCVVVVHDRDDFDDDDPVCNVVGDYTDDGHDDPDDDDDPDPDDDDDDDDDD

Secondary structure (DSSP, 8-state):
-HHHHHHHHHHHHHHHHHTT-B--SSS-----S-S-SSSEEEEEEGGGTEEEEEESS-B-TT-EEEEEEGGGSB-HHHHHHH-HHHHHHHHT-TTS-HHHHHHHHHHHHHHHGGGSTTHHHHTTS-S----GGG--HHHHHTT-SHHHHHHHHHHHHHHHHHHHHHHHHHHHTT--HHHHSHHHHHHHHHHHHHHEEEETTEEEEEE-TTGGGPEE-PPPP------------------------TTSSSSSS-SSSEEEETTTTEEEEE-SS-B-TTPEEEE------HHHHHHHTS---SS-TT--EE-PPPHHHHHH--S-GGG-EE-TTSPBPHHHHHHHHHHHS-TTTHHHHHHHHTT-----HHHHHHHHHHHHHHHHHHHHTSSS-HHHHHHHHHHHHHTTSTT-PPPGGGS-HHHHHHHHHHHHHH----SSS--PPPHHHHHHHHHHHHHHHHHHHHH-S-TT----SS-GGG-PPPTTSS---PPP-SSGGGSSTTTTT--SSSGGGT-PPPTT--TTSPPHHHHS-------TT---------S-S--SS--EE--TTGGG--S--EEEESEE-HHHHHHHHHTT-EEEEEE--HHHHHHHH-HHHHHHTT-PPPPPPPPPGGGGGG-SEEPP-PPPSSPPP--------------

Nearest PDB structures (foldseek):
  6v62-assembly1_A  TM=7.298E-01  e=3.001E-17  Homo sapiens
  6wk2-assembly1_A  TM=7.156E-01  e=6.479E-17  Homo sapiens
  6ict-assembly1_A  TM=7.184E-01  e=9.277E-17  Homo sapiens
  6ox4-assembly1_A  TM=7.150E-01  e=8.373E-17  Homo sapiens
  3smt-assembly1_A  TM=6.836E-01  e=3.326E-17  Homo sapiens

pLDDT: mean 77.85, std 19.46, range [23.52, 97.94]

Organism: Solanum lycopersicum (NCBI:txid4081)

Solvent-accessible surface area (backbone atoms only — not comparable to full-atom values): 40446 Å² total; per-residue (Å²): 112,66,69,62,51,52,54,50,47,52,56,27,34,28,54,40,22,76,53,59,27,35,17,57,80,57,92,73,84,69,95,50,80,42,23,58,66,74,34,32,39,83,43,77,36,80,94,63,80,28,68,27,32,23,24,66,37,72,43,52,55,70,37,65,46,37,37,38,31,57,88,54,40,50,33,57,66,55,50,36,71,76,28,64,69,56,37,54,52,52,68,77,46,80,86,62,51,60,49,58,52,36,24,52,50,50,52,51,44,60,66,56,34,85,79,26,93,54,36,58,59,61,72,70,55,75,95,68,69,55,24,31,48,73,55,49,73,67,28,38,56,46,36,67,43,67,71,57,34,47,52,28,56,49,37,29,53,48,53,54,50,53,46,62,68,46,44,62,58,43,55,76,69,65,55,55,72,76,64,71,35,68,71,38,42,52,46,32,47,42,49,47,62,54,37,41,41,79,44,99,88,39,95,45,23,26,42,38,78,77,70,58,39,49,33,82,39,79,67,77,79,81,72,78,78,74,74,87,73,78,81,89,78,84,89,71,92,72,92,76,92,73,96,68,74,83,79,72,78,60,74,86,73,56,73,46,42,54,49,67,39,75,93,77,46,25,36,39,31,38,31,80,48,72,39,50,56,69,36,75,49,58,38,26,89,48,88,55,29,51,68,54,32,23,49,42,58,29,48,72,64,98,79,48,87,57,26,71,44,77,66,92,75,56,76,71,52,59,74,71,44,91,71,60,74,91,52,38,28,27,37,56,82,68,48,59,28,72,56,34,47,32,41,36,38,56,62,46,38,57,81,90,53,38,84,81,44,57,81,44,43,84,64,77,55,86,86,47,75,68,20,48,53,49,28,52,52,49,48,54,50,50,55,50,57,60,59,68,72,44,92,69,49,56,71,55,48,52,51,49,46,55,49,60,57,45,68,71,51,85,90,61,86,73,73,73,86,83,50,61,74,78,58,42,52,53,51,49,52,51,47,61,75,43,56,72,92,58,83,78,95,61,85,73,76,42,79,66,40,50,52,52,51,51,41,31,48,50,22,38,50,50,31,35,54,71,73,31,56,54,94,83,63,83,65,57,100,63,52,83,86,69,68,70,76,62,96,70,74,75,68,86,84,73,87,75,39,70,32,64,93,54,79,46,38,67,53,46,69,48,57,54,89,66,66,60,48,76,56,80,83,64,92,87,74,71,72,98,55,87,56,64,85,77,71,56,83,88,76,82,90,78,75,94,80,75,73,88,84,78,89,81,77,87,63,75,98,80,74,77,88,68,49,71,49,66,44,79,68,42,89,72,54,79,62,60,50,77,45,82,31,51,38,72,36,72,64,26,50,52,34,38,44,72,32,67,19,45,79,44,29,32,35,64,46,62,70,51,46,43,42,58,77,44,48,63,61,33,55,79,67,76,42,78,80,78,75,69,49,76,63,56,81,94,43,46,90,73,36,77,44,67,38,83,64,71,71,78,92,65,83,80,81,78,84,79,87,85,82,91,82,82,88,78,87,89,134